Protein AF-A0A6P0U651-F1 (afdb_monomer)

Foldseek 3Di:
DLLCDLLRFVHRQKPKDAACDDLLGDHRDDPVGMDIDGDPQNCLQAPCVVLQLADWDADPVNPDIDGPGTLRNFLRCQQGPDWADDVPDTAFHAHFNRQLLVVLLVVCVVPVPDDLLNSCVSTVDHAGSQGFDWDDDSVQRSVCQQFQWHKTKGAFDWDWADPDPLFIKIWGFGFDRPDRPNVQQVQVVVCVVVCQQVQWDHWDFPDDVTGTIITGTPDSPDDPVVSRVSDCVRTRSIDMRIGFHFDQDVNDTDTHGSSRSSVSSVVSNVSSVLSSLVSLLVVLVLLLLLLVLVLLCLVVVVVLVCLVVPPPCSLVVCCVVSVHDSSNSVSSVPDDPVCSDPVNNVVSVVVSVVSVVSSVVSVVVSVDD

Nearest PDB structures (foldseek):
  2y3p-assembly1_B  TM=9.157E-01  e=1.143E-35  Escherichia coli
  8qqs-assembly1_A  TM=9.557E-01  e=1.741E-34  Escherichia coli
  4tma-assembly2_E  TM=9.225E-01  e=4.348E-35  Escherichia coli str. K-12 substr. MC4100
  4tma-assembly1_C  TM=9.177E-01  e=1.042E-34  Escherichia coli str. K-12 substr. MC4100
  8qdx-assembly1_C  TM=9.434E-01  e=5.392E-34  Escherichia coli

Structure (mmCIF, N/CA/C/O backbone):
data_AF-A0A6P0U651-F1
#
_entry.id   AF-A0A6P0U651-F1
#
loop_
_atom_site.group_PDB
_atom_site.id
_atom_site.type_symbol
_atom_site.label_atom_id
_atom_site.label_alt_id
_atom_site.label_comp_id
_atom_site.label_asym_id
_atom_site.label_entity_id
_atom_site.label_seq_id
_atom_site.pdbx_PDB_ins_code
_atom_site.Cartn_x
_atom_site.Cartn_y
_atom_site.Cartn_z
_atom_site.occupancy
_atom_site.B_iso_or_equiv
_atom_site.auth_seq_id
_atom_site.auth_comp_id
_atom_site.auth_asym_id
_atom_site.auth_atom_id
_atom_site.pdbx_PDB_model_num
ATOM 1 N N . VAL A 1 1 ? -4.395 11.724 -9.788 1.00 91.81 1 VAL A N 1
ATOM 2 C CA . VAL A 1 1 ? -3.648 11.414 -11.029 1.00 91.81 1 VAL A CA 1
ATOM 3 C C . VAL A 1 1 ? -2.660 10.276 -10.814 1.00 91.81 1 VAL A C 1
ATOM 5 O O . VAL A 1 1 ? -3.033 9.161 -11.115 1.00 91.81 1 VAL A O 1
ATOM 8 N N . ARG A 1 2 ? -1.473 10.470 -10.208 1.00 92.56 2 ARG A N 1
ATOM 9 C CA . ARG A 1 2 ? -0.490 9.365 -10.056 1.00 92.56 2 ARG A CA 1
ATOM 10 C C . ARG A 1 2 ? -0.997 8.120 -9.314 1.00 92.56 2 ARG A C 1
ATOM 12 O O . ARG A 1 2 ? -0.526 7.032 -9.591 1.00 92.56 2 ARG A O 1
ATOM 19 N N . LEU A 1 3 ? -1.922 8.292 -8.366 1.00 95.56 3 LEU A N 1
ATOM 20 C CA . LEU A 1 3 ? -2.525 7.188 -7.604 1.00 95.56 3 LEU A CA 1
ATOM 21 C C . LEU A 1 3 ? -3.538 6.348 -8.401 1.00 95.56 3 LEU A C 1
ATOM 23 O O . LEU A 1 3 ? -4.015 5.353 -7.870 1.00 95.56 3 LEU A O 1
ATOM 27 N N . ASP A 1 4 ? -3.885 6.778 -9.610 1.00 96.06 4 ASP A N 1
ATOM 28 C CA . ASP A 1 4 ? -4.808 6.099 -10.527 1.00 96.06 4 ASP A CA 1
ATO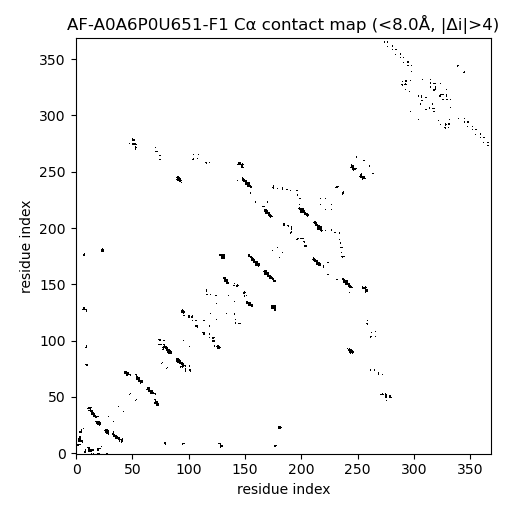M 29 C C . ASP A 1 4 ? -4.060 5.418 -11.684 1.00 96.06 4 ASP A C 1
ATOM 31 O O . ASP A 1 4 ? -4.397 4.311 -12.078 1.00 96.06 4 ASP A O 1
ATOM 35 N N . GLN A 1 5 ? -2.978 6.043 -12.155 1.00 94.56 5 GLN A N 1
ATOM 36 C CA . GLN A 1 5 ? -2.134 5.531 -13.234 1.00 94.56 5 GLN A CA 1
ATOM 37 C C . GLN A 1 5 ? -1.526 4.160 -12.890 1.00 94.56 5 GLN A C 1
ATOM 39 O O . GLN A 1 5 ? -0.610 4.067 -12.064 1.00 94.56 5 GLN A O 1
ATOM 44 N N . ASP A 1 6 ? -1.987 3.120 -13.580 1.00 92.50 6 ASP A N 1
ATOM 45 C CA . ASP A 1 6 ? -1.536 1.731 -13.444 1.00 92.50 6 ASP A CA 1
ATOM 46 C C . ASP A 1 6 ? -0.063 1.531 -13.816 1.00 92.50 6 ASP A C 1
ATOM 48 O O . ASP A 1 6 ? 0.604 0.716 -13.198 1.00 92.50 6 ASP A O 1
ATOM 52 N N . PHE A 1 7 ? 0.488 2.342 -14.719 1.00 93.00 7 PHE A N 1
ATOM 53 C CA . PHE A 1 7 ? 1.915 2.378 -15.056 1.00 93.00 7 PHE A CA 1
ATOM 54 C C . PHE A 1 7 ? 2.783 3.094 -14.001 1.00 93.00 7 PHE A C 1
ATOM 56 O O . PHE A 1 7 ? 4.014 3.019 -14.052 1.00 93.00 7 PHE A O 1
ATOM 63 N N . SER A 1 8 ? 2.168 3.808 -13.048 1.00 93.12 8 SER A N 1
ATOM 64 C CA . SER A 1 8 ? 2.862 4.505 -11.954 1.00 93.12 8 SER A CA 1
ATOM 65 C C . SER A 1 8 ? 2.762 3.765 -10.623 1.00 93.12 8 SER A C 1
ATOM 67 O O . SER A 1 8 ? 3.763 3.650 -9.922 1.00 93.12 8 SER A O 1
ATOM 69 N N . GLY A 1 9 ? 1.571 3.315 -10.231 1.00 93.31 9 GLY A N 1
ATOM 70 C CA . GLY A 1 9 ? 1.343 2.582 -8.986 1.00 93.31 9 GLY A CA 1
ATOM 71 C C . GLY A 1 9 ? 0.999 1.128 -9.272 1.00 93.31 9 GLY A C 1
ATOM 72 O O . GLY A 1 9 ? 0.085 0.858 -10.041 1.00 93.31 9 GLY A O 1
ATOM 73 N N . ARG A 1 10 ? 1.685 0.185 -8.617 1.00 96.50 10 ARG A N 1
ATOM 74 C CA . ARG A 1 10 ? 1.430 -1.256 -8.794 1.00 96.50 10 ARG A CA 1
ATOM 75 C C . ARG A 1 10 ? 0.017 -1.671 -8.375 1.00 96.50 10 ARG A C 1
ATOM 77 O O . ARG A 1 10 ? -0.558 -2.577 -8.977 1.00 96.50 10 ARG A O 1
ATOM 84 N N . TYR A 1 11 ? -0.512 -1.001 -7.354 1.00 97.56 11 TYR A N 1
ATOM 85 C CA . TYR A 1 11 ? -1.868 -1.126 -6.834 1.00 97.56 11 TYR A CA 1
ATOM 86 C C . TYR A 1 11 ? -2.492 0.274 -6.752 1.00 97.56 11 TYR A C 1
ATOM 88 O O . TYR A 1 11 ? -2.314 0.953 -5.730 1.00 97.56 11 TYR A O 1
ATOM 96 N N . PRO A 1 12 ? -3.197 0.731 -7.805 1.00 97.12 12 PRO A N 1
ATOM 97 C CA . PRO A 1 12 ? -3.862 2.029 -7.813 1.00 97.12 12 PRO A CA 1
ATOM 98 C C . PRO A 1 12 ? -4.758 2.223 -6.583 1.00 97.12 12 PRO A C 1
ATOM 100 O O . PRO A 1 12 ? -5.522 1.337 -6.190 1.00 97.12 12 PRO A O 1
ATOM 103 N N . LEU A 1 13 ? -4.646 3.390 -5.951 1.00 97.81 13 LEU A N 1
ATOM 104 C CA . LEU A 1 13 ? -5.431 3.787 -4.772 1.00 97.81 13 LEU A CA 1
ATOM 105 C C . LEU A 1 13 ? -6.641 4.650 -5.155 1.00 97.81 13 LEU A C 1
ATOM 107 O O . LEU A 1 13 ? -7.561 4.853 -4.362 1.00 97.81 13 LEU A O 1
ATOM 111 N N . VAL A 1 14 ? -6.640 5.175 -6.374 1.00 97.94 14 VAL A N 1
ATOM 112 C CA . VAL A 1 14 ? -7.707 6.002 -6.924 1.00 97.94 14 VAL A CA 1
ATOM 113 C C . VAL A 1 14 ? -8.210 5.342 -8.202 1.00 97.94 14 VAL A C 1
ATOM 115 O O . VAL A 1 14 ? -7.411 4.809 -8.956 1.00 97.94 14 VAL A O 1
ATOM 118 N N . ASP A 1 15 ? -9.524 5.350 -8.392 1.00 97.25 15 ASP A N 1
ATOM 119 C CA . ASP A 1 15 ? -10.216 4.952 -9.620 1.00 97.25 15 ASP A CA 1
ATOM 120 C C . ASP A 1 15 ? -10.762 6.227 -10.267 1.00 97.25 15 ASP A C 1
ATOM 122 O O . ASP A 1 15 ? -11.659 6.880 -9.715 1.00 97.25 15 ASP A O 1
ATOM 126 N N . GLY A 1 16 ? -10.128 6.641 -11.356 1.00 96.19 16 GLY A N 1
ATOM 127 C CA . GLY A 1 16 ? -10.362 7.874 -12.083 1.00 96.19 16 GLY A CA 1
ATOM 128 C C . GLY A 1 16 ? -11.239 7.675 -13.316 1.00 96.19 16 GLY A C 1
ATOM 129 O O . GLY A 1 16 ? -11.083 6.734 -14.085 1.00 96.19 16 GLY A O 1
ATOM 130 N N . GLN A 1 17 ? -12.141 8.625 -13.555 1.00 96.38 17 GLN A N 1
ATOM 131 C CA . GLN A 1 17 ? -12.918 8.710 -14.788 1.00 96.38 17 GLN A CA 1
ATOM 132 C C . GLN A 1 17 ? -12.541 9.986 -15.549 1.00 96.38 17 GLN A C 1
ATOM 134 O O . GLN A 1 17 ? -12.613 11.093 -15.012 1.00 96.38 17 GLN A O 1
ATOM 139 N N . GLY A 1 18 ? -12.146 9.831 -16.814 1.00 94.69 18 GLY A N 1
ATOM 140 C CA . GLY A 1 18 ? -11.638 10.906 -17.671 1.00 94.69 18 GLY A CA 1
ATOM 141 C C . GLY A 1 18 ? -10.202 10.636 -18.129 1.00 94.69 18 GLY A C 1
ATOM 142 O O . GLY A 1 18 ? -9.711 9.520 -18.016 1.00 94.69 18 GLY A O 1
ATOM 143 N N . ASN A 1 19 ? -9.516 11.652 -18.657 1.00 95.44 19 ASN A N 1
ATOM 144 C CA . ASN A 1 19 ? -8.112 11.514 -19.060 1.00 95.44 19 ASN A CA 1
ATOM 145 C C . ASN A 1 19 ? -7.177 11.742 -17.859 1.00 95.44 19 ASN A C 1
ATOM 147 O O . ASN A 1 19 ? -7.023 12.880 -17.406 1.00 95.44 19 ASN A O 1
ATOM 151 N N . PHE A 1 20 ? -6.525 10.678 -17.390 1.00 95.81 20 PHE A N 1
ATOM 152 C CA . PHE A 1 20 ? -5.550 10.695 -16.295 1.00 95.81 20 PHE A CA 1
ATOM 153 C C . PHE A 1 20 ? -4.087 10.634 -16.776 1.00 95.81 20 PHE A C 1
ATOM 155 O O . PHE A 1 20 ? -3.177 10.459 -15.967 1.00 95.81 20 PHE A O 1
ATOM 162 N N . GLY A 1 21 ? -3.840 10.880 -18.065 1.00 93.44 21 GLY A N 1
ATOM 163 C CA . GLY A 1 21 ? -2.528 10.768 -18.704 1.00 93.44 21 GLY A CA 1
ATOM 164 C C . GLY A 1 21 ? -2.233 9.344 -19.176 1.00 93.44 21 GLY A C 1
ATOM 165 O O . GLY A 1 21 ? -3.015 8.429 -18.932 1.00 93.44 21 GLY A O 1
ATOM 166 N N . ASN A 1 22 ? -1.105 9.157 -19.858 1.00 91.81 22 ASN A N 1
ATOM 167 C CA . ASN A 1 22 ? -0.698 7.867 -20.423 1.00 91.81 22 ASN A CA 1
ATOM 168 C C . ASN A 1 22 ? 0.812 7.613 -20.252 1.00 91.81 22 ASN A C 1
ATOM 170 O O . ASN A 1 22 ? 1.566 8.474 -19.786 1.00 91.81 22 ASN A O 1
ATOM 174 N N . ILE A 1 23 ? 1.251 6.421 -20.660 1.00 90.88 23 ILE A N 1
ATOM 175 C CA . ILE A 1 23 ? 2.652 5.982 -20.591 1.00 90.88 23 ILE A CA 1
ATOM 176 C C . ILE A 1 23 ? 3.584 6.743 -21.556 1.00 90.88 23 ILE A C 1
ATOM 178 O O . ILE A 1 23 ? 4.804 6.752 -21.375 1.00 90.88 23 ILE A O 1
ATOM 182 N N . ASP A 1 24 ? 3.026 7.426 -22.559 1.00 88.38 24 ASP A N 1
ATOM 183 C CA . ASP A 1 24 ? 3.778 8.283 -23.482 1.00 88.38 24 ASP A CA 1
ATOM 184 C C . ASP A 1 24 ? 4.256 9.584 -22.834 1.00 88.38 24 ASP A C 1
ATOM 186 O O . ASP A 1 24 ? 5.212 10.199 -23.308 1.00 88.38 24 ASP A O 1
ATOM 190 N N . GLY A 1 25 ? 3.661 9.949 -21.696 1.00 85.56 25 GLY A N 1
ATOM 191 C CA . GLY A 1 25 ? 3.986 11.158 -20.951 1.00 85.56 25 GLY A CA 1
ATOM 192 C C . GLY A 1 25 ? 2.965 12.278 -21.126 1.00 85.56 25 GLY A C 1
ATOM 193 O O . GLY A 1 25 ? 3.231 13.395 -20.672 1.00 85.56 25 GLY A O 1
ATOM 194 N N . ASP A 1 26 ? 1.802 12.001 -21.727 1.00 90.31 26 ASP A N 1
ATOM 195 C CA . ASP A 1 26 ? 0.727 12.984 -21.818 1.00 90.31 26 ASP A CA 1
ATOM 196 C C . ASP A 1 26 ? 0.176 13.319 -20.431 1.00 90.31 26 ASP A C 1
ATOM 198 O O . ASP A 1 26 ? -0.052 12.458 -19.574 1.00 90.31 26 ASP A O 1
ATOM 202 N N . ALA A 1 27 ? -0.057 14.611 -20.209 1.00 93.06 27 ALA A N 1
ATOM 203 C CA . ALA A 1 27 ? -0.614 15.097 -18.960 1.00 93.06 27 ALA A CA 1
ATOM 204 C C . ALA A 1 27 ? -2.100 14.730 -18.827 1.00 93.06 27 ALA A C 1
ATOM 206 O O . ALA A 1 27 ? -2.854 14.709 -19.802 1.00 93.06 27 ALA A O 1
ATOM 207 N N . ALA A 1 28 ? -2.536 14.526 -17.584 1.00 95.31 28 ALA A N 1
ATOM 208 C CA . ALA A 1 28 ? -3.952 14.409 -17.266 1.00 95.31 28 ALA A CA 1
ATOM 209 C C . ALA A 1 28 ? -4.725 15.677 -17.660 1.00 95.31 28 ALA A C 1
ATOM 211 O O . ALA A 1 28 ? -4.193 16.794 -17.652 1.00 95.31 28 ALA A O 1
ATOM 212 N N . ALA A 1 29 ? -6.015 15.509 -17.941 1.00 96.19 29 ALA A N 1
ATOM 213 C CA . ALA A 1 29 ? -6.914 16.636 -18.113 1.00 96.19 29 ALA A CA 1
ATOM 214 C C . ALA A 1 29 ? -7.002 17.474 -16.826 1.00 96.19 29 ALA A C 1
ATOM 216 O O . ALA A 1 29 ? -6.727 17.018 -15.715 1.00 96.19 29 ALA A O 1
ATOM 217 N N . ALA A 1 30 ? -7.410 18.736 -16.972 1.00 96.38 30 ALA A N 1
ATOM 218 C CA . ALA A 1 30 ? -7.632 19.603 -15.821 1.00 96.38 30 ALA A CA 1
ATOM 219 C C . ALA A 1 30 ? -8.703 19.011 -14.888 1.00 96.38 30 ALA A C 1
ATOM 221 O O . ALA A 1 30 ? -9.710 18.494 -15.366 1.00 96.38 30 ALA A O 1
ATOM 222 N N . MET A 1 31 ? -8.538 19.202 -13.574 1.00 96.44 31 MET A N 1
ATOM 223 C CA . MET A 1 31 ? -9.366 18.580 -12.522 1.00 96.44 31 MET A CA 1
ATOM 224 C C . MET A 1 31 ? -10.889 18.750 -12.677 1.00 96.44 31 MET A C 1
ATOM 226 O O . MET A 1 31 ? -11.656 17.955 -12.158 1.00 96.44 31 MET A O 1
ATOM 230 N N . ARG A 1 32 ? -11.341 19.779 -13.407 1.00 96.81 32 ARG A N 1
ATOM 231 C CA . ARG A 1 32 ? -12.763 20.026 -13.711 1.00 96.81 32 ARG A CA 1
ATOM 232 C C . ARG A 1 32 ? -13.372 19.062 -14.743 1.00 96.81 32 ARG A C 1
ATOM 234 O O . ARG A 1 32 ? -14.571 19.128 -14.974 1.00 96.81 32 ARG A O 1
ATOM 241 N N . TYR A 1 33 ? -12.548 18.25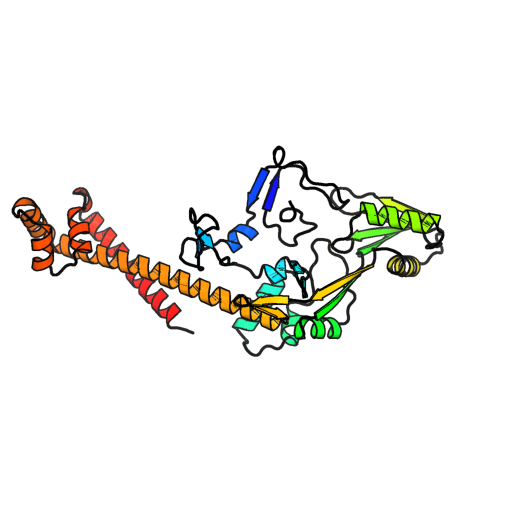8 -15.415 1.00 96.69 33 TYR A N 1
ATOM 242 C CA . TYR A 1 33 ? -12.948 17.279 -16.435 1.00 96.69 33 TYR A CA 1
ATOM 243 C C . TYR A 1 33 ? -12.737 15.831 -15.980 1.00 96.69 33 TYR A C 1
ATOM 245 O O . TYR A 1 33 ? -12.874 14.915 -16.786 1.00 96.69 33 TYR A O 1
ATOM 253 N N . THR A 1 34 ? -12.339 15.631 -14.726 1.00 97.38 34 THR A N 1
ATOM 254 C CA . THR A 1 34 ? -11.992 14.324 -14.173 1.00 97.38 34 THR A CA 1
ATOM 255 C C . THR A 1 34 ? -12.798 14.075 -12.915 1.00 97.38 34 THR A C 1
ATOM 257 O O . THR A 1 34 ? -12.919 14.969 -12.077 1.00 97.38 34 THR A O 1
ATOM 260 N N . GLU A 1 35 ? -13.273 12.853 -12.749 1.00 97.38 35 GLU A N 1
ATOM 261 C CA . GLU A 1 35 ? -13.901 12.377 -11.519 1.00 97.38 35 GLU A CA 1
ATOM 262 C C . GLU A 1 35 ? -13.024 11.286 -10.906 1.00 97.38 35 GLU A C 1
ATOM 264 O O . GLU A 1 35 ? -12.198 10.688 -11.596 1.00 97.38 35 GLU A O 1
ATOM 269 N N . SER A 1 36 ? -13.153 11.039 -9.602 1.00 97.75 36 SER A N 1
ATOM 270 C CA . SER A 1 36 ? -12.377 9.982 -8.958 1.00 97.75 36 SER A CA 1
ATOM 271 C C . SER A 1 36 ? -13.033 9.441 -7.698 1.00 97.75 36 SER A C 1
ATOM 273 O O . SER A 1 36 ? -13.662 10.197 -6.955 1.00 97.75 36 SER A O 1
ATOM 275 N N . ARG A 1 37 ? -12.795 8.164 -7.405 1.00 97.75 37 ARG A N 1
ATOM 276 C CA . ARG A 1 37 ? -13.199 7.494 -6.162 1.00 97.75 37 ARG A CA 1
ATOM 277 C C . ARG A 1 37 ? -12.089 6.581 -5.635 1.00 97.75 37 ARG A C 1
ATOM 279 O O . ARG A 1 37 ? -11.059 6.411 -6.276 1.00 97.75 37 ARG A O 1
ATOM 286 N N . MET A 1 38 ? -12.287 6.005 -4.451 1.00 97.94 38 MET A N 1
ATOM 287 C CA . MET A 1 38 ? -11.344 5.039 -3.873 1.00 97.94 38 MET A CA 1
ATOM 288 C C . MET A 1 38 ? -11.451 3.677 -4.559 1.00 97.94 38 MET A C 1
ATOM 290 O O . MET A 1 38 ? -12.561 3.194 -4.797 1.00 97.94 38 MET A O 1
ATOM 294 N N . THR A 1 39 ? -10.309 3.032 -4.789 1.00 97.81 39 THR A N 1
ATOM 295 C CA . THR A 1 39 ? -10.248 1.609 -5.150 1.00 97.81 39 THR A CA 1
ATOM 296 C C . THR A 1 39 ? -10.470 0.720 -3.924 1.00 97.81 39 THR A C 1
ATOM 298 O O . THR A 1 39 ? -10.421 1.182 -2.781 1.00 97.81 39 THR A O 1
ATOM 301 N N . GLU A 1 40 ? -10.666 -0.583 -4.135 1.00 96.06 40 GLU A N 1
ATOM 302 C CA . GLU A 1 40 ? -10.693 -1.555 -3.031 1.00 96.06 40 GLU A CA 1
ATOM 303 C C . GLU A 1 40 ? -9.371 -1.581 -2.249 1.00 96.06 40 GLU A C 1
ATOM 305 O O . GLU A 1 40 ? -9.386 -1.667 -1.022 1.00 96.06 40 GLU A O 1
ATOM 310 N N . ALA A 1 41 ? -8.230 -1.404 -2.927 1.00 96.00 41 ALA A N 1
ATOM 311 C CA . ALA A 1 41 ? -6.933 -1.286 -2.262 1.00 96.00 41 ALA A CA 1
ATOM 312 C C . ALA A 1 41 ? -6.916 -0.092 -1.293 1.00 96.00 41 ALA A C 1
ATOM 314 O O . ALA A 1 41 ? -6.571 -0.244 -0.124 1.00 96.00 41 ALA A O 1
ATOM 315 N N . ALA A 1 42 ? -7.380 1.086 -1.716 1.00 97.56 42 ALA A N 1
ATOM 316 C CA . ALA A 1 42 ? -7.455 2.240 -0.821 1.00 97.56 42 ALA A CA 1
ATOM 317 C C . ALA A 1 42 ? -8.408 2.032 0.364 1.00 97.56 42 ALA A C 1
ATOM 319 O O . ALA A 1 42 ? -8.084 2.446 1.478 1.00 97.56 42 ALA A O 1
ATOM 320 N N . LYS A 1 43 ? -9.544 1.352 0.165 1.00 97.69 43 LYS A N 1
ATOM 321 C CA . LYS A 1 43 ? -10.468 1.028 1.265 1.00 97.69 43 LYS A CA 1
ATOM 322 C C . LYS A 1 43 ? -9.798 0.172 2.339 1.00 97.69 43 LYS A C 1
ATOM 324 O O . LYS A 1 43 ? -9.951 0.474 3.518 1.00 97.69 43 LYS A O 1
ATOM 329 N N . LEU A 1 44 ? -8.991 -0.819 1.949 1.00 97.06 44 LEU A N 1
ATOM 330 C CA . LEU A 1 44 ? -8.226 -1.641 2.897 1.00 97.06 44 LEU A CA 1
ATOM 331 C C . LEU A 1 44 ? -7.233 -0.814 3.727 1.00 97.06 44 LEU A C 1
ATOM 333 O O . LEU A 1 44 ? -6.943 -1.163 4.869 1.00 97.06 44 LEU A O 1
ATOM 337 N N . LEU A 1 45 ? -6.709 0.297 3.198 1.00 97.81 45 LEU A N 1
ATOM 338 C CA . LEU A 1 45 ? -5.841 1.184 3.979 1.00 97.81 45 LEU A CA 1
ATOM 339 C C . LEU A 1 45 ? -6.590 1.934 5.079 1.00 97.81 45 LEU A C 1
ATOM 341 O O . LEU A 1 45 ? -5.986 2.232 6.107 1.00 97.81 45 LEU A O 1
ATOM 345 N N . LEU A 1 46 ? -7.874 2.217 4.867 1.00 97.31 46 LEU A N 1
ATOM 346 C CA . LEU A 1 46 ? -8.728 3.012 5.752 1.00 97.31 46 LEU A CA 1
ATOM 347 C C . LEU A 1 46 ? -9.584 2.157 6.695 1.00 97.31 46 LEU A C 1
ATOM 349 O O . LEU A 1 46 ? -10.238 2.689 7.587 1.00 97.31 46 LEU A O 1
ATOM 353 N N . GLU A 1 47 ? -9.614 0.841 6.508 1.00 95.81 47 GLU A N 1
ATOM 354 C CA . GLU A 1 47 ? -10.487 -0.040 7.275 1.00 95.81 47 GLU A CA 1
ATOM 355 C C . GLU A 1 47 ? -10.196 0.025 8.786 1.00 95.81 47 GLU A C 1
ATOM 357 O O . GLU A 1 47 ? -9.075 -0.219 9.240 1.00 95.81 47 GLU A O 1
ATOM 362 N N . GLY A 1 48 ? -11.234 0.323 9.574 1.00 92.06 48 GLY A N 1
ATOM 363 C CA . GLY A 1 48 ? -11.153 0.460 11.030 1.00 92.06 48 GLY A CA 1
ATOM 364 C C . GLY A 1 48 ? -10.830 1.872 11.522 1.00 92.06 48 GLY A C 1
ATOM 365 O O . GLY A 1 48 ? -10.668 2.061 12.723 1.00 92.06 48 GLY A O 1
ATOM 366 N N . LEU A 1 49 ? -10.753 2.872 10.638 1.00 94.38 49 LEU A N 1
ATOM 367 C CA . LEU A 1 49 ? -10.445 4.250 11.031 1.00 94.38 49 LEU A CA 1
ATOM 368 C C . LEU A 1 49 ? -11.449 4.824 12.058 1.00 94.38 49 LEU A C 1
ATOM 370 O O . LEU A 1 49 ? -11.035 5.484 13.006 1.00 94.38 49 LEU A O 1
ATOM 374 N N . ASP A 1 50 ? -12.735 4.473 11.941 1.00 93.62 50 ASP A N 1
ATOM 375 C CA . ASP A 1 50 ? -13.810 4.872 12.873 1.00 93.62 50 ASP A CA 1
ATOM 376 C C . ASP A 1 50 ? -13.853 4.035 14.177 1.00 93.62 50 ASP A C 1
ATOM 378 O O . ASP A 1 50 ? -14.761 4.164 15.005 1.00 93.62 50 ASP A O 1
ATOM 382 N N . GLU A 1 51 ? -12.887 3.135 14.365 1.00 95.56 51 GLU A N 1
ATOM 383 C CA . GLU A 1 51 ? -12.806 2.190 15.485 1.00 95.56 51 GLU A CA 1
ATOM 384 C C . GLU A 1 51 ? -11.586 2.460 16.379 1.00 95.56 51 GLU A C 1
ATOM 386 O O . GLU A 1 51 ? -11.058 1.537 16.997 1.00 95.56 51 GLU A O 1
ATOM 391 N N . ASP A 1 52 ? -11.133 3.719 16.442 1.00 95.44 52 ASP A N 1
ATOM 392 C CA . ASP A 1 52 ? -9.948 4.139 17.211 1.00 95.44 52 ASP A CA 1
ATOM 393 C C . ASP A 1 52 ? -8.689 3.334 16.827 1.00 95.44 52 ASP A C 1
ATOM 395 O O . ASP A 1 52 ? -7.855 2.988 17.656 1.00 95.44 52 ASP A O 1
ATOM 399 N N . ALA A 1 53 ? -8.552 2.986 15.544 1.00 96.50 53 ALA A N 1
ATOM 400 C CA . ALA A 1 53 ? -7.441 2.167 15.060 1.00 96.50 53 ALA A CA 1
ATOM 401 C C . ALA A 1 53 ? -6.077 2.872 15.115 1.00 96.50 53 ALA A C 1
ATOM 403 O O . ALA A 1 53 ? -5.052 2.195 15.122 1.00 96.50 53 ALA A O 1
ATOM 404 N N . VAL A 1 54 ? -6.054 4.205 15.088 1.00 97.31 54 VAL A N 1
ATOM 405 C CA . VAL A 1 54 ? -4.848 5.032 14.943 1.00 97.31 54 VAL A CA 1
ATOM 406 C C . VAL A 1 54 ? -5.039 6.372 15.640 1.00 97.31 54 VAL A C 1
ATOM 408 O O . VAL A 1 54 ? -6.167 6.807 15.866 1.00 97.31 54 VAL A O 1
ATOM 411 N N . ASP A 1 55 ? -3.932 7.044 15.947 1.00 96.50 55 ASP A N 1
ATOM 412 C CA . ASP A 1 55 ? -3.976 8.384 16.522 1.00 96.50 55 ASP A CA 1
ATOM 413 C C . ASP A 1 55 ? -4.396 9.427 15.491 1.00 96.50 55 ASP A C 1
ATOM 415 O O . ASP A 1 55 ? -4.021 9.380 14.314 1.00 96.50 55 ASP A O 1
ATOM 419 N N . PHE A 1 56 ? -5.129 10.412 15.989 1.00 97.00 56 PHE A N 1
ATOM 420 C CA . PHE A 1 56 ? -5.546 11.592 15.258 1.00 97.00 56 PHE A CA 1
ATOM 421 C C . PHE A 1 56 ? -4.854 12.829 15.828 1.00 97.00 56 PHE A C 1
ATOM 423 O O . PHE A 1 56 ? -4.510 12.886 17.009 1.00 97.00 56 PHE A O 1
ATOM 430 N N . ARG A 1 57 ? -4.656 13.827 14.974 1.00 96.00 57 ARG A N 1
ATOM 431 C CA . ARG A 1 57 ? -4.173 15.158 15.342 1.00 96.00 57 ARG A CA 1
ATOM 432 C C . ARG A 1 57 ? -5.071 16.216 14.724 1.00 96.00 57 ARG A C 1
ATOM 434 O O . ARG A 1 57 ? -5.754 15.942 13.740 1.00 96.00 57 ARG A O 1
ATOM 441 N N . ASP A 1 58 ? -5.039 17.422 15.263 1.00 97.88 58 ASP A N 1
ATOM 442 C CA . ASP A 1 58 ? -5.779 18.534 14.675 1.00 97.88 58 ASP A CA 1
ATOM 443 C C . ASP A 1 58 ? -5.174 18.944 13.325 1.00 97.88 58 ASP A C 1
ATOM 445 O O . ASP A 1 58 ? -3.962 18.834 13.096 1.00 97.88 58 ASP A O 1
ATOM 449 N N . THR A 1 59 ? -6.029 19.410 12.417 1.00 97.25 59 THR A N 1
ATOM 450 C CA . THR A 1 59 ? -5.593 20.035 11.167 1.00 97.25 59 THR A CA 1
ATOM 451 C C . THR A 1 59 ? -4.878 21.355 11.451 1.00 97.25 59 THR A C 1
ATOM 453 O O . THR A 1 59 ? -4.968 21.918 12.539 1.00 97.25 59 THR A O 1
ATOM 456 N N . TYR A 1 60 ? -4.154 21.883 10.461 1.00 95.56 60 TYR A N 1
ATOM 457 C CA . TYR A 1 60 ? -3.342 23.099 10.628 1.00 95.56 60 TYR A CA 1
ATOM 458 C C . TYR A 1 60 ? -4.135 24.344 11.078 1.00 95.56 60 TYR A C 1
ATOM 460 O O . TYR A 1 60 ? -3.539 25.298 11.572 1.00 95.56 60 TYR A O 1
ATOM 468 N N . ASP A 1 61 ? -5.446 24.359 10.838 1.00 96.62 61 ASP A N 1
ATOM 469 C CA . ASP A 1 61 ? -6.389 25.413 11.213 1.00 96.62 61 ASP A CA 1
ATOM 470 C C . ASP A 1 61 ? -7.195 25.084 12.481 1.00 96.62 61 ASP A C 1
ATOM 472 O O . ASP A 1 61 ? -8.051 25.876 12.866 1.00 96.62 61 ASP A O 1
ATOM 476 N N . GLU A 1 62 ? -6.935 23.932 13.110 1.00 96.19 62 GLU A N 1
ATOM 477 C CA . GLU A 1 62 ? -7.606 23.429 14.319 1.00 96.19 62 GLU A CA 1
ATOM 478 C C . GLU A 1 62 ? -9.133 23.265 14.168 1.00 96.19 62 GLU A C 1
ATOM 480 O O . GLU A 1 62 ? -9.860 23.141 15.154 1.00 96.19 62 GLU A O 1
ATOM 485 N N . LEU A 1 63 ? -9.649 23.256 12.931 1.00 96.94 63 LEU A N 1
ATOM 486 C CA . LEU A 1 63 ? -11.085 23.121 12.661 1.00 96.94 63 LEU A CA 1
ATOM 487 C C . LEU A 1 63 ? -11.532 21.668 12.502 1.00 96.94 63 LEU A C 1
ATOM 489 O O . LEU A 1 63 ? -12.716 21.371 12.664 1.00 96.94 63 LEU A O 1
ATOM 493 N N . ASN A 1 64 ? -10.612 20.774 12.147 1.00 96.50 64 ASN A N 1
ATOM 494 C CA . ASN A 1 64 ? -10.878 19.362 11.912 1.00 96.50 64 ASN A CA 1
ATOM 495 C C . ASN A 1 64 ? -9.775 18.502 12.535 1.00 96.50 64 ASN A C 1
ATOM 497 O O . ASN A 1 64 ? -8.789 19.001 13.071 1.00 96.50 64 ASN A O 1
ATOM 501 N N . SER A 1 65 ? -9.941 17.187 12.424 1.00 96.25 65 SER A N 1
ATOM 502 C CA . SER A 1 65 ? -8.959 16.204 12.860 1.00 96.25 65 SER A CA 1
ATOM 503 C C . SER A 1 65 ? -8.564 15.294 11.698 1.00 96.25 65 SER A C 1
ATOM 505 O O . SER A 1 65 ? -9.403 14.950 10.862 1.00 96.25 65 SER A O 1
ATOM 507 N N . GLU A 1 66 ? -7.292 14.912 11.631 1.00 96.75 66 GLU A N 1
ATOM 508 C CA . GLU A 1 66 ? -6.721 14.039 10.607 1.00 96.75 66 GLU A CA 1
ATOM 509 C C . GLU A 1 66 ? -5.890 12.904 11.234 1.00 96.75 66 GLU A C 1
ATOM 511 O O . GLU A 1 66 ? -5.251 13.100 12.273 1.00 96.75 66 GLU A O 1
ATOM 516 N N . PRO A 1 67 ? -5.865 11.707 10.622 1.00 97.00 67 PRO A N 1
ATOM 517 C CA . PRO A 1 67 ? -5.074 10.599 11.137 1.00 97.00 67 PRO A CA 1
ATOM 518 C C . PRO A 1 67 ? -3.573 10.843 10.941 1.00 97.00 67 PRO A C 1
ATOM 520 O O . PRO A 1 67 ? -3.128 11.271 9.875 1.00 97.00 67 PRO A O 1
ATOM 523 N N . VAL A 1 68 ? -2.768 10.506 11.951 1.00 95.75 68 VAL A N 1
ATOM 524 C CA . VAL A 1 68 ? -1.295 10.598 11.882 1.00 95.75 68 VAL A CA 1
ATOM 525 C C . VAL A 1 68 ? -0.708 9.506 10.977 1.00 95.75 68 VAL A C 1
ATOM 527 O O . VAL A 1 68 ? 0.311 9.707 10.316 1.00 95.75 68 VAL A O 1
ATOM 530 N N . VAL A 1 69 ? -1.360 8.345 10.941 1.00 96.75 69 VAL A N 1
ATOM 531 C CA . VAL A 1 69 ? -1.036 7.181 10.107 1.00 96.75 69 VAL A CA 1
ATOM 532 C C . VAL A 1 69 ? -2.334 6.452 9.762 1.00 96.75 69 VAL A C 1
ATOM 534 O O . VAL A 1 69 ? -3.319 6.585 10.478 1.00 96.75 69 VAL A O 1
ATOM 537 N N . LEU A 1 70 ? -2.363 5.679 8.677 1.00 97.81 70 LEU A N 1
ATOM 538 C CA . LEU A 1 70 ? -3.536 4.876 8.322 1.00 97.81 70 LEU A CA 1
ATOM 539 C C . LEU A 1 70 ? -3.485 3.473 8.959 1.00 97.81 70 LEU A C 1
ATOM 541 O O . LEU A 1 70 ? -2.389 2.942 9.163 1.00 97.81 70 LEU A O 1
ATOM 545 N N . PRO A 1 71 ? -4.640 2.819 9.201 1.00 97.75 71 PRO A N 1
ATOM 546 C CA . PRO A 1 71 ? -4.695 1.423 9.646 1.00 97.75 71 PRO A CA 1
ATOM 547 C C . PRO A 1 71 ? -3.890 0.461 8.762 1.00 97.75 71 PRO A C 1
ATOM 549 O O . PRO A 1 71 ? -3.298 -0.490 9.270 1.00 97.75 71 PRO A O 1
ATOM 552 N N . ALA A 1 72 ? -3.835 0.729 7.452 1.00 97.31 72 ALA A N 1
ATOM 553 C CA . ALA A 1 72 ? -3.004 0.031 6.473 1.00 97.31 72 ALA A CA 1
ATOM 554 C C . ALA A 1 72 ? -3.248 -1.490 6.438 1.00 97.31 72 ALA A C 1
ATOM 556 O O . ALA A 1 72 ? -2.387 -2.261 6.836 1.00 97.31 72 ALA A O 1
ATOM 557 N N . GLY A 1 73 ? -4.410 -1.944 5.954 1.00 96.38 73 GLY A N 1
ATOM 558 C CA . GLY A 1 73 ? -4.785 -3.368 5.890 1.00 96.38 73 GLY A CA 1
ATOM 559 C C . GLY A 1 73 ? -3.853 -4.291 5.090 1.00 96.38 73 GLY A C 1
ATOM 560 O O . GLY A 1 73 ? -3.970 -5.508 5.202 1.00 96.38 73 GLY A O 1
ATOM 561 N N . TYR A 1 74 ? -2.918 -3.738 4.315 1.00 97.69 74 TYR A N 1
ATOM 562 C CA . TYR A 1 74 ? -1.873 -4.467 3.593 1.00 97.69 74 TYR A CA 1
ATOM 563 C C . TYR A 1 74 ? -0.562 -3.643 3.574 1.00 97.69 74 TYR A C 1
ATOM 565 O O . TYR A 1 74 ? -0.601 -2.427 3.811 1.00 97.69 74 TYR A O 1
ATOM 573 N N . PRO A 1 75 ? 0.609 -4.255 3.287 1.00 97.81 75 PRO A N 1
ATOM 574 C CA . PRO A 1 75 ? 1.923 -3.601 3.368 1.00 97.81 75 PRO A CA 1
ATOM 575 C C . PRO A 1 75 ? 2.196 -2.640 2.191 1.00 97.81 75 PRO A C 1
ATOM 577 O O . PRO A 1 75 ? 3.087 -2.853 1.368 1.00 97.81 75 PRO A O 1
ATOM 580 N N . ASN A 1 76 ? 1.438 -1.540 2.122 1.00 98.38 76 ASN A N 1
ATOM 581 C CA . ASN A 1 76 ? 1.421 -0.602 0.993 1.00 98.38 76 ASN A CA 1
ATOM 582 C C . ASN A 1 76 ? 2.780 0.016 0.645 1.00 98.38 76 ASN A C 1
ATOM 584 O O . ASN A 1 76 ? 3.053 0.237 -0.530 1.00 98.38 76 ASN A O 1
ATOM 588 N N . LEU A 1 77 ? 3.632 0.277 1.641 1.00 98.19 77 LEU A N 1
ATOM 589 C CA . LEU A 1 77 ? 4.964 0.844 1.415 1.00 98.19 77 LEU A CA 1
ATOM 590 C C . LEU A 1 77 ? 5.801 -0.014 0.455 1.00 98.19 77 LEU A C 1
ATOM 592 O O . LEU A 1 77 ? 6.451 0.528 -0.431 1.00 98.19 77 LEU A O 1
ATOM 596 N N . LEU A 1 78 ? 5.785 -1.337 0.639 1.00 98.31 78 LEU A N 1
ATOM 597 C CA . LEU A 1 78 ? 6.502 -2.268 -0.234 1.00 98.31 78 LEU A CA 1
ATOM 598 C C . LEU A 1 78 ? 5.695 -2.568 -1.496 1.00 98.31 78 LEU A C 1
ATOM 600 O O . LEU A 1 78 ? 6.273 -2.612 -2.574 1.00 98.31 78 LEU A O 1
ATOM 604 N N . ALA A 1 79 ? 4.372 -2.712 -1.372 1.00 98.12 79 ALA A N 1
ATOM 605 C CA . ALA A 1 79 ? 3.499 -3.040 -2.496 1.00 98.12 79 ALA A CA 1
ATOM 606 C C . ALA A 1 79 ? 3.529 -1.967 -3.601 1.00 98.12 79 ALA A C 1
ATOM 608 O O . ALA A 1 79 ? 3.705 -2.280 -4.772 1.00 98.12 79 ALA A O 1
ATOM 609 N N . ASN A 1 80 ? 3.400 -0.689 -3.236 1.00 98.06 80 ASN A N 1
ATOM 610 C CA . ASN A 1 80 ? 3.400 0.429 -4.185 1.00 98.06 80 ASN A CA 1
ATOM 611 C C . ASN A 1 80 ? 4.754 1.141 -4.306 1.00 98.06 80 ASN A C 1
ATOM 613 O O . ASN A 1 80 ? 4.954 1.920 -5.239 1.00 98.06 80 ASN A O 1
ATOM 617 N N . GLY A 1 81 ? 5.685 0.884 -3.388 1.00 97.12 81 GLY A N 1
ATOM 618 C CA . GLY A 1 81 ? 6.952 1.597 -3.340 1.00 97.12 81 GLY A CA 1
ATOM 619 C C . GLY A 1 81 ? 6.799 3.060 -2.912 1.00 97.12 81 GLY A C 1
ATOM 620 O O . GLY A 1 81 ? 5.731 3.541 -2.528 1.00 97.12 81 GLY A O 1
ATOM 621 N N . SER A 1 82 ? 7.910 3.788 -2.958 1.00 96.31 82 SER A N 1
ATOM 622 C CA . SER A 1 82 ? 7.959 5.219 -2.659 1.00 96.31 82 SER A CA 1
ATOM 623 C C . SER A 1 82 ? 9.230 5.838 -3.221 1.00 96.31 82 SER A C 1
ATOM 625 O O . SER A 1 82 ? 10.306 5.256 -3.141 1.00 96.31 82 SER A O 1
ATOM 627 N N . THR A 1 83 ? 9.129 7.043 -3.766 1.00 95.06 83 THR A N 1
ATOM 628 C CA . THR A 1 83 ? 10.282 7.809 -4.248 1.00 95.06 83 THR A CA 1
ATOM 629 C C . THR A 1 83 ? 10.157 9.240 -3.763 1.00 95.06 83 THR A C 1
ATOM 631 O O . THR A 1 83 ? 9.110 9.859 -3.960 1.00 95.06 83 THR A O 1
ATOM 634 N N . GLY A 1 84 ? 11.213 9.789 -3.173 1.00 94.06 84 GLY A N 1
ATOM 635 C CA . GLY A 1 84 ? 11.182 11.151 -2.653 1.00 94.06 84 GLY A CA 1
ATOM 636 C C . GLY A 1 84 ? 12.565 11.707 -2.354 1.00 94.06 84 GLY A C 1
ATOM 637 O O . GLY A 1 84 ? 13.470 10.981 -1.946 1.00 94.06 84 GLY A O 1
ATOM 638 N N . ILE A 1 85 ? 12.718 13.015 -2.547 1.00 93.88 85 ILE A N 1
ATOM 639 C CA . ILE A 1 85 ? 13.932 13.764 -2.219 1.00 93.88 85 ILE A CA 1
ATOM 640 C C . ILE A 1 85 ? 13.583 14.706 -1.070 1.00 93.88 85 ILE A C 1
ATOM 642 O O . ILE A 1 85 ? 12.672 15.523 -1.191 1.00 93.88 85 ILE A O 1
ATOM 646 N N . ALA A 1 86 ? 14.301 14.576 0.039 1.00 92.94 86 ALA A N 1
ATOM 647 C CA . ALA A 1 86 ? 14.191 15.448 1.200 1.00 92.94 86 ALA A CA 1
ATOM 648 C C . ALA A 1 86 ? 15.490 16.257 1.368 1.00 92.94 86 ALA A C 1
ATOM 650 O O . ALA A 1 86 ? 16.367 16.264 0.502 1.00 92.94 86 ALA A O 1
ATOM 651 N N . VAL A 1 87 ? 15.637 16.964 2.489 1.00 92.25 87 VAL A N 1
ATOM 652 C CA . VAL A 1 87 ? 16.856 17.730 2.780 1.00 92.25 87 VAL A CA 1
ATOM 653 C C . VAL A 1 87 ? 17.926 16.793 3.341 1.00 92.25 87 VAL A C 1
ATOM 655 O O . VAL A 1 87 ? 17.766 16.234 4.422 1.00 92.25 87 VAL A O 1
ATOM 658 N N . GLY A 1 88 ? 19.020 16.607 2.599 1.00 91.50 88 GLY A N 1
ATOM 659 C CA . GLY A 1 88 ? 20.155 15.769 3.015 1.00 91.50 88 GLY A CA 1
ATOM 660 C C . GLY A 1 88 ? 19.916 14.257 2.927 1.00 91.50 88 GLY A C 1
ATOM 661 O O . GLY A 1 88 ? 20.787 13.482 3.314 1.00 91.50 88 GLY A O 1
ATOM 662 N N . MET A 1 89 ? 18.763 13.822 2.412 1.00 94.81 89 MET A N 1
ATOM 663 C CA . MET A 1 89 ? 18.420 12.411 2.249 1.00 94.81 89 MET A CA 1
ATOM 664 C C . MET A 1 89 ? 17.420 12.207 1.106 1.00 94.81 89 MET A C 1
ATOM 666 O O . MET A 1 89 ? 16.726 13.132 0.694 1.00 94.81 89 MET A O 1
ATOM 670 N N . ALA A 1 90 ? 17.324 10.976 0.618 1.00 95.38 90 ALA A N 1
ATOM 671 C CA . ALA A 1 90 ? 16.329 10.560 -0.363 1.00 95.38 90 ALA A CA 1
ATOM 672 C C . ALA A 1 90 ? 15.767 9.189 0.026 1.00 95.38 90 ALA A C 1
ATOM 674 O O . ALA A 1 90 ? 16.344 8.505 0.873 1.00 95.38 90 ALA A O 1
ATOM 675 N N . THR A 1 91 ? 14.662 8.795 -0.595 1.00 97.56 91 THR A N 1
ATOM 676 C CA . THR A 1 91 ? 14.092 7.449 -0.525 1.00 97.56 91 THR A CA 1
ATOM 677 C C . THR A 1 91 ? 13.760 6.972 -1.932 1.00 97.56 91 THR A C 1
ATOM 679 O O . THR A 1 91 ? 13.334 7.764 -2.777 1.00 97.56 91 THR A O 1
ATOM 682 N N . SER A 1 92 ? 14.013 5.696 -2.194 1.00 97.75 92 SER A N 1
ATOM 683 C CA . SER A 1 92 ? 13.708 5.037 -3.461 1.00 97.75 92 SER A CA 1
ATOM 684 C C . SER A 1 92 ? 13.427 3.569 -3.175 1.00 97.75 92 SER A C 1
ATOM 686 O O . SER A 1 92 ? 14.335 2.779 -2.937 1.00 97.75 92 SER A O 1
ATOM 688 N N . ILE A 1 93 ? 12.151 3.222 -3.125 1.00 98.25 93 ILE A N 1
ATOM 689 C CA . ILE A 1 93 ? 11.638 1.900 -2.788 1.00 98.25 93 ILE A CA 1
ATOM 690 C C . ILE A 1 93 ? 10.848 1.440 -4.008 1.00 98.25 93 ILE A C 1
ATOM 692 O O . ILE A 1 93 ? 9.862 2.098 -4.353 1.00 98.25 93 ILE A O 1
ATOM 696 N N . PRO A 1 94 ? 11.280 0.374 -4.697 1.00 97.81 94 PRO A N 1
ATOM 697 C CA . PRO A 1 94 ? 10.532 -0.143 -5.822 1.00 97.81 94 PRO A CA 1
ATOM 698 C C . PRO A 1 94 ? 9.260 -0.853 -5.324 1.00 97.81 94 PRO A C 1
ATOM 700 O O . PRO A 1 94 ? 9.223 -1.319 -4.180 1.00 97.81 94 PRO A O 1
ATOM 703 N N . PRO A 1 95 ? 8.213 -0.922 -6.156 1.00 98.25 95 PRO A N 1
ATOM 704 C CA . PRO A 1 95 ? 7.024 -1.717 -5.871 1.00 98.25 95 PRO A CA 1
ATOM 705 C C . PRO A 1 95 ? 7.339 -3.220 -5.846 1.00 98.25 95 PRO A C 1
ATOM 707 O O . PRO A 1 95 ? 8.312 -3.679 -6.446 1.00 98.25 95 PRO A O 1
ATOM 710 N N . HIS A 1 96 ? 6.507 -3.975 -5.140 1.00 98.56 96 HIS A N 1
ATOM 711 C CA . HIS A 1 96 ? 6.594 -5.426 -4.979 1.00 98.56 96 HIS A CA 1
ATOM 712 C C . HIS A 1 96 ? 5.205 -6.031 -5.107 1.00 98.56 96 HIS A C 1
ATOM 714 O O . HIS A 1 96 ? 4.192 -5.351 -4.926 1.00 98.56 96 HIS A O 1
ATOM 720 N N . ASN A 1 97 ? 5.150 -7.335 -5.341 1.00 98.38 97 ASN A N 1
ATOM 721 C CA . ASN A 1 97 ? 3.890 -8.040 -5.363 1.00 98.38 97 ASN A CA 1
ATOM 722 C C . ASN A 1 97 ? 3.315 -8.125 -3.937 1.00 98.38 97 ASN A C 1
ATOM 724 O O . ASN A 1 97 ? 3.935 -8.660 -3.021 1.00 98.38 97 ASN A O 1
ATOM 728 N N . ALA A 1 98 ? 2.119 -7.585 -3.718 1.00 97.75 98 ALA A N 1
ATOM 729 C CA . ALA A 1 98 ? 1.481 -7.555 -2.409 1.00 97.75 98 ALA A CA 1
ATOM 730 C C . ALA A 1 98 ? 1.234 -8.957 -1.839 1.00 97.75 98 ALA A C 1
ATOM 732 O O . ALA A 1 98 ? 1.354 -9.114 -0.627 1.00 97.75 98 ALA A O 1
ATOM 733 N N . ALA A 1 99 ? 0.918 -9.961 -2.668 1.00 98.06 99 ALA A N 1
ATOM 734 C CA . ALA A 1 99 ? 0.737 -11.331 -2.188 1.00 98.06 99 ALA A CA 1
ATOM 735 C C . ALA A 1 99 ? 2.059 -11.906 -1.663 1.00 98.06 99 ALA A C 1
ATOM 737 O O . ALA A 1 99 ? 2.097 -12.368 -0.529 1.00 98.06 99 ALA A O 1
ATOM 738 N N . GLU A 1 100 ? 3.154 -11.753 -2.408 1.00 98.56 100 GLU A N 1
ATOM 739 C CA . GLU A 1 100 ? 4.499 -12.167 -1.975 1.00 98.56 100 GLU A CA 1
ATOM 740 C C . GLU A 1 100 ? 4.923 -11.494 -0.660 1.00 98.56 100 GLU A C 1
ATOM 742 O O . GLU A 1 100 ? 5.407 -12.140 0.273 1.00 98.56 100 GLU A O 1
ATOM 747 N N . VAL A 1 101 ? 4.691 -10.182 -0.544 1.00 98.44 101 VAL A N 1
ATOM 748 C CA . VAL A 1 101 ? 5.015 -9.418 0.669 1.00 98.44 101 VAL A CA 1
ATOM 749 C C . VAL A 1 101 ? 4.139 -9.855 1.852 1.00 98.44 101 VAL A C 1
ATOM 751 O O . VAL A 1 101 ? 4.628 -9.933 2.983 1.00 98.44 101 VAL A O 1
ATOM 754 N N . ILE A 1 102 ? 2.856 -10.154 1.622 1.00 98.50 102 ILE A N 1
ATOM 755 C CA . ILE A 1 102 ? 1.950 -10.690 2.648 1.00 98.50 102 ILE A CA 1
ATOM 756 C C . ILE A 1 102 ? 2.397 -12.089 3.079 1.00 98.50 102 ILE A C 1
ATOM 758 O O . ILE A 1 102 ? 2.450 -12.349 4.280 1.00 98.50 102 ILE A O 1
ATOM 762 N N . ASP A 1 103 ? 2.777 -12.961 2.149 1.00 98.56 103 ASP A N 1
ATOM 763 C CA . ASP A 1 103 ? 3.259 -14.309 2.456 1.00 98.56 103 ASP A CA 1
ATOM 764 C C . ASP A 1 103 ? 4.548 -14.265 3.287 1.00 98.56 103 ASP A C 1
ATOM 766 O O . ASP A 1 103 ? 4.655 -14.961 4.302 1.00 98.56 103 ASP A O 1
ATOM 770 N N . ALA A 1 104 ? 5.478 -13.365 2.957 1.00 98.38 104 ALA A N 1
ATOM 771 C CA . ALA A 1 104 ? 6.664 -13.108 3.773 1.00 98.38 104 ALA A CA 1
ATOM 772 C C . ALA A 1 104 ? 6.312 -12.585 5.178 1.00 98.38 104 ALA A C 1
ATOM 774 O O . ALA A 1 104 ? 6.910 -13.002 6.175 1.00 98.38 104 ALA A O 1
ATOM 775 N N . ALA A 1 105 ? 5.320 -11.696 5.293 1.00 98.00 105 ALA A N 1
ATOM 776 C CA . ALA A 1 105 ? 4.845 -11.198 6.582 1.00 98.00 105 ALA A CA 1
ATOM 777 C C . ALA A 1 105 ? 4.210 -12.322 7.426 1.00 98.00 105 ALA A C 1
ATOM 779 O O . ALA A 1 105 ? 4.525 -12.464 8.608 1.00 98.00 105 ALA A O 1
ATOM 780 N N . LEU A 1 106 ? 3.370 -13.167 6.821 1.00 97.94 106 LEU A N 1
ATOM 781 C CA . LEU A 1 106 ? 2.769 -14.337 7.469 1.00 97.94 106 LEU A CA 1
ATOM 782 C C . LEU A 1 106 ? 3.832 -15.349 7.912 1.00 97.94 106 LEU A C 1
ATOM 784 O O . LEU A 1 106 ? 3.718 -15.934 8.995 1.00 97.94 106 LEU A O 1
ATOM 788 N N . HIS A 1 107 ? 4.879 -15.536 7.107 1.00 97.88 107 HIS A N 1
ATOM 789 C CA . HIS A 1 107 ? 6.024 -16.357 7.474 1.00 97.88 107 HIS A CA 1
ATOM 790 C C . HIS A 1 107 ? 6.737 -15.798 8.713 1.00 97.88 107 HIS A C 1
ATOM 792 O O . HIS A 1 107 ? 6.973 -16.541 9.664 1.00 97.88 107 HIS A O 1
ATOM 798 N N . LEU A 1 108 ? 6.991 -14.484 8.769 1.00 96.94 108 LEU A N 1
ATOM 799 C CA . LEU A 1 108 ? 7.603 -13.828 9.933 1.00 96.94 108 LEU A CA 1
ATOM 800 C C . LEU A 1 108 ? 6.765 -13.935 11.211 1.00 96.94 108 LEU A C 1
ATOM 802 O O . LEU A 1 108 ? 7.337 -14.084 12.293 1.00 96.94 108 LEU A O 1
ATOM 806 N N . ILE A 1 109 ? 5.432 -13.897 11.106 1.00 96.31 109 ILE A N 1
ATOM 807 C CA . ILE A 1 109 ? 4.540 -14.124 12.256 1.00 96.31 109 ILE A CA 1
ATOM 808 C C . ILE A 1 109 ? 4.780 -15.521 12.839 1.00 96.31 109 ILE A C 1
ATOM 810 O O . ILE A 1 109 ? 4.934 -15.673 14.052 1.00 96.31 109 ILE A O 1
ATOM 814 N N . LYS A 1 110 ? 4.840 -16.546 11.980 1.00 96.31 110 LYS A N 1
ATOM 815 C CA . LYS A 1 110 ? 5.041 -17.940 12.403 1.00 96.31 110 LYS A CA 1
ATOM 816 C C . LYS A 1 110 ? 6.479 -18.208 12.849 1.00 96.31 110 LYS A C 1
ATOM 818 O O . LYS A 1 110 ? 6.698 -19.047 13.724 1.00 96.31 110 LYS A O 1
ATOM 823 N N . HIS A 1 111 ? 7.463 -17.555 12.236 1.00 96.50 111 HIS A N 1
ATOM 824 C CA . HIS A 1 111 ? 8.891 -17.830 12.400 1.00 96.50 111 HIS A CA 1
ATOM 825 C C . HIS A 1 111 ? 9.653 -16.527 12.671 1.00 96.50 111 HIS A C 1
ATOM 827 O O . HIS A 1 111 ? 10.357 -15.994 11.817 1.00 96.50 111 HIS A O 1
ATOM 833 N N . LYS A 1 112 ? 9.553 -16.024 13.908 1.00 92.50 112 LYS A N 1
ATOM 834 C CA . LYS A 1 112 ? 10.145 -14.736 14.332 1.00 92.50 112 LYS A CA 1
ATOM 835 C C . LYS A 1 112 ? 11.664 -14.628 14.081 1.00 92.50 112 LYS A C 1
ATOM 837 O O . LYS A 1 112 ? 12.199 -13.522 13.985 1.00 92.50 112 LYS A O 1
ATOM 842 N N . SER A 1 113 ? 12.371 -15.758 13.992 1.00 94.12 113 SER A N 1
ATOM 843 C CA . SER A 1 113 ? 13.814 -15.827 13.731 1.00 94.12 113 SER A CA 1
ATOM 844 C C . SER A 1 113 ? 14.195 -15.915 12.250 1.00 94.12 113 SER A C 1
ATOM 846 O O . SER A 1 113 ? 15.392 -15.879 11.978 1.00 94.12 113 SER A O 1
ATOM 848 N N . ALA A 1 114 ? 13.233 -16.002 11.319 1.00 97.06 114 ALA A N 1
ATOM 849 C CA . ALA A 1 114 ? 13.500 -16.119 9.882 1.00 97.06 114 ALA A CA 1
ATOM 850 C C . ALA A 1 114 ? 14.475 -15.033 9.410 1.00 97.06 114 ALA A C 1
ATOM 852 O O . ALA A 1 114 ? 14.362 -13.861 9.788 1.00 97.06 114 ALA A O 1
ATOM 853 N N . THR A 1 115 ? 15.484 -15.432 8.653 1.00 97.19 115 THR A N 1
ATOM 854 C CA . THR A 1 115 ? 16.525 -14.558 8.108 1.00 97.19 115 THR A CA 1
ATOM 855 C C . THR A 1 115 ? 16.008 -13.798 6.891 1.00 97.19 115 THR A C 1
ATOM 857 O O . THR A 1 115 ? 14.945 -14.113 6.370 1.00 97.19 115 THR A O 1
ATOM 860 N N . THR A 1 116 ? 16.734 -12.777 6.426 1.00 96.94 116 THR A N 1
ATOM 861 C CA . THR A 1 116 ? 16.372 -12.108 5.165 1.00 96.94 116 THR A CA 1
ATOM 862 C C . THR A 1 116 ? 16.408 -13.098 4.002 1.00 96.94 116 THR A C 1
ATOM 864 O O . THR A 1 116 ? 15.510 -13.065 3.173 1.00 96.94 116 THR A O 1
ATOM 867 N N . GLU A 1 117 ? 17.377 -14.019 3.986 1.00 96.75 117 GLU A N 1
ATOM 868 C CA . GLU A 1 117 ? 17.490 -15.077 2.977 1.00 96.75 117 GLU A CA 1
ATOM 869 C C . GLU A 1 117 ? 16.250 -15.981 2.929 1.00 96.75 117 GLU A C 1
ATOM 871 O O . GLU A 1 117 ? 15.745 -16.242 1.841 1.00 96.75 117 GLU A O 1
ATOM 876 N N . ASP A 1 118 ? 15.689 -16.360 4.083 1.00 97.19 118 ASP A N 1
ATOM 877 C CA . ASP A 1 118 ? 14.430 -17.122 4.136 1.00 97.19 118 ASP A CA 1
ATOM 878 C C . ASP A 1 118 ? 13.257 -16.340 3.513 1.00 97.19 118 ASP A C 1
ATOM 880 O O . ASP A 1 118 ? 12.367 -16.922 2.896 1.00 97.19 118 ASP A O 1
ATOM 884 N N . LEU A 1 119 ? 13.249 -15.007 3.651 1.00 97.00 119 LEU A N 1
ATOM 885 C CA . LEU A 1 119 ? 12.204 -14.148 3.079 1.00 97.00 119 LEU A CA 1
ATOM 886 C C . LEU A 1 119 ? 12.334 -13.979 1.564 1.00 97.00 119 LEU A C 1
ATOM 888 O O . LEU A 1 119 ? 11.324 -13.717 0.914 1.00 97.00 119 LEU A O 1
ATOM 892 N N . LEU A 1 120 ? 13.532 -14.148 0.994 1.00 96.19 120 LEU A N 1
ATOM 893 C CA . LEU A 1 120 ? 13.734 -14.086 -0.459 1.00 96.19 120 LEU A CA 1
ATOM 894 C C . LEU A 1 120 ? 13.038 -15.232 -1.202 1.00 96.19 120 LEU A C 1
ATOM 896 O O . LEU A 1 120 ? 12.785 -15.103 -2.396 1.00 96.19 120 LEU A O 1
ATOM 900 N N . GLU A 1 121 ? 12.720 -16.338 -0.526 1.00 96.12 121 GLU A N 1
ATOM 901 C CA . GLU A 1 121 ? 11.915 -17.416 -1.117 1.00 96.12 121 GLU A CA 1
ATOM 902 C C . GLU A 1 121 ? 10.458 -16.984 -1.357 1.00 96.12 121 GLU A C 1
ATOM 904 O O . GLU A 1 121 ? 9.781 -17.554 -2.209 1.00 96.12 121 GLU A O 1
ATOM 909 N N . PHE A 1 122 ? 9.986 -15.965 -0.630 1.00 97.50 122 PHE A N 1
ATOM 910 C CA . PHE A 1 122 ? 8.652 -15.383 -0.793 1.00 97.50 122 PHE A CA 1
ATOM 911 C C . PHE A 1 122 ? 8.680 -14.109 -1.633 1.00 97.50 122 PHE A C 1
ATOM 913 O O . PHE A 1 122 ? 7.814 -13.932 -2.477 1.00 97.50 122 PHE A O 1
ATOM 920 N N . VAL A 1 123 ? 9.671 -13.237 -1.412 1.00 97.38 123 VAL A N 1
ATOM 921 C CA . VAL A 1 123 ? 9.856 -11.968 -2.133 1.00 97.38 123 VAL A CA 1
ATOM 922 C C . VAL A 1 123 ? 11.152 -12.056 -2.948 1.00 97.38 123 VAL A C 1
ATOM 924 O O . VAL A 1 123 ? 12.208 -11.618 -2.476 1.00 97.38 123 VAL A O 1
ATOM 927 N N . PRO A 1 124 ? 11.112 -12.638 -4.160 1.00 96.00 124 PRO A N 1
ATOM 928 C CA . PRO A 1 124 ? 12.304 -12.845 -4.980 1.00 96.00 124 PRO A CA 1
ATOM 929 C C . PRO A 1 124 ? 12.908 -11.533 -5.495 1.00 96.00 124 PRO A C 1
ATOM 931 O O . PRO A 1 124 ? 14.098 -11.483 -5.808 1.00 96.00 124 PRO A O 1
ATOM 934 N N . GLY A 1 125 ? 12.104 -10.474 -5.592 1.00 96.38 125 GLY A N 1
ATOM 935 C CA . GLY A 1 125 ? 12.533 -9.165 -6.055 1.00 96.38 125 GLY A CA 1
ATOM 936 C C . GLY A 1 125 ? 11.366 -8.182 -6.194 1.00 96.38 125 GLY A C 1
ATOM 937 O O . GLY A 1 125 ? 10.228 -8.507 -5.859 1.00 96.38 125 GLY A O 1
ATOM 938 N N . PRO A 1 126 ? 11.642 -6.968 -6.688 1.00 97.88 126 PRO A N 1
ATOM 939 C CA . PRO A 1 126 ? 10.605 -6.012 -7.062 1.00 97.88 126 PRO A CA 1
ATOM 940 C C . PRO A 1 126 ? 9.656 -6.513 -8.163 1.00 97.88 126 PRO A C 1
ATOM 942 O O . PRO A 1 126 ? 10.069 -7.246 -9.058 1.00 97.88 126 PRO A O 1
ATOM 945 N N . ASP A 1 127 ? 8.414 -6.024 -8.141 1.00 98.06 127 ASP A N 1
ATOM 946 C CA . ASP A 1 127 ? 7.375 -6.272 -9.153 1.00 98.06 127 ASP A CA 1
ATOM 947 C C . ASP A 1 127 ? 6.854 -4.921 -9.657 1.00 98.06 127 ASP A C 1
ATOM 949 O O . ASP A 1 127 ? 6.065 -4.238 -8.992 1.00 98.06 127 ASP A O 1
ATOM 953 N N . PHE A 1 128 ? 7.368 -4.486 -10.806 1.00 98.12 128 PHE A N 1
ATOM 954 C CA . PHE A 1 128 ? 7.053 -3.177 -11.362 1.00 98.12 128 PHE A CA 1
ATOM 955 C C . PHE A 1 128 ? 5.718 -3.191 -12.118 1.00 98.12 128 PHE A C 1
ATOM 957 O O . PHE A 1 128 ? 5.449 -4.130 -12.860 1.00 98.12 128 PHE A O 1
ATOM 964 N N . PRO A 1 129 ? 4.901 -2.122 -12.023 1.00 96.56 129 PRO A N 1
ATOM 965 C CA . PRO A 1 129 ? 3.629 -2.029 -12.748 1.00 96.56 129 PRO A CA 1
ATOM 966 C C . PRO A 1 129 ? 3.757 -2.139 -14.273 1.00 96.56 129 PRO A C 1
ATOM 968 O O . PRO A 1 129 ? 2.813 -2.512 -14.953 1.00 96.56 129 PRO A O 1
ATOM 971 N N . THR A 1 130 ? 4.927 -1.785 -14.803 1.00 96.00 130 THR A N 1
ATOM 972 C CA . THR A 1 130 ? 5.254 -1.808 -16.238 1.00 96.00 130 THR A CA 1
ATOM 973 C C . THR A 1 130 ? 5.896 -3.125 -16.675 1.00 96.00 130 THR A C 1
ATOM 975 O O . THR A 1 130 ? 6.258 -3.264 -17.839 1.00 96.00 130 THR A O 1
ATOM 978 N N . GLY A 1 131 ? 6.049 -4.085 -15.755 1.00 95.31 131 GLY A N 1
ATOM 979 C CA . GLY A 1 131 ? 6.759 -5.335 -15.987 1.00 95.31 131 GLY A CA 1
ATOM 980 C C . GLY A 1 131 ? 8.271 -5.131 -16.106 1.00 95.31 131 GLY A C 1
ATOM 981 O O . GLY A 1 131 ? 8.907 -4.470 -15.282 1.00 95.31 131 GLY A O 1
ATOM 982 N N . GLY A 1 132 ? 8.852 -5.734 -17.135 1.00 95.38 132 GLY A N 1
ATOM 983 C CA . GLY A 1 132 ? 10.279 -5.811 -17.387 1.00 95.38 132 GLY A CA 1
ATOM 984 C C . GLY A 1 132 ? 10.932 -7.041 -16.755 1.00 95.38 132 GLY A C 1
ATOM 985 O O . GLY A 1 132 ? 10.295 -7.920 -16.171 1.00 95.38 132 GLY A O 1
ATOM 986 N N . VAL A 1 133 ? 12.251 -7.119 -16.913 1.00 97.06 133 VAL A N 1
ATOM 987 C CA . VAL A 1 133 ? 13.077 -8.230 -16.438 1.00 97.06 133 VAL A CA 1
ATOM 988 C C . VAL A 1 133 ? 14.186 -7.692 -15.548 1.00 97.06 133 VAL A C 1
ATOM 990 O O . VAL A 1 133 ? 15.032 -6.912 -15.990 1.00 97.06 133 VAL A O 1
ATOM 993 N N . ILE A 1 134 ? 14.199 -8.128 -14.290 1.00 97.06 134 ILE A N 1
ATOM 994 C CA . ILE A 1 134 ? 15.270 -7.797 -13.350 1.00 97.06 134 ILE A CA 1
ATOM 995 C C . ILE A 1 134 ? 16.469 -8.700 -13.623 1.00 97.06 134 ILE A C 1
ATOM 997 O O . ILE A 1 134 ? 16.354 -9.924 -13.621 1.00 97.06 134 ILE A O 1
ATOM 1001 N N . VAL A 1 135 ? 17.634 -8.091 -13.841 1.00 95.06 135 VAL A N 1
ATOM 1002 C CA . VAL A 1 135 ? 18.880 -8.802 -14.163 1.00 95.06 135 VAL A CA 1
ATOM 1003 C C . VAL A 1 135 ? 19.905 -8.579 -13.058 1.00 95.06 135 VAL A C 1
ATOM 1005 O O . VAL A 1 135 ? 20.966 -7.983 -13.258 1.00 95.06 135 VAL A O 1
ATOM 1008 N N . GLU A 1 136 ? 19.577 -9.063 -11.863 1.00 96.19 136 GLU A N 1
ATOM 1009 C CA . GLU A 1 136 ? 20.476 -9.050 -10.710 1.00 96.19 136 GLU A CA 1
ATOM 1010 C C . GLU A 1 136 ? 20.717 -10.467 -10.174 1.00 96.19 136 GLU A C 1
ATOM 1012 O O . GLU A 1 136 ? 19.787 -11.274 -10.116 1.00 96.19 136 GLU A O 1
ATOM 1017 N N . PRO A 1 137 ? 21.953 -10.805 -9.762 1.00 96.44 137 PRO A N 1
ATOM 1018 C CA . PRO A 1 137 ? 22.212 -12.044 -9.041 1.00 96.44 137 PRO A CA 1
ATOM 1019 C C . PRO A 1 137 ? 21.446 -12.083 -7.713 1.00 96.44 137 PRO A C 1
ATOM 1021 O O . PRO A 1 137 ? 21.382 -11.073 -7.010 1.00 96.44 137 PRO A O 1
ATOM 1024 N N . LYS A 1 138 ? 20.971 -13.267 -7.296 1.00 94.75 138 LYS A N 1
ATOM 1025 C CA . LYS A 1 138 ? 20.270 -13.457 -6.006 1.00 94.75 138 LYS A CA 1
ATOM 1026 C C . LYS A 1 138 ? 21.046 -12.867 -4.818 1.00 94.75 138 LYS A C 1
ATOM 1028 O O . LYS A 1 138 ? 20.452 -12.229 -3.959 1.00 94.75 138 LYS A O 1
ATOM 1033 N N . ALA A 1 139 ? 22.374 -13.008 -4.805 1.00 96.81 139 ALA A N 1
ATOM 1034 C CA . ALA A 1 139 ? 23.234 -12.449 -3.758 1.00 96.81 139 ALA A CA 1
ATOM 1035 C C . ALA A 1 139 ? 23.180 -10.909 -3.676 1.00 96.81 139 ALA A C 1
ATOM 1037 O O . ALA A 1 139 ? 23.234 -10.353 -2.585 1.00 96.81 139 ALA A O 1
ATOM 1038 N N . SER A 1 140 ? 23.044 -10.216 -4.812 1.00 97.12 140 SER A N 1
ATOM 1039 C CA . SER A 1 140 ? 22.922 -8.753 -4.856 1.00 97.12 140 SER A CA 1
ATOM 1040 C C . SER A 1 140 ? 21.550 -8.283 -4.377 1.00 97.12 140 SER A C 1
ATOM 1042 O O . SER A 1 140 ? 21.457 -7.268 -3.694 1.00 97.12 140 SER A O 1
ATOM 1044 N N . ILE A 1 141 ? 20.493 -9.039 -4.692 1.00 97.50 141 ILE A N 1
ATOM 1045 C CA . ILE A 1 141 ? 19.142 -8.784 -4.173 1.00 97.50 141 ILE A CA 1
ATOM 1046 C C . ILE A 1 141 ? 19.123 -8.968 -2.649 1.00 97.50 141 ILE A C 1
ATOM 1048 O O . ILE A 1 141 ? 18.597 -8.116 -1.935 1.00 97.50 141 ILE A O 1
ATOM 1052 N N . LEU A 1 142 ? 19.754 -10.038 -2.152 1.00 97.88 142 LEU A N 1
ATOM 1053 C CA . LEU A 1 142 ? 19.878 -10.311 -0.721 1.00 97.88 142 LEU A CA 1
ATOM 1054 C C . LEU A 1 142 ? 20.578 -9.163 0.015 1.00 97.88 142 LEU A C 1
ATOM 1056 O O . LEU A 1 142 ? 20.001 -8.617 0.950 1.00 97.88 142 LEU A O 1
ATOM 1060 N N . ASP A 1 143 ? 21.763 -8.746 -0.440 1.00 98.12 143 ASP A N 1
ATOM 1061 C CA . ASP A 1 143 ? 22.510 -7.626 0.158 1.00 98.12 143 ASP A CA 1
ATOM 1062 C C . ASP A 1 143 ? 21.687 -6.324 0.167 1.00 98.12 143 ASP A C 1
ATOM 1064 O O . ASP A 1 143 ? 21.627 -5.605 1.171 1.00 98.12 143 ASP A O 1
ATOM 1068 N N . ALA A 1 144 ? 20.960 -6.057 -0.922 1.00 98.00 144 ALA A N 1
ATOM 1069 C CA . ALA A 1 144 ? 20.095 -4.890 -1.026 1.00 98.00 144 ALA A CA 1
ATOM 1070 C C . ALA A 1 144 ? 18.947 -4.917 -0.001 1.00 98.00 144 ALA A C 1
ATOM 1072 O O . ALA A 1 144 ? 18.630 -3.897 0.620 1.00 98.00 144 ALA A O 1
ATOM 1073 N N . TYR A 1 145 ? 18.342 -6.085 0.219 1.00 98.31 145 TYR A N 1
ATOM 1074 C CA . TYR A 1 145 ? 17.290 -6.278 1.213 1.00 98.31 145 TYR A CA 1
ATOM 1075 C C . TYR A 1 145 ? 17.802 -6.375 2.650 1.00 98.31 145 TYR A C 1
ATOM 1077 O O . TYR A 1 145 ? 17.070 -5.992 3.561 1.00 98.31 145 TYR A O 1
ATOM 1085 N N . GLU A 1 146 ? 19.034 -6.818 2.888 1.00 98.06 146 GLU A N 1
ATOM 1086 C CA . GLU A 1 146 ? 19.642 -6.805 4.221 1.00 98.06 146 GLU A CA 1
ATOM 1087 C C . GLU A 1 146 ? 19.999 -5.386 4.665 1.00 98.06 146 GLU A C 1
ATOM 1089 O O . GLU A 1 146 ? 19.689 -4.982 5.788 1.00 98.06 146 GLU A O 1
ATOM 1094 N N . THR A 1 147 ? 20.614 -4.610 3.774 1.00 97.75 147 THR A N 1
ATOM 1095 C CA . THR A 1 147 ? 21.129 -3.271 4.090 1.00 97.75 147 THR A CA 1
ATOM 1096 C C . THR A 1 147 ? 20.101 -2.158 3.884 1.00 97.75 147 THR A C 1
ATOM 1098 O O . THR A 1 147 ? 20.257 -1.059 4.421 1.00 97.75 147 THR A O 1
ATOM 1101 N N . GLY A 1 148 ? 19.064 -2.414 3.082 1.00 97.44 148 GLY A N 1
ATOM 1102 C CA . GLY A 1 148 ? 18.116 -1.400 2.628 1.00 97.44 148 GLY A CA 1
ATOM 1103 C C . GLY A 1 148 ? 18.660 -0.487 1.528 1.00 97.44 148 GLY A C 1
ATOM 1104 O O . GLY A 1 148 ? 18.007 0.502 1.189 1.00 97.44 148 GLY A O 1
ATOM 1105 N N . LYS A 1 149 ? 19.845 -0.780 0.974 1.00 97.88 149 LYS A N 1
ATOM 1106 C CA . LYS A 1 149 ? 20.489 0.001 -0.087 1.00 97.88 149 LYS A CA 1
ATOM 1107 C C . LYS A 1 149 ? 20.991 -0.906 -1.195 1.00 97.88 149 LYS A C 1
ATOM 1109 O O . LYS A 1 149 ? 21.642 -1.902 -0.939 1.00 97.88 149 LYS A O 1
ATOM 1114 N N . GLY A 1 150 ? 20.769 -0.513 -2.438 1.00 96.94 150 GLY A N 1
ATOM 1115 C CA . GLY A 1 150 ? 21.239 -1.281 -3.581 1.00 96.94 150 GLY A CA 1
ATOM 1116 C C . GLY A 1 150 ? 20.765 -0.686 -4.891 1.00 96.94 150 GLY A C 1
ATOM 1117 O O . GLY A 1 150 ? 20.398 0.488 -4.976 1.00 96.94 150 GLY A O 1
ATOM 1118 N N . SER A 1 151 ? 20.760 -1.502 -5.933 1.00 96.50 151 SER A N 1
ATOM 1119 C CA . SER A 1 151 ? 20.181 -1.124 -7.214 1.00 96.50 151 SER A CA 1
ATOM 1120 C C . SER A 1 151 ? 19.783 -2.354 -8.005 1.00 96.50 151 SER A C 1
ATOM 1122 O O . SER A 1 151 ? 20.464 -3.371 -7.916 1.00 96.50 151 SER A O 1
ATOM 1124 N N . PHE A 1 152 ? 18.756 -2.217 -8.833 1.00 97.12 152 PHE A N 1
ATOM 1125 C CA . PHE A 1 152 ? 18.277 -3.264 -9.721 1.00 97.12 152 PHE A CA 1
ATOM 1126 C C . PHE A 1 152 ? 18.389 -2.803 -11.168 1.00 97.12 152 PHE A C 1
ATOM 1128 O O . PHE A 1 152 ? 17.872 -1.739 -11.517 1.00 97.12 152 PHE A O 1
ATOM 1135 N N . ARG A 1 153 ? 19.063 -3.580 -12.019 1.00 97.38 153 ARG A N 1
ATOM 1136 C CA . ARG A 1 153 ? 18.950 -3.416 -13.470 1.00 97.38 153 ARG A CA 1
ATOM 1137 C C . ARG A 1 153 ? 17.626 -3.990 -13.946 1.00 97.38 153 ARG A C 1
ATOM 1139 O O . ARG A 1 153 ? 17.342 -5.161 -13.701 1.00 97.38 153 ARG A O 1
ATOM 1146 N N . LEU A 1 154 ? 16.852 -3.159 -14.630 1.00 97.81 154 LEU A N 1
ATOM 1147 C CA . LEU A 1 154 ? 15.555 -3.486 -15.196 1.00 97.81 154 LEU A CA 1
ATOM 1148 C C . LEU A 1 154 ? 15.641 -3.359 -16.716 1.00 97.81 154 LEU A C 1
ATOM 1150 O O . LEU A 1 154 ? 15.877 -2.270 -17.238 1.00 97.81 154 LEU A O 1
ATOM 1154 N N . ARG A 1 155 ? 15.470 -4.478 -17.416 1.00 98.00 155 ARG A N 1
ATOM 1155 C CA . ARG A 1 155 ? 15.437 -4.541 -18.879 1.00 98.00 155 ARG A CA 1
ATOM 1156 C C . ARG A 1 155 ? 14.005 -4.602 -19.384 1.00 98.00 155 ARG A C 1
ATOM 1158 O O . ARG A 1 155 ? 13.135 -5.162 -18.722 1.00 98.00 155 ARG A O 1
ATOM 1165 N N . ALA A 1 156 ? 13.791 -4.079 -20.581 1.00 98.06 156 ALA A N 1
ATOM 1166 C CA . ALA A 1 156 ? 12.573 -4.285 -21.345 1.00 98.06 156 ALA A CA 1
ATOM 1167 C C . ALA A 1 156 ? 12.340 -5.784 -21.624 1.00 98.06 156 ALA A C 1
ATOM 1169 O O . ALA A 1 156 ? 13.302 -6.529 -21.849 1.00 98.06 156 ALA A O 1
ATOM 1170 N N . ARG A 1 157 ? 11.076 -6.225 -21.644 1.00 98.19 157 ARG A N 1
ATOM 1171 C CA . ARG A 1 157 ? 10.712 -7.560 -22.146 1.00 98.19 157 ARG A CA 1
ATOM 1172 C C . ARG A 1 157 ? 10.547 -7.485 -23.650 1.00 98.19 157 ARG A C 1
ATOM 1174 O O . ARG A 1 157 ? 9.889 -6.581 -24.161 1.00 98.19 157 ARG A O 1
ATOM 1181 N N . TRP A 1 158 ? 11.142 -8.442 -24.344 1.00 98.12 158 TRP A N 1
ATOM 1182 C CA . TRP A 1 158 ? 11.126 -8.475 -25.792 1.00 98.12 158 TRP A CA 1
ATOM 1183 C C . TRP A 1 158 ? 11.126 -9.907 -26.317 1.00 98.12 158 TRP A C 1
ATOM 1185 O O . TRP A 1 158 ? 11.552 -10.835 -25.627 1.00 98.12 158 TRP A O 1
ATOM 1195 N N . GLU A 1 159 ? 10.661 -10.064 -27.549 1.00 98.06 159 GLU A N 1
ATOM 1196 C CA . GLU A 1 159 ? 10.686 -11.316 -28.296 1.00 98.06 159 GLU A CA 1
ATOM 1197 C C . GLU A 1 159 ? 11.029 -11.071 -29.770 1.00 98.06 159 GLU A C 1
ATOM 1199 O O . GLU A 1 159 ? 10.984 -9.939 -30.259 1.00 98.06 159 GLU A O 1
ATOM 1204 N N . VAL A 1 160 ? 11.404 -12.138 -30.476 1.00 98.00 160 VAL A N 1
ATOM 1205 C CA . VAL A 1 160 ? 11.685 -12.098 -31.916 1.00 98.00 160 VAL A CA 1
ATOM 1206 C C . VAL A 1 160 ? 10.465 -12.604 -32.671 1.00 98.00 160 VAL A C 1
ATOM 1208 O O . VAL A 1 160 ? 10.042 -13.742 -32.480 1.00 98.00 160 VAL A O 1
ATOM 1211 N N . GLU A 1 161 ? 9.944 -11.780 -33.571 1.00 97.56 161 GLU A N 1
ATOM 1212 C CA . GLU A 1 161 ? 8.845 -12.127 -34.465 1.00 97.56 161 GLU A CA 1
ATOM 1213 C C . GLU A 1 161 ? 9.387 -12.418 -35.875 1.00 97.56 161 GLU A C 1
ATOM 1215 O O . GLU A 1 161 ? 10.064 -11.583 -36.482 1.00 97.56 161 GLU A O 1
ATOM 1220 N N . ASP A 1 162 ? 9.104 -13.614 -36.403 1.00 95.69 162 ASP A N 1
ATOM 1221 C CA . ASP A 1 162 ? 9.468 -14.015 -37.770 1.00 95.69 162 ASP A CA 1
ATOM 1222 C C . ASP A 1 162 ? 8.427 -13.495 -38.774 1.00 95.69 162 ASP A C 1
ATOM 1224 O O . ASP A 1 162 ? 7.250 -13.852 -38.719 1.00 95.69 162 ASP A O 1
ATOM 1228 N N . LEU A 1 163 ? 8.873 -12.675 -39.728 1.00 93.50 163 LEU A N 1
ATOM 1229 C CA . LEU A 1 163 ? 8.044 -12.092 -40.791 1.00 93.50 163 LEU A CA 1
ATOM 1230 C C . LEU A 1 163 ? 8.072 -12.927 -42.084 1.00 93.50 163 LEU A C 1
ATOM 1232 O O . LEU A 1 163 ? 7.491 -12.555 -43.109 1.00 93.50 163 LEU A O 1
ATOM 1236 N N . GLY A 1 164 ? 8.759 -14.067 -42.057 1.00 91.69 164 GLY A N 1
ATOM 1237 C CA . GLY A 1 164 ? 8.950 -14.963 -43.180 1.00 91.69 164 GLY A CA 1
ATOM 1238 C C . GLY A 1 164 ? 10.103 -14.545 -44.092 1.00 91.69 164 GLY A C 1
ATOM 1239 O O . GLY A 1 164 ? 10.633 -13.435 -44.060 1.00 91.69 164 GLY A O 1
ATOM 1240 N N . ARG A 1 165 ? 10.525 -15.481 -44.956 1.00 89.06 165 ARG A N 1
ATOM 1241 C CA . ARG A 1 165 ? 11.656 -15.306 -45.900 1.00 89.06 165 ARG A CA 1
ATOM 1242 C C . ARG A 1 165 ? 12.984 -14.931 -45.214 1.00 89.06 165 ARG A C 1
ATOM 1244 O O . ARG A 1 165 ? 13.885 -14.391 -45.863 1.00 89.06 165 ARG A O 1
ATOM 1251 N N . GLY A 1 166 ? 13.118 -15.275 -43.932 1.00 85.38 166 GLY A N 1
ATOM 1252 C CA . GLY A 1 166 ? 14.283 -14.979 -43.102 1.00 85.38 166 GLY A CA 1
ATOM 1253 C C . GLY A 1 166 ? 14.354 -13.529 -42.624 1.00 85.38 166 GLY A C 1
ATOM 1254 O O . GLY A 1 166 ? 15.413 -13.122 -42.161 1.00 85.38 166 GLY A O 1
ATOM 1255 N N . THR A 1 167 ? 13.284 -12.747 -42.775 1.00 93.25 167 THR A N 1
ATOM 1256 C CA . THR A 1 167 ? 13.153 -11.422 -42.162 1.00 93.25 167 THR A CA 1
ATOM 1257 C C . THR A 1 167 ? 12.528 -11.581 -40.784 1.00 93.25 167 THR A C 1
ATOM 1259 O O . THR A 1 167 ? 11.603 -12.366 -40.614 1.00 93.25 167 THR A O 1
ATOM 1262 N N . TRP A 1 168 ? 13.011 -10.820 -39.813 1.00 96.69 168 TRP A N 1
ATOM 1263 C CA . TRP A 1 168 ? 12.502 -10.821 -38.450 1.00 96.69 168 TRP A CA 1
ATOM 1264 C C . TRP A 1 168 ? 12.477 -9.390 -37.914 1.00 96.69 168 TRP A C 1
ATOM 1266 O O . TRP A 1 168 ? 13.168 -8.517 -38.446 1.00 96.69 168 TRP A O 1
ATOM 1276 N N . GLN A 1 169 ? 11.701 -9.168 -36.861 1.00 97.50 169 GLN A N 1
ATOM 1277 C CA . GLN A 1 169 ? 11.690 -7.929 -36.086 1.00 97.50 169 GLN A CA 1
ATOM 1278 C C . GLN A 1 169 ? 11.703 -8.249 -34.590 1.00 97.50 169 GLN A C 1
ATOM 1280 O O . GLN A 1 169 ? 11.308 -9.344 -34.188 1.00 97.50 169 GLN A O 1
ATOM 1285 N N . ILE A 1 170 ? 12.178 -7.320 -33.764 1.00 98.25 170 ILE A N 1
ATOM 1286 C CA . ILE A 1 170 ? 12.014 -7.426 -32.312 1.00 98.25 170 ILE A CA 1
ATOM 1287 C C . ILE A 1 170 ? 10.736 -6.704 -31.913 1.00 98.25 170 ILE A C 1
ATOM 1289 O O . ILE A 1 170 ? 10.497 -5.573 -32.336 1.00 98.25 170 ILE A O 1
ATOM 1293 N N . VAL A 1 171 ? 9.958 -7.354 -31.058 1.00 98.38 171 VAL A N 1
ATOM 1294 C CA . VAL A 1 171 ? 8.779 -6.787 -30.414 1.00 98.38 171 VAL A CA 1
ATOM 1295 C C . VAL A 1 171 ? 9.109 -6.573 -28.947 1.00 98.38 171 VAL A C 1
ATOM 1297 O O . VAL A 1 171 ? 9.364 -7.531 -28.223 1.00 98.38 171 VAL A O 1
ATOM 1300 N N . VAL A 1 172 ? 9.113 -5.321 -28.500 1.00 98.31 172 VAL A N 1
ATOM 1301 C CA . VAL A 1 172 ? 9.209 -4.961 -27.084 1.00 98.31 172 VAL A CA 1
ATOM 1302 C C . VAL A 1 172 ? 7.794 -4.815 -26.529 1.00 98.31 172 VAL A C 1
ATOM 1304 O O . VAL A 1 172 ? 7.035 -3.959 -26.988 1.00 98.31 172 VAL A O 1
ATOM 1307 N N . SER A 1 173 ? 7.459 -5.652 -25.547 1.00 97.50 173 SER A N 1
ATOM 1308 C CA . SER A 1 173 ? 6.123 -5.737 -24.941 1.00 97.50 173 SER A CA 1
ATOM 1309 C C . SER A 1 173 ? 6.029 -5.063 -23.569 1.00 97.50 173 SER A C 1
ATOM 1311 O O . SER A 1 173 ? 4.942 -4.744 -23.108 1.00 97.50 173 SER A O 1
ATOM 1313 N N . GLU A 1 174 ? 7.161 -4.850 -22.893 1.00 97.62 174 GLU A N 1
ATOM 1314 C CA . GLU A 1 174 ? 7.234 -4.189 -21.584 1.00 97.62 174 GLU A CA 1
ATOM 1315 C C . GLU A 1 174 ? 8.459 -3.276 -21.561 1.00 97.62 174 GLU A C 1
ATOM 1317 O O . GLU A 1 174 ? 9.545 -3.690 -21.977 1.00 97.62 174 GLU A O 1
ATOM 1322 N N . ILE A 1 175 ? 8.311 -2.054 -21.050 1.00 96.69 175 ILE A N 1
ATOM 1323 C CA . ILE A 1 175 ? 9.408 -1.084 -20.919 1.00 96.69 175 ILE A CA 1
ATOM 1324 C C . ILE A 1 175 ? 9.785 -0.880 -19.447 1.00 96.69 175 ILE A C 1
ATOM 1326 O O . ILE A 1 175 ? 8.941 -1.081 -18.574 1.00 96.69 175 ILE A O 1
ATOM 1330 N N . PRO A 1 176 ? 11.027 -0.464 -19.137 1.00 97.06 176 PRO A N 1
ATOM 1331 C CA . PRO A 1 176 ? 11.424 -0.254 -17.752 1.00 97.06 176 PRO A CA 1
ATOM 1332 C C . PRO A 1 176 ? 10.581 0.812 -17.032 1.00 97.06 176 PRO A C 1
ATOM 1334 O O . PRO A 1 176 ? 10.150 1.811 -17.608 1.00 97.06 176 PRO A O 1
ATOM 1337 N N . TYR A 1 177 ? 10.399 0.624 -15.728 1.00 96.56 177 TYR A N 1
ATOM 1338 C CA . TYR A 1 177 ? 9.617 1.511 -14.875 1.00 96.56 177 TYR A CA 1
ATOM 1339 C C . TYR A 1 177 ? 10.130 2.959 -14.885 1.00 96.56 177 TYR A C 1
ATOM 1341 O O . TYR A 1 177 ? 11.334 3.210 -14.831 1.00 96.56 177 TYR A O 1
ATOM 1349 N N . GLN A 1 178 ? 9.190 3.912 -14.907 1.00 92.94 178 GLN A N 1
ATOM 1350 C CA . GLN A 1 178 ? 9.416 5.365 -15.014 1.00 92.94 178 GLN A CA 1
ATOM 1351 C C . GLN A 1 178 ? 10.038 5.849 -16.336 1.00 92.94 178 GLN A C 1
ATOM 1353 O O . GLN A 1 178 ? 10.351 7.036 -16.455 1.00 92.94 178 GLN A O 1
ATOM 1358 N N . VAL A 1 179 ? 10.164 4.984 -17.345 1.00 95.50 179 VAL A N 1
ATOM 1359 C CA . VAL A 1 179 ? 10.524 5.393 -18.708 1.00 95.50 179 VAL A CA 1
ATOM 1360 C C . VAL A 1 179 ? 9.266 5.835 -19.453 1.00 95.50 179 VAL A C 1
ATOM 1362 O O . VAL A 1 179 ? 8.267 5.124 -19.483 1.00 95.50 179 VAL A O 1
ATOM 1365 N N . GLN A 1 180 ? 9.308 7.025 -20.055 1.00 94.69 180 GLN A N 1
ATOM 1366 C CA . GLN A 1 180 ? 8.234 7.509 -20.928 1.00 94.69 180 GLN A CA 1
ATOM 1367 C C . GLN A 1 180 ? 8.418 6.919 -22.325 1.00 94.69 180 GLN A C 1
ATOM 1369 O O . GLN A 1 180 ? 9.479 7.112 -22.927 1.00 94.69 180 GLN A O 1
ATOM 1374 N N . LYS A 1 181 ? 7.393 6.239 -22.852 1.00 94.75 181 LYS A N 1
ATOM 1375 C CA . LYS A 1 181 ? 7.473 5.542 -24.147 1.00 94.75 181 LYS A CA 1
ATOM 1376 C C . LYS A 1 181 ? 7.813 6.501 -25.295 1.00 94.75 181 LYS A C 1
ATOM 1378 O O . LYS A 1 181 ? 8.770 6.244 -26.023 1.00 94.75 181 LYS A O 1
ATOM 1383 N N . GLY A 1 182 ? 7.134 7.647 -25.385 1.00 94.00 182 GLY A N 1
ATOM 1384 C CA . GLY A 1 182 ? 7.422 8.676 -26.393 1.00 94.00 182 GLY A CA 1
ATOM 1385 C C . GLY A 1 182 ? 8.885 9.138 -26.385 1.00 94.00 182 GLY A C 1
ATOM 1386 O O . GLY A 1 182 ? 9.550 9.120 -27.420 1.00 94.00 182 GLY A O 1
ATOM 1387 N N . ARG A 1 183 ? 9.441 9.442 -25.203 1.00 94.88 183 ARG A N 1
ATOM 1388 C CA . ARG A 1 183 ? 10.857 9.839 -25.072 1.00 94.88 183 ARG A CA 1
ATOM 1389 C C . ARG A 1 183 ? 11.829 8.722 -25.429 1.00 94.88 183 ARG A C 1
ATOM 1391 O O . ARG A 1 183 ? 12.898 8.998 -25.967 1.00 94.88 183 ARG A O 1
ATOM 1398 N N . LEU A 1 184 ? 11.488 7.473 -25.116 1.00 96.44 184 LEU A N 1
ATOM 1399 C CA . LEU A 1 184 ? 12.306 6.323 -25.491 1.00 96.44 184 LEU A CA 1
ATOM 1400 C C . LEU A 1 184 ? 12.388 6.187 -27.018 1.00 96.44 184 LEU A C 1
ATOM 1402 O O . LEU A 1 184 ? 13.482 6.013 -27.553 1.00 96.44 184 LEU A O 1
ATOM 1406 N N . ILE A 1 185 ? 11.257 6.323 -27.715 1.00 96.25 185 ILE A N 1
ATOM 1407 C CA . ILE A 1 185 ? 11.189 6.271 -29.183 1.00 96.25 185 ILE A CA 1
ATOM 1408 C C . ILE A 1 185 ? 12.010 7.404 -29.801 1.00 96.25 185 ILE A C 1
ATOM 1410 O O . ILE A 1 185 ? 12.869 7.145 -30.646 1.00 96.25 185 ILE A O 1
ATOM 1414 N N . GLU A 1 186 ? 11.806 8.641 -29.335 1.00 95.75 186 GLU A N 1
ATOM 1415 C CA . GLU A 1 186 ? 12.599 9.803 -29.757 1.00 95.75 186 GLU A CA 1
ATOM 1416 C C . GLU A 1 186 ? 14.095 9.539 -29.565 1.00 95.75 186 GLU A C 1
ATOM 1418 O O . GLU A 1 186 ? 14.902 9.775 -30.468 1.00 95.75 186 GLU A O 1
ATOM 1423 N N . LYS A 1 187 ? 14.475 8.965 -28.416 1.00 96.50 187 LYS A N 1
ATOM 1424 C CA . LYS A 1 187 ? 15.872 8.662 -28.124 1.00 96.50 187 LYS A CA 1
ATOM 1425 C C . LYS A 1 187 ? 16.460 7.626 -29.074 1.00 96.50 187 LYS A C 1
ATOM 1427 O O . LYS A 1 187 ? 17.607 7.763 -29.496 1.00 96.50 187 LYS A O 1
ATOM 1432 N N . ILE A 1 188 ? 15.705 6.582 -29.399 1.00 97.31 188 ILE A N 1
ATOM 1433 C CA . ILE A 1 188 ? 16.144 5.549 -30.338 1.00 97.31 188 ILE A CA 1
ATOM 1434 C C . ILE A 1 188 ? 16.319 6.153 -31.739 1.00 97.31 188 ILE A C 1
ATOM 1436 O O . ILE A 1 188 ? 17.358 5.922 -32.360 1.00 97.31 188 ILE A O 1
ATOM 1440 N N . ALA A 1 189 ? 15.385 6.991 -32.196 1.00 96.81 189 ALA A N 1
ATOM 1441 C CA . ALA A 1 189 ? 15.489 7.690 -33.477 1.00 96.81 189 ALA A CA 1
ATOM 1442 C C . ALA A 1 189 ? 16.750 8.574 -33.556 1.00 96.81 189 ALA A C 1
ATOM 1444 O O . ALA A 1 189 ? 17.524 8.464 -34.510 1.00 96.81 189 ALA A O 1
ATOM 1445 N N . GLU A 1 190 ? 17.044 9.358 -32.510 1.00 96.88 190 GLU A N 1
ATOM 1446 C CA . GLU A 1 190 ? 18.290 10.138 -32.419 1.00 96.88 190 GLU A CA 1
ATOM 1447 C C . GLU A 1 190 ? 19.545 9.256 -32.551 1.00 96.88 190 GLU A C 1
ATOM 1449 O O . GLU A 1 190 ? 20.538 9.643 -33.175 1.00 96.88 190 GLU A O 1
ATOM 1454 N N . LEU A 1 191 ? 19.541 8.067 -31.938 1.00 96.81 191 LEU A N 1
ATOM 1455 C CA . LEU A 1 191 ? 20.673 7.139 -31.988 1.00 96.81 191 LEU A CA 1
ATOM 1456 C C . LEU A 1 191 ? 20.861 6.532 -33.385 1.00 96.81 191 LEU A C 1
ATOM 1458 O O . LEU A 1 191 ? 22.012 6.303 -33.784 1.00 96.81 191 LEU A O 1
ATOM 1462 N N . ILE A 1 192 ? 19.767 6.281 -34.112 1.00 96.50 192 ILE A N 1
ATOM 1463 C CA . ILE A 1 192 ? 19.786 5.823 -35.508 1.00 96.50 192 ILE A CA 1
ATOM 1464 C C . ILE A 1 192 ? 20.399 6.914 -36.395 1.00 96.50 192 ILE A C 1
ATOM 1466 O O . ILE A 1 192 ? 21.374 6.648 -37.104 1.00 96.50 192 ILE A O 1
ATOM 1470 N N . GLU A 1 193 ? 19.910 8.154 -36.299 1.00 96.38 193 GLU A N 1
ATOM 1471 C CA . GLU A 1 193 ? 20.424 9.296 -37.072 1.00 96.38 193 GLU A CA 1
ATOM 1472 C C . GLU A 1 193 ? 21.908 9.567 -36.787 1.00 96.38 193 GLU A C 1
ATOM 1474 O O . GLU A 1 193 ? 22.712 9.767 -37.704 1.00 96.38 193 GLU A O 1
ATOM 1479 N N . ALA A 1 194 ? 22.304 9.490 -35.513 1.00 96.31 194 ALA A N 1
ATOM 1480 C CA . ALA A 1 194 ? 23.690 9.637 -35.079 1.00 96.31 194 ALA A CA 1
ATOM 1481 C C . ALA A 1 194 ? 24.579 8.423 -35.417 1.00 96.31 194 ALA A C 1
ATOM 1483 O O . ALA A 1 194 ? 25.770 8.432 -35.089 1.00 96.31 194 ALA A O 1
ATOM 1484 N N . LYS A 1 195 ? 24.026 7.373 -36.043 1.00 94.56 195 LYS A N 1
ATOM 1485 C CA . LYS A 1 195 ? 24.702 6.107 -36.382 1.00 94.56 195 LYS A CA 1
ATOM 1486 C C . LYS A 1 195 ? 25.365 5.421 -35.180 1.00 94.56 195 LYS A C 1
ATOM 1488 O O . LYS A 1 195 ? 26.361 4.716 -35.338 1.00 94.56 195 LYS A O 1
ATOM 1493 N N . LYS A 1 196 ? 24.821 5.617 -33.974 1.00 94.38 196 LYS A N 1
ATOM 1494 C CA . LYS A 1 196 ? 25.312 4.984 -32.737 1.00 94.38 196 LYS A CA 1
ATOM 1495 C C . LYS A 1 196 ? 24.810 3.552 -32.566 1.00 94.38 196 LYS A C 1
ATOM 1497 O O . LYS A 1 196 ? 25.467 2.762 -31.898 1.00 94.38 196 LYS A O 1
ATOM 1502 N N . VAL A 1 197 ? 23.691 3.212 -33.204 1.00 94.62 197 VAL A N 1
ATOM 1503 C CA . VAL A 1 197 ? 23.097 1.865 -33.219 1.00 94.62 197 VAL A CA 1
ATOM 1504 C C . VAL A 1 197 ? 23.039 1.334 -34.659 1.00 94.62 197 VAL A C 1
ATOM 1506 O O . VAL A 1 197 ? 21.967 1.182 -35.230 1.00 94.62 197 VAL A O 1
ATOM 1509 N N . PRO A 1 198 ? 24.191 1.054 -35.303 1.00 93.75 198 PRO A N 1
ATOM 1510 C CA . PRO A 1 198 ? 24.240 0.739 -36.735 1.00 93.75 198 PRO A CA 1
ATOM 1511 C C . PRO A 1 198 ? 23.510 -0.559 -37.112 1.00 93.75 198 PRO A C 1
ATOM 1513 O O . PRO A 1 198 ? 23.244 -0.775 -38.290 1.00 93.75 198 PRO A O 1
ATOM 1516 N N . LEU A 1 199 ? 23.204 -1.419 -36.139 1.00 95.56 199 LEU A N 1
ATOM 1517 C CA . LEU A 1 199 ? 22.475 -2.672 -36.337 1.00 95.56 199 LEU A CA 1
ATOM 1518 C C . LEU A 1 199 ? 20.952 -2.477 -36.434 1.00 95.56 199 LEU A C 1
ATOM 1520 O O . LEU A 1 199 ? 20.275 -3.367 -36.945 1.00 95.56 199 LEU A O 1
ATOM 1524 N N . LEU A 1 200 ? 20.432 -1.336 -35.974 1.00 96.75 200 LEU A N 1
ATOM 1525 C CA . LEU A 1 200 ? 19.016 -0.977 -36.035 1.00 96.75 200 LEU A CA 1
ATOM 1526 C C . LEU A 1 200 ? 18.751 -0.146 -37.298 1.00 96.75 200 LEU A C 1
ATOM 1528 O O . LEU A 1 200 ? 19.541 0.749 -37.627 1.00 96.75 200 LEU A O 1
ATOM 1532 N N . ASP A 1 201 ? 17.678 -0.464 -38.018 1.00 96.88 201 ASP A N 1
ATOM 1533 C CA . ASP A 1 201 ? 17.212 0.327 -39.159 1.00 96.88 201 ASP A CA 1
ATOM 1534 C C . ASP A 1 201 ? 16.195 1.376 -38.733 1.00 96.88 201 ASP A C 1
ATOM 1536 O O . ASP A 1 201 ? 16.414 2.557 -38.994 1.00 96.88 201 ASP A O 1
ATOM 1540 N N . ASP A 1 202 ? 15.136 0.935 -38.051 1.00 96.31 202 ASP A N 1
ATOM 1541 C CA . ASP A 1 202 ? 13.979 1.757 -37.709 1.00 96.31 202 ASP A CA 1
ATOM 1542 C C . ASP A 1 202 ? 13.334 1.322 -36.381 1.00 96.31 202 ASP A C 1
ATOM 1544 O O . ASP A 1 202 ? 13.554 0.209 -35.887 1.00 96.31 202 ASP A O 1
ATOM 1548 N N . VAL A 1 203 ? 12.532 2.221 -35.810 1.00 97.19 203 VAL A N 1
ATOM 1549 C CA . VAL A 1 203 ? 11.706 1.997 -34.621 1.00 97.19 203 VAL A CA 1
ATOM 1550 C C . VAL A 1 203 ? 10.273 2.446 -34.902 1.00 97.19 203 VAL A C 1
ATOM 1552 O O . VAL A 1 203 ? 10.042 3.575 -35.329 1.00 97.19 203 VAL A O 1
ATOM 1555 N N . ARG A 1 204 ? 9.290 1.579 -34.639 1.00 96.88 204 ARG A N 1
ATOM 1556 C CA . ARG A 1 204 ? 7.865 1.894 -34.826 1.00 96.88 204 ARG A CA 1
ATOM 1557 C C . ARG A 1 204 ? 7.062 1.611 -33.575 1.00 96.88 204 ARG A C 1
ATOM 1559 O O . ARG A 1 204 ? 7.240 0.578 -32.939 1.00 96.88 204 ARG A O 1
ATOM 1566 N N . ASP A 1 205 ? 6.138 2.506 -33.270 1.00 96.81 205 ASP A N 1
ATOM 1567 C CA . ASP A 1 205 ? 5.181 2.318 -32.190 1.00 96.81 205 ASP A CA 1
ATOM 1568 C C . ASP A 1 205 ? 3.863 1.769 -32.742 1.00 96.81 205 ASP A C 1
ATOM 1570 O O . ASP A 1 205 ? 3.146 2.458 -33.467 1.00 96.81 205 ASP A O 1
ATOM 1574 N N . GLU A 1 206 ? 3.571 0.514 -32.411 1.00 96.31 206 GLU A N 1
ATOM 1575 C CA . GLU A 1 206 ? 2.315 -0.172 -32.727 1.00 96.31 206 GLU A CA 1
ATOM 1576 C C . GLU A 1 206 ? 1.461 -0.374 -31.463 1.00 96.31 206 GLU A C 1
ATOM 1578 O O . GLU A 1 206 ? 0.582 -1.238 -31.437 1.00 96.31 206 GLU A O 1
ATOM 1583 N N . SER A 1 207 ? 1.729 0.391 -30.398 1.00 93.06 207 SER A N 1
ATOM 1584 C CA . SER A 1 207 ? 1.016 0.259 -29.127 1.00 93.06 207 SER A CA 1
ATOM 1585 C C . SER A 1 207 ? -0.458 0.652 -29.264 1.00 93.06 207 SER A C 1
ATOM 1587 O O . SER A 1 207 ? -0.805 1.629 -29.933 1.00 93.06 207 SER A O 1
ATOM 1589 N N . ALA A 1 208 ? -1.318 -0.097 -28.578 1.00 89.25 208 ALA A N 1
ATOM 1590 C CA . ALA A 1 208 ? -2.738 0.205 -28.420 1.00 89.25 208 ALA A CA 1
ATOM 1591 C C . ALA A 1 208 ? -3.058 0.308 -26.921 1.00 89.25 208 ALA A C 1
ATOM 1593 O O . ALA A 1 208 ? -2.598 1.244 -26.272 1.00 89.25 208 ALA A O 1
ATOM 1594 N N . GLU A 1 209 ? -3.815 -0.645 -26.372 1.00 83.25 209 GLU A N 1
ATOM 1595 C CA . GLU A 1 209 ? -3.945 -0.815 -24.917 1.00 83.25 209 GLU A CA 1
ATOM 1596 C C . GLU A 1 209 ? -2.634 -1.349 -24.322 1.00 83.25 209 GLU A C 1
ATOM 1598 O O . GLU A 1 209 ? -2.149 -0.827 -23.321 1.00 83.25 209 GLU A O 1
ATOM 1603 N N . ASP A 1 210 ? -2.017 -2.319 -25.002 1.00 90.50 210 ASP A N 1
ATOM 1604 C CA . ASP A 1 210 ? -0.725 -2.887 -24.631 1.00 90.50 210 ASP A CA 1
ATOM 1605 C C . ASP A 1 210 ? 0.435 -2.205 -25.368 1.00 90.50 210 ASP A C 1
ATOM 1607 O O . ASP A 1 210 ? 0.302 -1.728 -26.504 1.00 90.50 210 ASP A O 1
ATOM 1611 N N . VAL A 1 211 ? 1.607 -2.200 -24.728 1.00 94.25 211 VAL A N 1
ATOM 1612 C CA . VAL A 1 211 ? 2.850 -1.716 -25.337 1.00 94.25 211 VAL A CA 1
ATOM 1613 C C . VAL A 1 211 ? 3.299 -2.689 -26.425 1.00 94.25 211 VAL A C 1
ATOM 1615 O O . VAL A 1 211 ? 3.480 -3.880 -26.180 1.00 94.25 211 VAL A O 1
ATOM 1618 N N . ARG A 1 212 ? 3.530 -2.163 -27.631 1.00 97.00 212 ARG A N 1
ATOM 1619 C CA . ARG A 1 212 ? 4.098 -2.913 -28.754 1.00 97.00 212 ARG A CA 1
ATOM 1620 C C . ARG A 1 212 ? 5.043 -2.019 -29.543 1.00 97.00 212 ARG A C 1
ATOM 1622 O O . ARG A 1 212 ? 4.656 -1.359 -30.505 1.00 97.00 212 ARG A O 1
ATOM 1629 N N . LEU A 1 213 ? 6.302 -2.000 -29.126 1.00 97.50 213 LEU A N 1
ATOM 1630 C CA . LEU A 1 213 ? 7.350 -1.249 -29.807 1.00 97.50 213 LEU A CA 1
ATOM 1631 C C . LEU A 1 213 ? 8.147 -2.184 -30.722 1.00 97.50 213 LEU A C 1
ATOM 1633 O O . LEU A 1 213 ? 8.746 -3.156 -30.265 1.00 97.50 213 LEU A O 1
ATOM 1637 N N . ILE A 1 214 ? 8.157 -1.882 -32.015 1.00 98.12 214 ILE A N 1
ATOM 1638 C CA . ILE A 1 214 ? 8.838 -2.662 -33.045 1.00 98.12 214 ILE A CA 1
ATOM 1639 C C . ILE A 1 214 ? 10.224 -2.086 -33.305 1.00 98.12 214 ILE A C 1
ATOM 1641 O O . ILE A 1 214 ? 10.376 -0.889 -33.548 1.00 98.12 214 ILE A O 1
ATOM 1645 N N . LEU A 1 215 ? 11.228 -2.958 -33.296 1.00 98.06 215 LEU A N 1
ATOM 1646 C CA . LEU A 1 215 ? 12.614 -2.637 -33.613 1.00 98.06 215 LEU A CA 1
ATOM 1647 C C . LEU A 1 215 ? 13.046 -3.453 -34.834 1.00 98.06 215 LEU A C 1
ATOM 1649 O O . LEU A 1 215 ? 13.143 -4.683 -34.774 1.00 98.06 215 LEU A O 1
ATOM 1653 N N . GLU A 1 216 ? 13.309 -2.769 -35.947 1.00 97.25 216 GLU A N 1
ATOM 1654 C CA . GLU A 1 216 ? 13.650 -3.417 -37.213 1.00 97.25 216 GLU A CA 1
ATOM 1655 C C . GLU A 1 216 ? 15.167 -3.513 -37.406 1.00 97.25 216 GLU A C 1
ATOM 1657 O O . GLU A 1 216 ? 15.868 -2.496 -37.347 1.00 97.25 216 GLU A O 1
ATOM 1662 N N . PRO A 1 217 ? 15.724 -4.708 -37.665 1.00 97.19 217 PRO A N 1
ATOM 1663 C CA . PRO A 1 217 ? 17.151 -4.847 -37.907 1.00 97.19 217 PRO A CA 1
ATOM 1664 C C . PRO A 1 217 ? 17.546 -4.277 -39.274 1.00 97.19 217 PRO A C 1
ATOM 1666 O O . PRO A 1 217 ? 16.876 -4.496 -40.281 1.00 97.19 217 PRO A O 1
ATOM 1669 N N . ARG A 1 218 ? 18.732 -3.662 -39.353 1.00 95.62 218 ARG A N 1
ATOM 1670 C CA . ARG A 1 218 ? 19.308 -3.154 -40.616 1.00 95.62 218 ARG A CA 1
ATOM 1671 C C . ARG A 1 218 ? 19.545 -4.240 -41.663 1.00 95.62 218 ARG A C 1
ATOM 1673 O O . ARG A 1 218 ? 19.570 -3.964 -42.861 1.00 95.62 218 ARG A O 1
ATOM 1680 N N . ALA A 1 219 ? 19.776 -5.474 -41.226 1.00 94.19 219 ALA A N 1
ATOM 1681 C CA . ALA A 1 219 ? 19.929 -6.614 -42.114 1.00 94.19 219 ALA A CA 1
ATOM 1682 C C . ALA A 1 219 ? 19.435 -7.892 -41.438 1.00 94.19 219 ALA A C 1
ATOM 1684 O O . ALA A 1 219 ? 19.677 -8.111 -40.256 1.00 94.19 219 ALA A O 1
ATOM 1685 N N . LYS A 1 220 ? 18.863 -8.806 -42.225 1.00 92.81 220 LYS A N 1
ATOM 1686 C CA . LYS A 1 220 ? 18.427 -10.132 -41.753 1.00 92.81 220 LYS A CA 1
ATOM 1687 C C . LYS A 1 220 ? 19.527 -11.007 -41.133 1.00 92.81 220 LYS A C 1
ATOM 1689 O O . LYS A 1 220 ? 19.232 -12.009 -40.501 1.00 92.81 220 LYS A O 1
ATOM 1694 N N . THR A 1 221 ? 20.796 -10.667 -41.366 1.00 93.50 221 THR A N 1
ATOM 1695 C CA . THR A 1 221 ? 21.967 -11.365 -40.811 1.00 93.50 221 THR A CA 1
ATOM 1696 C C . THR A 1 221 ? 22.367 -10.864 -39.427 1.00 93.50 221 THR A C 1
ATOM 1698 O O . THR A 1 221 ? 23.308 -11.401 -38.851 1.00 93.50 221 THR A O 1
ATOM 1701 N N . VAL A 1 222 ? 21.741 -9.792 -38.937 1.00 95.94 222 VAL A N 1
ATOM 1702 C CA . VAL A 1 222 ? 21.957 -9.305 -37.574 1.00 95.94 222 VAL A CA 1
ATOM 1703 C C . VAL A 1 222 ? 21.448 -10.366 -36.599 1.00 95.94 222 VAL A C 1
ATOM 1705 O O . VAL A 1 222 ? 20.422 -10.994 -36.843 1.00 95.94 222 VAL A O 1
ATOM 1708 N N . ASP A 1 223 ? 22.191 -10.574 -35.518 1.00 96.19 223 ASP A N 1
ATOM 1709 C CA . ASP A 1 223 ? 21.765 -11.423 -34.412 1.00 96.19 223 ASP A CA 1
ATOM 1710 C C . ASP A 1 223 ? 20.877 -10.601 -33.449 1.00 96.19 223 ASP A C 1
ATOM 1712 O O . ASP A 1 223 ? 21.303 -9.509 -33.044 1.00 96.19 223 ASP A O 1
ATOM 1716 N N . PRO A 1 224 ? 19.651 -11.057 -33.115 1.00 96.88 224 PRO A N 1
ATOM 1717 C CA . PRO A 1 224 ? 18.730 -10.304 -32.261 1.00 96.88 224 PRO A CA 1
ATOM 1718 C C . PRO A 1 224 ? 19.286 -9.988 -30.869 1.00 96.88 224 PRO A C 1
ATOM 1720 O O . PRO A 1 224 ? 19.135 -8.859 -30.398 1.00 96.88 224 PRO A O 1
ATOM 1723 N N . ASP A 1 225 ? 19.981 -10.936 -30.235 1.00 97.00 225 ASP A N 1
ATOM 1724 C CA . ASP A 1 225 ? 20.559 -10.740 -28.903 1.00 97.00 225 ASP A CA 1
ATOM 1725 C C . ASP A 1 225 ? 21.670 -9.685 -28.949 1.00 97.00 225 ASP A C 1
ATOM 1727 O O . ASP A 1 225 ? 21.737 -8.798 -28.096 1.00 97.00 225 ASP A O 1
ATOM 1731 N N . VAL A 1 226 ? 22.512 -9.713 -29.988 1.00 96.62 226 VAL A N 1
ATOM 1732 C CA . VAL A 1 226 ? 23.551 -8.690 -30.198 1.00 96.62 226 VAL A CA 1
ATOM 1733 C C . VAL A 1 226 ? 22.943 -7.305 -30.434 1.00 96.62 226 VAL A C 1
ATOM 1735 O O . VAL A 1 226 ? 23.476 -6.310 -29.929 1.00 96.62 226 VAL A O 1
ATOM 1738 N N . LEU A 1 227 ? 21.836 -7.216 -31.181 1.00 96.62 227 LEU A N 1
ATOM 1739 C CA . LEU A 1 227 ? 21.112 -5.958 -31.373 1.00 96.62 227 LEU A CA 1
ATOM 1740 C C . LEU A 1 227 ? 20.589 -5.423 -30.032 1.00 96.62 227 LEU A C 1
ATOM 1742 O O . LEU A 1 227 ? 20.856 -4.266 -29.699 1.00 96.62 227 LEU A O 1
ATOM 1746 N N . MET A 1 228 ? 19.926 -6.259 -29.232 1.00 97.56 228 MET A N 1
ATOM 1747 C CA . MET A 1 228 ? 19.376 -5.843 -27.939 1.00 97.56 228 MET A CA 1
ATOM 1748 C C . MET A 1 228 ? 20.455 -5.473 -26.920 1.00 97.56 228 MET A C 1
ATOM 1750 O O . MET A 1 228 ? 20.357 -4.422 -26.290 1.00 97.56 228 MET A O 1
ATOM 1754 N N . GLU A 1 229 ? 21.543 -6.238 -26.817 1.00 96.38 229 GLU A N 1
ATOM 1755 C CA . GLU A 1 229 ? 22.684 -5.900 -25.951 1.00 96.38 229 GLU A CA 1
ATOM 1756 C C . GLU A 1 229 ? 23.382 -4.595 -26.364 1.00 96.38 229 GLU A C 1
ATOM 1758 O O . GLU A 1 229 ? 23.995 -3.917 -25.533 1.00 96.38 229 GLU A O 1
ATOM 1763 N N . SER A 1 230 ? 23.305 -4.213 -27.642 1.00 94.88 230 SER A N 1
ATOM 1764 C CA . SER A 1 230 ? 23.717 -2.880 -28.078 1.00 94.88 230 SER A CA 1
ATOM 1765 C C . SER A 1 230 ? 22.728 -1.821 -27.590 1.00 94.88 230 SER A C 1
ATOM 1767 O O . SER A 1 230 ? 23.150 -0.809 -27.034 1.00 94.88 230 SER A O 1
ATOM 1769 N N . LEU A 1 231 ? 21.424 -2.030 -27.778 1.00 96.94 231 LEU A N 1
ATOM 1770 C CA . LEU A 1 231 ? 20.398 -1.053 -27.410 1.00 96.94 231 LEU A CA 1
ATOM 1771 C C . LEU A 1 231 ? 20.345 -0.785 -25.901 1.00 96.94 231 LEU A C 1
ATOM 1773 O O . LEU A 1 231 ? 20.312 0.381 -25.507 1.00 96.94 231 LEU A O 1
ATOM 1777 N N . PHE A 1 232 ? 20.470 -1.819 -25.065 1.00 96.75 232 PHE A N 1
ATOM 1778 C CA . PHE A 1 232 ? 20.549 -1.688 -23.604 1.00 96.75 232 PHE A CA 1
ATOM 1779 C C . PHE A 1 232 ? 21.689 -0.774 -23.127 1.00 96.75 232 PHE A C 1
ATOM 1781 O O . PHE A 1 232 ? 21.606 -0.186 -22.055 1.00 96.75 232 PHE A O 1
ATOM 1788 N N . LYS A 1 233 ? 22.759 -0.610 -23.914 1.00 94.69 233 LYS A N 1
ATOM 1789 C CA . LYS A 1 233 ? 23.888 0.267 -23.556 1.00 94.69 233 LYS A CA 1
ATOM 1790 C C . LYS A 1 233 ? 23.669 1.732 -23.919 1.00 94.69 233 LYS A C 1
ATOM 1792 O O . LYS A 1 233 ? 24.384 2.587 -23.398 1.00 94.69 233 LYS A O 1
ATOM 1797 N N . PHE A 1 234 ? 22.764 2.022 -24.853 1.00 94.38 234 PHE A N 1
ATOM 1798 C CA . PHE A 1 234 ? 22.646 3.351 -25.462 1.00 94.38 234 PHE A CA 1
ATOM 1799 C C . PHE A 1 234 ? 21.309 4.049 -25.205 1.00 94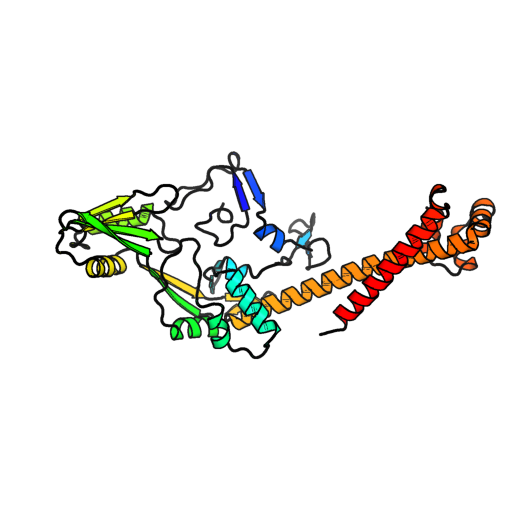.38 234 PHE A C 1
ATOM 1801 O O . PHE A 1 234 ? 21.249 5.267 -25.375 1.00 94.38 234 PHE A O 1
ATOM 1808 N N . CYS A 1 235 ? 20.267 3.321 -24.802 1.00 94.56 235 CYS A N 1
ATOM 1809 C CA . CYS A 1 235 ? 18.941 3.873 -24.530 1.00 94.56 235 CYS A CA 1
ATOM 1810 C C . CYS A 1 235 ? 18.292 3.224 -23.303 1.00 94.56 235 CYS A C 1
ATOM 1812 O O . CYS A 1 235 ? 18.771 2.212 -22.795 1.00 94.56 235 CYS A O 1
ATOM 1814 N N . ASP A 1 236 ? 17.159 3.780 -22.882 1.00 96.50 236 ASP A N 1
ATOM 1815 C CA . ASP A 1 236 ? 16.448 3.387 -21.662 1.00 96.50 236 ASP A CA 1
ATOM 1816 C C . ASP A 1 236 ? 15.618 2.093 -21.818 1.00 96.50 236 ASP A C 1
ATOM 1818 O O . ASP A 1 236 ? 14.665 1.866 -21.078 1.00 96.50 236 ASP A O 1
ATOM 1822 N N . LEU A 1 237 ? 15.983 1.215 -22.764 1.00 97.50 237 LEU A N 1
ATOM 1823 C CA . LEU A 1 237 ? 15.512 -0.178 -22.794 1.00 97.50 237 LEU A CA 1
ATOM 1824 C C . LEU A 1 237 ? 16.139 -1.014 -21.664 1.00 97.50 237 LEU A C 1
ATOM 1826 O O . LEU A 1 237 ? 15.611 -2.068 -21.317 1.00 97.50 237 LEU A O 1
ATOM 1830 N N . GLU A 1 238 ? 17.245 -0.554 -21.076 1.00 97.75 238 GLU A N 1
ATOM 1831 C CA . GLU A 1 238 ? 17.748 -1.008 -19.778 1.00 97.75 238 GLU A CA 1
ATOM 1832 C C . GLU A 1 238 ? 17.935 0.217 -18.884 1.00 97.75 238 GLU A C 1
ATOM 1834 O O . GLU A 1 238 ? 18.600 1.181 -19.261 1.00 97.75 238 GLU A O 1
ATOM 1839 N N . THR A 1 239 ? 17.377 0.178 -17.678 1.00 96.94 239 THR A N 1
ATOM 1840 C CA . THR A 1 239 ? 17.597 1.216 -16.670 1.00 96.94 239 THR A CA 1
ATOM 1841 C C . THR A 1 239 ? 18.076 0.604 -15.365 1.00 96.94 239 THR A C 1
ATOM 1843 O O . THR A 1 239 ? 17.981 -0.601 -15.125 1.00 96.94 239 THR A O 1
ATOM 1846 N N . ARG A 1 240 ? 18.629 1.448 -14.492 1.00 96.44 240 ARG A N 1
ATOM 1847 C CA . ARG A 1 240 ? 18.994 1.058 -13.132 1.00 96.44 240 ARG A CA 1
ATOM 1848 C C . ARG A 1 240 ? 18.084 1.768 -12.141 1.00 96.44 240 ARG A C 1
ATOM 1850 O O . ARG A 1 240 ? 18.209 2.975 -11.943 1.00 96.44 240 ARG A O 1
ATOM 1857 N N . PHE A 1 241 ? 17.227 1.009 -11.468 1.00 96.75 241 PHE A N 1
ATOM 1858 C CA . PHE A 1 241 ? 16.424 1.513 -10.364 1.00 96.75 241 PHE A CA 1
ATOM 1859 C C . PHE A 1 241 ? 17.240 1.472 -9.070 1.00 96.75 241 PHE A C 1
ATOM 1861 O O . PHE A 1 241 ? 17.737 0.420 -8.668 1.00 96.75 241 PHE A O 1
ATOM 1868 N N . SER A 1 242 ? 17.408 2.616 -8.408 1.00 95.94 242 SER A N 1
ATOM 1869 C CA . SER A 1 242 ? 18.104 2.666 -7.117 1.00 95.94 242 SER A CA 1
ATOM 1870 C C . SER A 1 242 ? 17.198 2.191 -5.981 1.00 95.94 242 SER A C 1
ATOM 1872 O O . SER A 1 242 ? 16.032 2.574 -5.919 1.00 95.94 242 SER A O 1
ATOM 1874 N N . LEU A 1 243 ? 17.739 1.39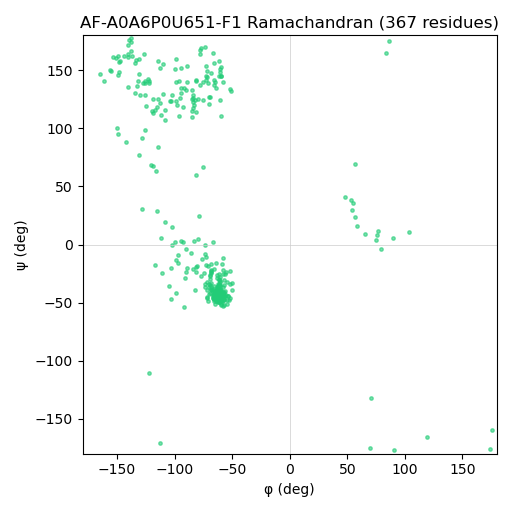2 -5.065 1.00 97.94 243 LEU A N 1
ATOM 1875 C CA . LEU A 1 243 ? 17.093 1.036 -3.808 1.00 97.94 243 LEU A CA 1
ATOM 1876 C C . LEU A 1 243 ? 17.742 1.832 -2.678 1.00 97.94 243 LEU A C 1
ATOM 1878 O O . LEU A 1 243 ? 18.947 1.753 -2.449 1.00 97.94 243 LEU A O 1
ATOM 1882 N N . ASN A 1 244 ? 16.928 2.583 -1.954 1.00 98.12 244 ASN A N 1
ATOM 1883 C CA . ASN A 1 244 ? 17.281 3.218 -0.699 1.00 98.12 244 ASN A CA 1
ATOM 1884 C C . ASN A 1 244 ? 16.020 3.299 0.160 1.00 98.12 244 ASN A C 1
ATOM 1886 O O . ASN A 1 244 ? 15.223 4.231 0.027 1.00 98.12 244 ASN A O 1
ATOM 1890 N N . MET A 1 245 ? 15.842 2.310 1.031 1.00 97.81 245 MET A N 1
ATOM 1891 C CA . MET A 1 245 ? 14.679 2.158 1.900 1.00 97.81 245 MET A CA 1
ATOM 1892 C C . MET A 1 245 ? 14.794 3.035 3.148 1.00 97.81 245 MET A C 1
ATOM 1894 O O . MET A 1 245 ? 14.818 2.562 4.284 1.00 97.81 245 MET A O 1
ATOM 1898 N N . ASN A 1 246 ? 14.899 4.341 2.914 1.00 97.69 246 ASN A N 1
ATOM 1899 C CA . ASN A 1 246 ? 14.867 5.354 3.954 1.00 97.69 246 ASN A CA 1
ATOM 1900 C C . ASN A 1 246 ? 13.411 5.712 4.268 1.00 97.69 246 ASN A C 1
ATOM 1902 O O . ASN A 1 246 ? 12.694 6.227 3.405 1.00 97.69 246 ASN A O 1
ATOM 1906 N N . VAL A 1 247 ? 12.969 5.413 5.483 1.00 97.19 247 VAL A N 1
ATOM 1907 C CA . VAL A 1 247 ? 11.567 5.506 5.906 1.00 97.19 247 VAL A CA 1
ATOM 1908 C C . VAL A 1 247 ? 11.470 6.208 7.253 1.00 97.19 247 VAL A C 1
ATOM 1910 O O . VAL A 1 247 ? 12.439 6.257 8.009 1.00 97.19 247 VAL A O 1
ATOM 1913 N N . LEU A 1 248 ? 10.293 6.747 7.569 1.00 96.44 248 LEU A N 1
ATOM 1914 C CA . LEU A 1 248 ? 10.010 7.248 8.910 1.00 96.44 248 LEU A CA 1
ATOM 1915 C C . LEU A 1 248 ? 9.560 6.082 9.788 1.00 96.44 248 LEU A C 1
ATOM 1917 O O . LEU A 1 248 ? 8.519 5.485 9.531 1.00 96.44 248 LEU A O 1
ATOM 1921 N N . ASN A 1 249 ? 10.321 5.788 10.837 1.00 94.44 249 ASN A N 1
ATOM 1922 C CA . ASN A 1 249 ? 9.913 4.859 11.882 1.00 94.44 249 ASN A CA 1
ATOM 1923 C C . ASN A 1 249 ? 9.767 5.628 13.192 1.00 94.44 249 ASN A C 1
ATOM 1925 O O . ASN A 1 249 ? 10.727 6.244 13.653 1.00 94.44 249 ASN A O 1
ATOM 1929 N N . HIS A 1 250 ? 8.559 5.644 13.756 1.00 90.56 250 HIS A N 1
ATOM 1930 C CA . HIS A 1 250 ? 8.215 6.480 14.914 1.00 90.56 250 HIS A CA 1
ATOM 1931 C C . HIS A 1 250 ? 8.660 7.951 14.753 1.00 90.56 250 HIS A C 1
ATOM 1933 O O . HIS A 1 250 ? 9.194 8.566 15.671 1.00 90.56 250 HIS A O 1
ATOM 1939 N N . GLY A 1 251 ? 8.482 8.503 13.547 1.00 91.69 251 GLY A N 1
ATOM 1940 C CA . GLY A 1 251 ? 8.833 9.889 13.217 1.00 91.69 251 GLY A CA 1
ATOM 1941 C C . GLY A 1 251 ? 10.319 10.146 12.939 1.00 91.69 251 GLY A C 1
ATOM 1942 O O . GLY A 1 251 ? 10.670 11.259 12.552 1.00 91.69 251 GLY A O 1
ATOM 1943 N N . VAL A 1 252 ? 11.192 9.143 13.078 1.00 94.50 252 VAL A N 1
ATOM 1944 C CA . VAL A 1 252 ? 12.634 9.280 12.830 1.00 94.50 252 VAL A CA 1
ATOM 1945 C C . VAL A 1 252 ? 13.000 8.669 11.472 1.00 94.50 252 VAL A C 1
ATOM 1947 O O . VAL A 1 252 ? 12.645 7.516 11.216 1.00 94.50 252 VAL A O 1
ATOM 1950 N N . PRO A 1 253 ? 13.709 9.401 10.589 1.00 95.81 253 PRO A N 1
ATOM 1951 C CA . PRO A 1 253 ? 14.186 8.847 9.329 1.00 95.81 253 PRO A CA 1
ATOM 1952 C C . PRO A 1 253 ? 15.295 7.823 9.576 1.00 95.81 253 PRO A C 1
ATOM 1954 O O . PRO A 1 253 ? 16.296 8.121 10.231 1.00 95.81 253 PRO A O 1
ATOM 1957 N N . GLN A 1 254 ? 15.134 6.624 9.026 1.00 96.44 254 GLN A N 1
ATOM 1958 C CA . GLN A 1 254 ? 16.137 5.569 9.092 1.00 96.44 254 GLN A CA 1
ATOM 1959 C C . GLN A 1 254 ? 16.118 4.682 7.848 1.00 96.44 254 GLN A C 1
ATOM 1961 O O . GLN A 1 254 ? 15.072 4.436 7.248 1.00 96.44 254 GLN A O 1
ATOM 1966 N N . VAL A 1 255 ? 17.291 4.159 7.489 1.00 97.62 255 VAL A N 1
ATOM 1967 C CA . VAL A 1 255 ? 17.425 3.150 6.434 1.00 97.62 255 VAL A CA 1
ATOM 1968 C C . VAL A 1 255 ? 17.166 1.778 7.041 1.00 97.62 255 VAL A C 1
ATOM 1970 O O . VAL A 1 255 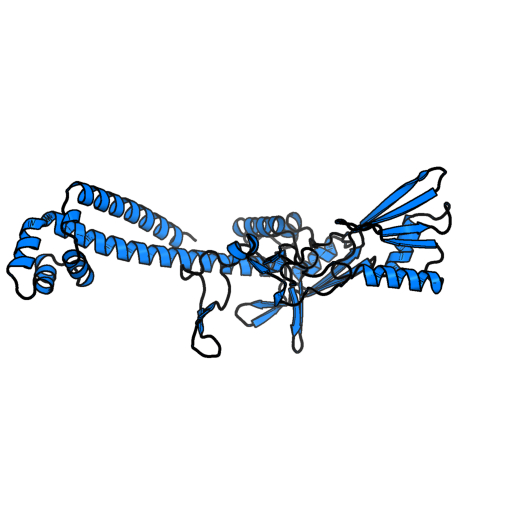? 17.815 1.404 8.017 1.00 97.62 255 VAL A O 1
ATOM 1973 N N . MET A 1 256 ? 16.220 1.040 6.470 1.00 97.94 256 MET A N 1
ATOM 1974 C CA . MET A 1 256 ? 15.793 -0.265 6.969 1.00 97.94 256 MET A CA 1
ATOM 1975 C C . MET A 1 256 ? 15.883 -1.321 5.871 1.00 97.94 256 MET A C 1
ATOM 1977 O O . MET A 1 256 ? 15.515 -1.055 4.735 1.00 97.94 256 MET A O 1
ATOM 1981 N N . GLY A 1 257 ? 16.322 -2.531 6.218 1.00 98.00 257 GLY A N 1
ATOM 1982 C CA . GLY A 1 257 ? 16.203 -3.698 5.343 1.00 98.00 257 GLY A CA 1
ATOM 1983 C C . GLY A 1 257 ? 14.764 -4.231 5.254 1.00 98.00 257 GLY A C 1
ATOM 1984 O O . GLY A 1 257 ? 13.898 -3.864 6.053 1.00 98.00 257 GLY A O 1
ATOM 1985 N N . LEU A 1 258 ? 14.520 -5.160 4.326 1.00 98.00 258 LEU A N 1
ATOM 1986 C CA . LEU A 1 258 ? 13.210 -5.765 4.049 1.00 98.00 258 LEU A CA 1
ATOM 1987 C C . LEU A 1 258 ? 12.579 -6.363 5.312 1.00 98.00 258 LEU A C 1
ATOM 1989 O O . LEU A 1 258 ? 11.452 -6.023 5.673 1.00 98.00 258 LEU A O 1
ATOM 1993 N N . LYS A 1 259 ? 13.334 -7.202 6.033 1.00 97.69 259 LYS A N 1
ATOM 1994 C CA . LYS A 1 259 ? 12.875 -7.836 7.278 1.00 97.69 259 LYS A CA 1
ATOM 1995 C C . LYS A 1 259 ? 12.449 -6.805 8.325 1.00 97.69 259 LYS A C 1
ATOM 1997 O O . LYS A 1 259 ? 11.448 -6.996 9.011 1.00 97.69 259 LYS A O 1
ATOM 2002 N N . ALA A 1 260 ? 13.210 -5.720 8.463 1.00 97.62 260 ALA A N 1
ATOM 2003 C CA . ALA A 1 260 ? 12.920 -4.679 9.441 1.00 97.62 260 ALA A CA 1
ATOM 2004 C C . ALA A 1 260 ? 11.641 -3.906 9.077 1.00 97.62 260 ALA A C 1
ATOM 2006 O O . ALA A 1 260 ? 10.847 -3.608 9.966 1.00 97.62 260 ALA A O 1
ATOM 2007 N N . ILE A 1 261 ? 11.416 -3.627 7.789 1.00 98.12 261 ILE A N 1
ATOM 2008 C CA . ILE A 1 261 ? 10.187 -2.978 7.303 1.00 98.12 261 ILE A CA 1
ATOM 2009 C C . ILE A 1 261 ? 8.971 -3.874 7.522 1.00 98.12 261 ILE A C 1
ATOM 2011 O O . ILE A 1 261 ? 7.964 -3.412 8.053 1.00 98.12 261 ILE A O 1
ATOM 2015 N N . LEU A 1 262 ? 9.069 -5.158 7.168 1.00 98.12 262 LEU A N 1
ATOM 2016 C CA . LEU A 1 262 ? 7.997 -6.126 7.407 1.00 98.12 262 LEU A CA 1
ATOM 2017 C C . LEU A 1 262 ? 7.660 -6.230 8.893 1.00 98.12 262 LEU A C 1
ATOM 2019 O O . LEU A 1 262 ? 6.489 -6.234 9.258 1.00 98.12 262 LEU A O 1
ATOM 2023 N N . LYS A 1 263 ? 8.677 -6.248 9.760 1.00 97.38 263 LYS A N 1
ATOM 2024 C CA . LYS A 1 263 ? 8.467 -6.238 11.206 1.00 97.38 263 LYS A CA 1
ATOM 2025 C C . LYS A 1 263 ? 7.751 -4.967 11.671 1.00 97.38 263 LYS A C 1
ATOM 2027 O O . LYS A 1 263 ? 6.773 -5.081 12.394 1.00 97.38 263 LYS A O 1
ATOM 2032 N N . ALA A 1 264 ? 8.177 -3.787 11.218 1.00 97.69 264 ALA A N 1
ATOM 2033 C CA . ALA A 1 264 ? 7.514 -2.529 11.569 1.00 97.69 264 ALA A CA 1
ATOM 2034 C C . ALA A 1 264 ? 6.047 -2.496 11.104 1.00 97.69 264 ALA A C 1
ATOM 2036 O O . ALA A 1 264 ? 5.173 -2.040 11.837 1.00 97.69 264 ALA A O 1
ATOM 2037 N N . TYR A 1 265 ? 5.759 -3.037 9.917 1.00 98.06 265 TYR A N 1
ATOM 2038 C CA . TYR A 1 265 ? 4.390 -3.205 9.436 1.00 98.06 265 TYR A CA 1
ATOM 2039 C C . TYR A 1 265 ? 3.575 -4.160 10.325 1.00 98.06 265 TYR A C 1
ATOM 2041 O O . TYR A 1 265 ? 2.450 -3.836 10.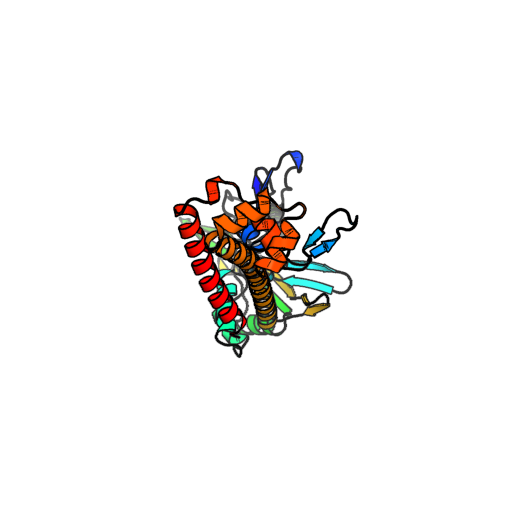697 1.00 98.06 265 TYR A O 1
ATOM 2049 N N . LEU A 1 266 ? 4.131 -5.315 10.700 1.00 97.94 266 LEU A N 1
ATOM 2050 C CA . LEU A 1 266 ? 3.467 -6.276 11.587 1.00 97.94 266 LEU A CA 1
ATOM 2051 C C . LEU A 1 266 ? 3.212 -5.701 12.985 1.00 97.94 266 LEU A C 1
ATOM 2053 O O . LEU A 1 266 ? 2.126 -5.893 13.530 1.00 97.94 266 LEU A O 1
ATOM 2057 N N . ASP A 1 267 ? 4.181 -4.973 13.538 1.00 97.12 267 ASP A N 1
ATOM 2058 C CA . ASP A 1 267 ? 4.057 -4.301 14.832 1.00 97.12 267 ASP A CA 1
ATOM 2059 C C . ASP A 1 267 ? 2.932 -3.246 14.783 1.00 97.12 267 ASP A C 1
ATOM 2061 O O . ASP A 1 267 ? 2.077 -3.221 15.668 1.00 97.12 267 ASP A O 1
ATOM 2065 N N . HIS A 1 268 ? 2.849 -2.460 13.700 1.00 97.56 268 HIS A N 1
ATOM 2066 C CA . HIS A 1 268 ? 1.738 -1.529 13.451 1.00 97.56 268 HIS A CA 1
ATOM 2067 C C . HIS A 1 268 ? 0.386 -2.246 13.353 1.00 97.56 268 HIS A C 1
ATOM 2069 O O . HIS A 1 268 ? -0.578 -1.863 14.012 1.00 97.56 268 HIS A O 1
ATOM 2075 N N . ARG A 1 269 ? 0.299 -3.336 12.579 1.00 97.31 269 ARG A N 1
ATOM 2076 C CA . ARG A 1 269 ? -0.942 -4.122 12.452 1.00 97.31 269 ARG A CA 1
ATOM 2077 C C . ARG A 1 269 ? -1.394 -4.721 13.775 1.00 97.31 269 ARG A C 1
ATOM 2079 O O . ARG A 1 269 ? -2.599 -4.809 14.013 1.00 97.31 269 ARG A O 1
ATOM 2086 N N . ARG A 1 270 ? -0.450 -5.125 14.627 1.00 96.06 270 ARG A N 1
ATOM 2087 C CA . ARG A 1 270 ? -0.746 -5.618 15.972 1.00 96.06 270 ARG A CA 1
ATOM 2088 C C . ARG A 1 270 ? -1.346 -4.516 16.839 1.00 96.06 270 ARG A C 1
ATOM 2090 O O . ARG A 1 270 ? -2.358 -4.772 17.485 1.00 96.06 270 ARG A O 1
ATOM 2097 N N . ASP A 1 271 ? -0.771 -3.314 16.825 1.00 96.44 271 ASP A N 1
ATOM 2098 C CA . ASP A 1 271 ? -1.316 -2.172 17.569 1.00 96.44 271 ASP A CA 1
ATOM 2099 C C . ASP A 1 271 ? -2.728 -1.811 17.088 1.00 96.44 271 ASP A C 1
ATOM 2101 O O . ASP A 1 271 ? -3.666 -1.792 17.886 1.00 96.44 271 ASP A O 1
ATOM 2105 N N . VAL A 1 272 ? -2.917 -1.671 15.772 1.00 97.75 272 VAL A N 1
ATOM 2106 C CA . VAL A 1 272 ? -4.230 -1.425 15.151 1.00 97.75 272 VAL A CA 1
ATOM 2107 C C . VAL A 1 272 ? -5.259 -2.467 15.595 1.00 97.75 272 VAL A C 1
ATOM 2109 O O . VAL A 1 272 ? -6.365 -2.114 16.007 1.00 97.75 272 VAL A O 1
ATOM 2112 N N . LEU A 1 273 ? -4.911 -3.758 15.546 1.00 96.44 273 LEU A N 1
ATOM 2113 C CA . LEU A 1 273 ? -5.809 -4.835 15.967 1.00 96.44 273 LEU A CA 1
ATOM 2114 C C . LEU A 1 273 ? -6.162 -4.728 17.455 1.00 96.44 273 LEU A C 1
ATOM 2116 O O . LEU A 1 273 ? -7.332 -4.859 17.819 1.00 96.44 273 LEU A O 1
ATOM 2120 N N . GLN A 1 274 ? -5.176 -4.471 18.316 1.00 96.56 274 GLN A N 1
ATOM 2121 C CA . GLN A 1 274 ? -5.404 -4.320 19.751 1.00 96.56 274 GLN A CA 1
ATOM 2122 C C . GLN A 1 274 ? -6.291 -3.115 20.065 1.00 96.56 274 GLN A C 1
ATOM 2124 O O . GLN A 1 274 ? -7.203 -3.234 20.882 1.00 96.56 274 GLN A O 1
ATOM 2129 N N . ARG A 1 275 ? -6.066 -1.970 19.414 1.00 97.31 275 ARG A N 1
ATOM 2130 C CA . ARG A 1 275 ? -6.878 -0.763 19.604 1.00 97.31 275 ARG A CA 1
ATOM 2131 C C . ARG A 1 275 ? -8.320 -0.969 19.157 1.00 97.31 275 ARG A C 1
ATOM 2133 O O . ARG A 1 275 ? -9.227 -0.748 19.955 1.00 97.31 275 ARG A O 1
ATOM 2140 N N . ARG A 1 276 ? -8.534 -1.514 17.954 1.00 97.00 276 ARG A N 1
ATOM 2141 C CA . ARG A 1 276 ? -9.877 -1.861 17.451 1.00 97.00 276 ARG A CA 1
ATOM 2142 C C . ARG A 1 276 ? -10.597 -2.837 18.381 1.00 97.00 276 ARG A C 1
ATOM 2144 O O . ARG A 1 276 ? -11.773 -2.656 18.691 1.00 97.00 276 ARG A O 1
ATOM 2151 N N . THR A 1 277 ? -9.878 -3.840 18.885 1.00 96.94 277 THR A N 1
ATOM 2152 C CA . THR A 1 277 ? -10.424 -4.820 19.835 1.00 96.94 277 THR A CA 1
ATOM 2153 C C . THR A 1 277 ? -10.827 -4.161 21.156 1.00 96.94 277 THR A C 1
ATOM 2155 O O . THR A 1 277 ? -11.929 -4.399 21.645 1.00 96.94 277 THR A O 1
ATOM 2158 N N . ARG A 1 278 ? -9.989 -3.276 21.714 1.00 96.69 278 ARG A N 1
ATOM 2159 C CA . ARG A 1 278 ? -10.317 -2.504 22.927 1.00 96.69 278 ARG A CA 1
ATOM 2160 C C . ARG A 1 278 ? -11.493 -1.549 22.701 1.00 96.69 278 ARG A C 1
ATOM 2162 O O . ARG A 1 278 ? -12.354 -1.448 23.568 1.00 96.69 278 ARG A O 1
ATOM 2169 N N . ASN A 1 279 ? -11.576 -0.903 21.537 1.00 97.06 279 ASN A N 1
ATOM 2170 C CA . ASN A 1 279 ? -12.708 -0.050 21.163 1.00 97.06 279 ASN A CA 1
ATOM 2171 C C . ASN A 1 279 ? -14.019 -0.847 21.103 1.00 97.06 279 ASN A C 1
ATOM 2173 O O . ASN A 1 279 ? -15.059 -0.395 21.588 1.00 97.06 279 ASN A O 1
ATOM 2177 N N . ARG A 1 280 ? -13.970 -2.058 20.533 1.00 97.06 280 ARG A N 1
ATOM 2178 C CA . ARG A 1 280 ? -15.114 -2.970 20.493 1.00 97.06 280 ARG A CA 1
ATOM 2179 C C . ARG A 1 280 ? -15.513 -3.431 21.894 1.00 97.06 280 ARG A C 1
ATOM 2181 O O . ARG A 1 280 ? -16.700 -3.379 22.202 1.00 97.06 280 ARG A O 1
ATOM 2188 N N . LEU A 1 281 ? -14.551 -3.805 22.737 1.00 97.38 281 LEU A N 1
ATOM 2189 C CA . LEU A 1 281 ? -14.794 -4.169 24.135 1.00 97.38 281 LEU A CA 1
ATOM 2190 C C . LEU A 1 281 ? -15.462 -3.036 24.917 1.00 97.38 281 LEU A C 1
ATOM 2192 O O . LEU A 1 281 ? -16.498 -3.269 25.522 1.00 97.38 281 LEU A O 1
ATOM 2196 N N . ASP A 1 282 ? -14.966 -1.801 24.822 1.00 97.00 282 ASP A N 1
ATOM 2197 C CA . ASP A 1 282 ? -15.578 -0.645 25.493 1.00 97.00 282 ASP A CA 1
ATOM 2198 C C . ASP A 1 282 ? -17.037 -0.418 25.045 1.00 97.00 282 ASP A C 1
ATOM 2200 O O . ASP A 1 282 ? -17.924 -0.171 25.866 1.00 97.00 282 ASP A O 1
ATOM 2204 N N . LYS A 1 283 ? -17.327 -0.574 23.745 1.00 97.06 283 LYS A N 1
ATOM 2205 C CA . LYS A 1 283 ? -18.704 -0.520 23.220 1.00 97.06 283 LYS A CA 1
ATOM 2206 C C . LYS A 1 283 ? -19.576 -1.650 23.776 1.00 97.06 283 LYS A C 1
ATOM 2208 O O . LYS A 1 283 ? -20.737 -1.405 24.110 1.00 97.06 283 LYS A O 1
ATOM 2213 N N . ILE A 1 284 ? -19.036 -2.866 23.863 1.00 98.00 284 ILE A N 1
ATOM 2214 C CA . ILE A 1 284 ? -19.737 -4.029 24.416 1.00 98.00 284 ILE A CA 1
ATOM 2215 C C . ILE A 1 284 ? -20.013 -3.826 25.906 1.00 98.00 284 ILE A C 1
ATOM 2217 O O . ILE A 1 284 ? -21.159 -3.972 26.318 1.00 98.00 284 ILE A O 1
ATOM 2221 N N . ASP A 1 285 ? -19.020 -3.420 26.692 1.00 97.44 285 ASP A N 1
ATOM 2222 C CA . ASP A 1 285 ? -19.149 -3.208 28.134 1.00 97.44 285 ASP A CA 1
ATOM 2223 C C . ASP A 1 285 ? -20.176 -2.114 28.443 1.00 97.44 285 ASP A C 1
ATOM 2225 O O . ASP A 1 285 ? -21.067 -2.312 29.270 1.00 97.44 285 ASP A O 1
ATOM 2229 N N . LYS A 1 286 ? -20.148 -0.993 27.706 1.00 97.00 286 LYS A N 1
ATOM 2230 C CA . LYS A 1 286 ? -21.180 0.055 27.806 1.00 97.00 286 LYS A CA 1
ATOM 2231 C C . LYS A 1 286 ? -22.574 -0.475 27.479 1.00 97.00 286 LYS A C 1
ATOM 2233 O O . LYS A 1 286 ? -23.549 -0.082 28.123 1.00 97.00 286 LYS A O 1
ATOM 2238 N N . ARG A 1 287 ? -22.695 -1.352 26.477 1.00 97.31 287 ARG A N 1
ATOM 2239 C CA . ARG A 1 287 ? -23.983 -1.935 26.085 1.00 97.31 287 ARG A CA 1
ATOM 2240 C C . ARG A 1 287 ? -24.485 -2.944 27.115 1.00 97.31 287 ARG A C 1
ATOM 2242 O O . ARG A 1 287 ? -25.649 -2.848 27.496 1.00 97.31 287 ARG A O 1
ATOM 2249 N N . LEU A 1 288 ? -23.632 -3.852 27.583 1.00 97.75 288 LEU A N 1
ATOM 2250 C CA . LEU A 1 288 ? -23.937 -4.813 28.646 1.00 97.75 288 LEU A CA 1
ATOM 2251 C C . LEU A 1 288 ? -24.388 -4.093 29.915 1.00 97.75 288 LEU A C 1
ATOM 2253 O O . LEU A 1 288 ? -25.443 -4.416 30.447 1.00 97.75 288 LEU A O 1
ATOM 2257 N N . HIS A 1 289 ? -23.685 -3.027 30.302 1.00 97.12 289 HIS A N 1
ATOM 2258 C CA . HIS A 1 289 ? -24.048 -2.202 31.451 1.00 97.12 289 HIS A CA 1
ATOM 2259 C C . HIS A 1 289 ? -25.483 -1.663 31.365 1.00 97.12 289 HIS A C 1
ATOM 2261 O O . HIS A 1 289 ? -26.238 -1.707 32.335 1.00 97.12 289 HIS A O 1
ATOM 2267 N N . VAL A 1 290 ? -25.907 -1.190 30.190 1.00 96.75 290 VAL A N 1
ATOM 2268 C CA . VAL A 1 290 ? -27.293 -0.744 29.969 1.00 96.75 290 VAL A CA 1
ATOM 2269 C C . VAL A 1 290 ? -28.276 -1.920 29.987 1.00 96.75 290 VAL A C 1
ATOM 2271 O O . VAL A 1 290 ? -29.352 -1.806 30.580 1.00 96.75 290 VAL A O 1
ATOM 2274 N N . LEU A 1 291 ? -27.919 -3.048 29.366 1.00 96.06 291 LEU A N 1
ATOM 2275 C CA . LEU A 1 291 ? -28.745 -4.258 29.352 1.00 96.06 291 LEU A CA 1
ATOM 2276 C C . LEU A 1 291 ? -28.981 -4.801 30.767 1.00 96.06 291 LEU A C 1
ATOM 2278 O O . LEU A 1 291 ? -30.113 -5.161 31.076 1.00 96.06 291 LEU A O 1
ATOM 2282 N N . ASP A 1 292 ? -27.977 -4.776 31.642 1.00 96.19 292 ASP A N 1
ATOM 2283 C CA . ASP A 1 292 ? -28.109 -5.152 33.054 1.00 96.19 292 ASP A CA 1
ATOM 2284 C C . ASP A 1 292 ? -29.173 -4.309 33.764 1.00 96.19 292 ASP A C 1
ATOM 2286 O O . ASP A 1 292 ? -30.050 -4.842 34.449 1.00 96.19 292 ASP A O 1
ATOM 2290 N N . GLY A 1 293 ? -29.164 -2.991 33.530 1.00 95.31 293 GLY A N 1
ATOM 2291 C CA . GLY A 1 293 ? -30.188 -2.084 34.048 1.00 95.31 293 GLY A CA 1
ATOM 2292 C C . GLY A 1 293 ? -31.587 -2.441 33.544 1.00 95.31 293 GLY A C 1
ATOM 2293 O O . GLY A 1 293 ? -32.539 -2.500 34.325 1.00 95.31 293 GLY A O 1
ATOM 2294 N N . TYR A 1 294 ? -31.720 -2.747 32.251 1.00 94.81 294 TYR A N 1
ATOM 2295 C CA . TYR A 1 294 ? -32.991 -3.198 31.687 1.00 94.81 294 TYR A CA 1
ATOM 2296 C C . TYR A 1 294 ? -33.462 -4.507 32.305 1.00 94.81 294 TYR A C 1
ATOM 2298 O O . TYR A 1 294 ? -34.622 -4.597 32.693 1.00 94.81 294 TYR A O 1
ATOM 2306 N N . LEU A 1 295 ? -32.591 -5.506 32.448 1.00 93.62 295 LEU A N 1
ATOM 2307 C CA . LEU A 1 295 ? -32.949 -6.793 33.043 1.00 93.62 295 LEU A CA 1
ATOM 2308 C C . LEU A 1 295 ? -33.416 -6.636 34.497 1.00 93.62 295 LEU A C 1
ATOM 2310 O O . LEU A 1 295 ? -34.403 -7.264 34.883 1.00 93.62 295 LEU A O 1
ATOM 2314 N N . ILE A 1 296 ? -32.783 -5.753 35.278 1.00 94.12 296 ILE A N 1
ATOM 2315 C CA . ILE A 1 296 ? -33.243 -5.395 36.629 1.00 94.12 296 ILE A CA 1
ATOM 2316 C C . ILE A 1 296 ? -34.629 -4.739 36.579 1.00 94.12 296 ILE A C 1
ATOM 2318 O O . ILE A 1 296 ? -35.503 -5.099 37.372 1.00 94.12 296 ILE A O 1
ATOM 2322 N N . ALA A 1 297 ? -34.860 -3.824 35.632 1.00 92.25 297 ALA A N 1
ATOM 2323 C CA . ALA A 1 297 ? -36.159 -3.185 35.454 1.00 92.25 297 ALA A CA 1
ATOM 2324 C C . ALA A 1 297 ? -37.257 -4.187 35.060 1.00 92.25 297 ALA A C 1
ATOM 2326 O O . ALA A 1 297 ? -38.343 -4.128 35.627 1.00 92.25 297 ALA A O 1
ATOM 2327 N N . TYR A 1 298 ? -36.980 -5.148 34.166 1.00 90.88 298 TYR A N 1
ATOM 2328 C CA . TYR A 1 298 ? -37.938 -6.199 33.784 1.00 90.88 298 TYR A CA 1
ATOM 2329 C C . TYR A 1 298 ? -38.316 -7.108 34.957 1.00 90.88 298 TYR A C 1
ATOM 2331 O O . TYR A 1 298 ? -39.470 -7.518 35.076 1.00 90.88 298 TYR A O 1
ATOM 2339 N N . LEU A 1 299 ? -37.369 -7.403 35.850 1.00 92.19 299 LEU A N 1
ATOM 2340 C CA . LEU A 1 299 ? -37.642 -8.187 37.057 1.00 92.19 299 LEU A CA 1
ATOM 2341 C C . LEU A 1 299 ? -38.521 -7.431 38.069 1.00 92.19 299 LEU A C 1
ATOM 2343 O O . LEU A 1 299 ? -39.162 -8.069 38.900 1.00 92.19 299 LEU A O 1
ATOM 2347 N N . ASN A 1 300 ? -38.568 -6.095 37.993 1.00 93.75 300 ASN A N 1
ATOM 2348 C CA . ASN A 1 300 ? -39.231 -5.220 38.963 1.00 93.75 300 ASN A CA 1
ATOM 2349 C C . ASN A 1 300 ? -40.205 -4.216 38.307 1.00 93.75 300 ASN A C 1
ATOM 2351 O O . ASN A 1 300 ? -40.383 -3.116 38.829 1.00 93.75 300 ASN A O 1
ATOM 2355 N N . ILE A 1 301 ? -40.831 -4.565 37.173 1.00 91.75 301 ILE A N 1
ATOM 2356 C CA . ILE A 1 301 ? -41.611 -3.623 36.336 1.00 91.75 301 ILE A CA 1
ATOM 2357 C C . ILE A 1 301 ? -42.652 -2.842 37.136 1.00 91.75 301 ILE A C 1
ATOM 2359 O O . ILE A 1 301 ? -42.743 -1.627 36.984 1.00 91.75 301 ILE A O 1
ATOM 2363 N N . ASP A 1 302 ? -43.421 -3.517 37.989 1.00 93.75 302 ASP A N 1
ATOM 2364 C CA . ASP A 1 302 ? -44.488 -2.866 38.753 1.00 93.75 302 ASP A CA 1
ATOM 2365 C C . ASP A 1 302 ? -43.932 -1.804 39.715 1.00 93.75 302 ASP A C 1
ATOM 2367 O O . ASP A 1 302 ? -44.488 -0.711 39.819 1.00 93.75 302 ASP A O 1
ATOM 2371 N N . GLU A 1 303 ? -42.796 -2.087 40.362 1.00 95.56 303 GLU A N 1
ATOM 2372 C CA . GLU A 1 303 ? -42.128 -1.145 41.267 1.00 95.56 303 GLU A CA 1
ATOM 2373 C C . GLU A 1 303 ? -41.475 0.005 40.492 1.00 95.56 303 GLU A C 1
ATOM 2375 O O . GLU A 1 303 ? -41.567 1.155 40.911 1.00 95.56 303 GLU A O 1
ATOM 2380 N N . VAL A 1 304 ? -40.875 -0.275 39.331 1.00 94.75 304 VAL A N 1
ATOM 2381 C CA . VAL A 1 304 ? -40.348 0.766 38.434 1.00 94.75 304 VAL A CA 1
ATOM 2382 C C . VAL A 1 304 ? -41.470 1.712 37.994 1.00 94.75 304 VAL A C 1
ATOM 2384 O O . VAL A 1 304 ? -41.314 2.928 38.074 1.00 94.75 304 VAL A O 1
ATOM 2387 N N . ILE A 1 305 ? -42.627 1.179 37.583 1.00 93.69 305 ILE A N 1
ATOM 2388 C CA . ILE A 1 305 ? -43.794 1.984 37.194 1.00 93.69 305 ILE A CA 1
ATOM 2389 C C . ILE A 1 305 ? -44.320 2.790 38.383 1.00 93.69 305 ILE A C 1
ATOM 2391 O O . ILE A 1 305 ? -44.675 3.955 38.206 1.00 93.69 305 ILE A O 1
ATOM 2395 N N . ARG A 1 306 ? -44.379 2.194 39.580 1.00 96.62 306 ARG A N 1
ATOM 2396 C CA . ARG A 1 306 ? -44.797 2.895 40.798 1.00 96.62 306 ARG A CA 1
ATOM 2397 C C . ARG A 1 306 ? -43.879 4.083 41.081 1.00 96.62 306 ARG A C 1
ATOM 2399 O O . ARG A 1 306 ? -44.378 5.196 41.195 1.00 96.62 306 ARG A O 1
ATOM 2406 N N . ILE A 1 307 ? -42.562 3.864 41.107 1.00 95.50 307 ILE A N 1
ATOM 2407 C CA . ILE A 1 307 ? -41.566 4.916 41.357 1.00 95.50 307 ILE A CA 1
ATOM 2408 C C . ILE A 1 307 ? -41.709 6.054 40.340 1.00 95.50 307 ILE A C 1
ATOM 2410 O O . ILE A 1 307 ? -41.803 7.210 40.731 1.00 95.50 307 ILE A O 1
ATOM 2414 N N . ILE A 1 308 ? -41.817 5.736 39.045 1.00 94.12 308 ILE A N 1
ATOM 2415 C CA . ILE A 1 308 ? -41.980 6.742 37.979 1.00 94.12 308 ILE A CA 1
ATOM 2416 C C . ILE A 1 308 ? -43.270 7.564 38.139 1.00 94.12 308 ILE A C 1
ATOM 2418 O O . ILE A 1 308 ? -43.325 8.713 37.708 1.00 94.12 308 ILE A O 1
ATOM 2422 N N . ARG A 1 309 ? -44.330 6.979 38.707 1.00 95.25 309 ARG A N 1
ATOM 2423 C CA . ARG A 1 309 ? -45.640 7.631 38.843 1.00 95.25 309 ARG A CA 1
ATOM 2424 C C . ARG A 1 309 ? -45.825 8.406 40.143 1.00 95.25 309 ARG A C 1
ATOM 2426 O O . ARG A 1 309 ? -46.655 9.312 40.154 1.00 95.25 309 ARG A O 1
ATOM 2433 N N . GLU A 1 310 ? -45.163 7.992 41.218 1.00 96.06 310 GLU A N 1
ATOM 2434 C CA . GLU A 1 310 ? -45.445 8.464 42.580 1.00 96.06 310 GLU A CA 1
ATOM 2435 C C . GLU A 1 310 ? -44.334 9.329 43.179 1.00 96.06 310 GLU A C 1
ATOM 2437 O O . GLU A 1 310 ? -44.628 10.129 44.062 1.00 96.06 310 GLU A O 1
ATOM 2442 N N . GLU A 1 311 ? -43.090 9.188 42.721 1.00 96.00 311 GLU A N 1
ATOM 2443 C CA . GLU A 1 311 ? -41.946 9.920 43.271 1.00 96.00 311 GLU A CA 1
ATOM 2444 C C . GLU A 1 311 ? -41.639 11.174 42.437 1.00 96.00 311 GLU A C 1
ATOM 2446 O O . GLU A 1 311 ? -41.669 11.131 41.206 1.00 96.00 311 GLU A O 1
ATOM 2451 N N . ASP A 1 312 ? -41.282 12.280 43.100 1.00 92.31 312 ASP A N 1
ATOM 2452 C CA . ASP A 1 312 ? -40.913 13.538 42.429 1.00 92.31 312 ASP A CA 1
ATOM 2453 C C . ASP A 1 312 ? -39.557 13.434 41.701 1.00 92.31 312 ASP A C 1
ATOM 2455 O O . ASP A 1 312 ? -39.367 14.008 40.627 1.00 92.31 312 ASP A O 1
ATOM 2459 N N . GLU A 1 313 ? -38.616 12.663 42.261 1.00 95.00 313 GLU A N 1
ATOM 2460 C CA . GLU A 1 313 ? -37.278 12.422 41.701 1.00 95.00 313 GLU A CA 1
ATOM 2461 C C . GLU A 1 313 ? -37.039 10.919 41.447 1.00 95.00 313 GLU A C 1
ATOM 2463 O O . GLU A 1 313 ? -36.201 10.287 42.101 1.00 95.00 313 GLU A O 1
ATOM 2468 N N . PRO A 1 314 ? -37.743 10.307 40.474 1.00 94.38 314 PRO A N 1
ATOM 2469 C CA . PRO A 1 314 ? -37.758 8.855 40.294 1.00 94.38 314 PRO A CA 1
ATOM 2470 C C . PRO A 1 314 ? -36.368 8.276 40.017 1.00 94.38 314 PRO A C 1
ATOM 2472 O O . PRO A 1 314 ? -36.058 7.173 40.458 1.00 94.38 314 PRO A O 1
ATOM 2475 N N . LYS A 1 315 ? -35.490 9.031 39.346 1.00 95.56 315 LYS A N 1
ATOM 2476 C CA . LYS A 1 315 ? -34.119 8.602 39.050 1.00 95.56 315 LYS A CA 1
ATOM 2477 C C . LYS A 1 315 ? -33.317 8.287 40.317 1.00 95.56 315 LYS A C 1
ATOM 2479 O O . LYS A 1 315 ? -32.717 7.217 40.390 1.00 95.56 315 LYS A O 1
ATOM 2484 N N . GLN A 1 316 ? -33.318 9.187 41.306 1.00 96.38 316 GLN A N 1
ATOM 2485 C CA . GLN A 1 316 ? -32.559 8.992 42.549 1.00 96.38 316 GLN A CA 1
ATOM 2486 C C . GLN A 1 316 ? -33.116 7.813 43.347 1.00 96.38 316 GLN A C 1
ATOM 2488 O O . GLN A 1 316 ? -32.358 6.945 43.780 1.00 96.38 316 GLN A O 1
ATOM 2493 N N . VAL A 1 317 ? -34.446 7.719 43.433 1.00 96.44 317 VAL A N 1
ATOM 2494 C CA . VAL A 1 317 ? -35.117 6.607 44.115 1.00 96.44 317 VAL A CA 1
ATOM 2495 C C . VAL A 1 317 ? -34.767 5.270 43.458 1.00 96.44 317 VAL A C 1
ATOM 2497 O O . VAL A 1 317 ? -34.462 4.309 44.158 1.00 96.44 317 VAL A O 1
ATOM 2500 N N . MET A 1 318 ? -34.749 5.186 42.123 1.00 95.12 318 MET A N 1
ATOM 2501 C CA . MET A 1 318 ? -34.377 3.959 41.406 1.00 95.12 318 MET A CA 1
ATOM 2502 C C . MET A 1 318 ? -32.915 3.559 41.629 1.00 95.12 318 MET A C 1
ATOM 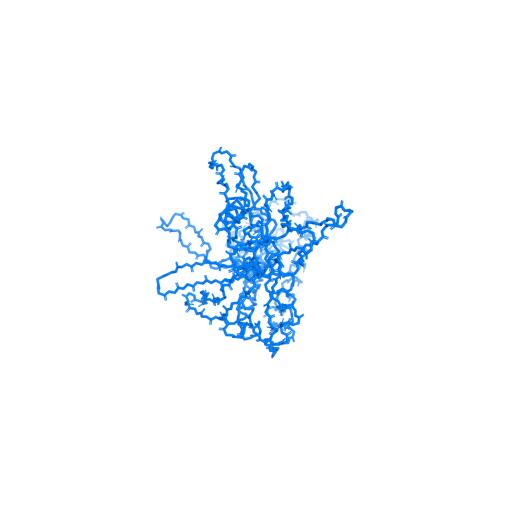2504 O O . MET A 1 318 ? -32.644 2.372 41.819 1.00 95.12 318 MET A O 1
ATOM 2508 N N . ILE A 1 319 ? -31.989 4.525 41.628 1.00 95.75 319 ILE A N 1
ATOM 2509 C CA . ILE A 1 319 ? -30.562 4.297 41.906 1.00 95.75 319 ILE A CA 1
ATOM 2510 C C . ILE A 1 319 ? -30.390 3.653 43.282 1.00 95.75 319 ILE A C 1
ATOM 2512 O O . ILE A 1 319 ? -29.779 2.590 43.391 1.00 95.75 319 ILE A O 1
ATOM 2516 N N . GLU A 1 320 ? -30.980 4.246 44.320 1.00 95.0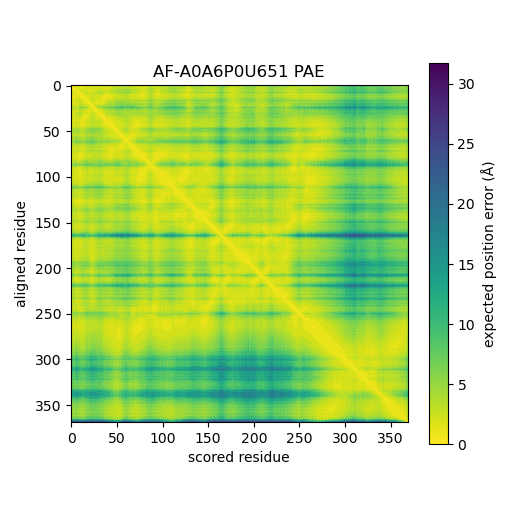6 320 GLU A N 1
ATOM 2517 C CA . GLU A 1 320 ? -30.881 3.730 45.688 1.00 95.06 320 GLU A CA 1
ATOM 2518 C C . GLU A 1 320 ? -31.587 2.379 45.843 1.00 95.06 320 GLU A C 1
ATOM 2520 O O . GLU A 1 320 ? -31.031 1.431 46.400 1.00 95.06 320 GLU A O 1
ATOM 2525 N N . ARG A 1 321 ? -32.809 2.265 45.312 1.00 95.25 321 ARG A N 1
ATOM 2526 C CA . ARG A 1 321 ? -33.674 1.092 45.484 1.00 95.25 321 ARG A CA 1
ATOM 2527 C C . ARG A 1 321 ? -33.126 -0.154 44.803 1.00 95.25 321 ARG A C 1
ATOM 2529 O O . ARG A 1 321 ? -33.199 -1.237 45.379 1.00 95.25 321 ARG A O 1
ATOM 2536 N N . PHE A 1 322 ? -32.623 -0.008 43.580 1.00 95.44 322 PHE A N 1
ATOM 2537 C CA . PHE A 1 322 ? -32.161 -1.127 42.761 1.00 95.44 322 PHE A CA 1
ATOM 2538 C C . PHE A 1 322 ? -30.637 -1.266 42.740 1.00 95.44 322 PHE A C 1
ATOM 2540 O O . PHE A 1 322 ? -30.132 -2.192 42.112 1.00 95.44 322 PHE A O 1
ATOM 2547 N N . SER A 1 323 ? -29.909 -0.378 43.432 1.00 95.38 323 SER A N 1
ATOM 2548 C CA . SER A 1 323 ? -28.439 -0.328 43.411 1.00 95.38 323 SER A CA 1
ATOM 2549 C C . SER A 1 323 ? -27.874 -0.248 41.985 1.00 95.38 323 SER A C 1
ATOM 2551 O O . SER A 1 323 ? -26.867 -0.878 41.665 1.00 95.38 323 SER A O 1
ATOM 2553 N N . ILE A 1 324 ? -28.548 0.512 41.117 1.00 96.38 324 ILE A N 1
ATOM 2554 C CA . ILE A 1 324 ? -28.159 0.726 39.718 1.00 96.38 324 ILE A CA 1
ATOM 2555 C C . ILE A 1 324 ? -27.415 2.051 39.559 1.00 96.38 324 ILE A C 1
ATOM 2557 O O . ILE A 1 324 ? -27.527 2.957 40.378 1.00 96.38 324 ILE A O 1
ATOM 2561 N N . THR A 1 325 ? -26.655 2.184 38.481 1.00 97.31 325 THR A N 1
ATOM 2562 C CA . THR A 1 325 ? -25.918 3.419 38.176 1.00 97.31 325 THR A CA 1
ATOM 2563 C C . THR A 1 325 ? -26.815 4.507 37.588 1.00 97.31 325 THR A C 1
ATOM 2565 O O . THR A 1 325 ? -27.892 4.228 37.060 1.00 97.31 325 THR A O 1
ATOM 2568 N N . ASP A 1 326 ? -26.319 5.748 37.585 1.00 96.69 326 ASP A N 1
ATOM 2569 C CA . ASP A 1 326 ? -26.989 6.892 36.955 1.00 96.69 326 ASP A CA 1
ATOM 2570 C C . ASP A 1 326 ? -27.338 6.635 35.477 1.00 96.69 326 ASP A C 1
ATOM 2572 O O . ASP A 1 326 ? -28.472 6.865 35.059 1.00 96.69 326 ASP A O 1
ATOM 2576 N N . ILE A 1 327 ? -26.399 6.056 34.716 1.00 96.19 327 ILE A N 1
ATOM 2577 C CA . ILE A 1 327 ? -26.576 5.698 33.299 1.00 96.19 327 ILE A CA 1
ATOM 2578 C C . ILE A 1 327 ? -27.683 4.650 33.126 1.00 96.19 327 ILE A C 1
ATOM 2580 O O . ILE A 1 327 ? -28.508 4.769 32.222 1.00 96.19 327 ILE A O 1
ATOM 2584 N N . GLN A 1 328 ? -27.722 3.627 33.983 1.00 97.06 328 GLN A N 1
ATOM 2585 C CA . GLN A 1 328 ? -28.760 2.594 33.934 1.00 97.06 328 GLN A CA 1
ATOM 2586 C C . GLN A 1 328 ? -30.134 3.167 34.288 1.00 97.06 328 GLN A C 1
ATOM 2588 O O . GLN A 1 328 ? -31.095 2.913 33.566 1.00 97.06 328 GLN A O 1
ATOM 2593 N N . ALA A 1 329 ? -30.234 3.964 35.355 1.00 96.69 329 ALA A N 1
ATOM 2594 C CA . ALA A 1 329 ? -31.483 4.610 35.751 1.00 96.69 329 ALA A CA 1
ATOM 2595 C C . ALA A 1 329 ? -32.018 5.522 34.637 1.00 96.69 329 ALA A C 1
ATOM 2597 O O . ALA A 1 329 ? -33.184 5.417 34.259 1.00 96.69 329 ALA A O 1
ATOM 2598 N N . GLU A 1 330 ? -31.150 6.344 34.042 1.00 96.50 330 GLU A N 1
ATOM 2599 C CA . GLU A 1 330 ? -31.486 7.184 32.889 1.00 96.50 330 GLU A CA 1
ATOM 2600 C C . GLU A 1 330 ? -31.954 6.345 31.691 1.00 96.50 330 GLU A C 1
ATOM 2602 O O . GLU A 1 330 ? -32.965 6.652 31.057 1.00 96.50 330 GLU A O 1
ATOM 2607 N N . ALA A 1 331 ? -31.258 5.248 31.384 1.00 95.50 331 ALA A N 1
ATOM 2608 C CA . ALA A 1 331 ? -31.642 4.362 30.295 1.00 95.50 331 ALA A CA 1
ATOM 2609 C C . ALA A 1 331 ? -33.028 3.738 30.524 1.00 95.50 331 ALA A C 1
ATOM 2611 O O . ALA A 1 331 ? -33.799 3.632 29.567 1.00 95.50 331 ALA A O 1
ATOM 2612 N N . ILE A 1 332 ? -33.349 3.335 31.761 1.00 95.06 332 ILE A N 1
ATOM 2613 C CA . ILE A 1 332 ? -34.654 2.761 32.123 1.00 95.06 332 ILE A CA 1
ATOM 2614 C C . ILE A 1 332 ? -35.763 3.807 31.984 1.00 95.06 332 ILE A C 1
ATOM 2616 O O . ILE A 1 332 ? -36.802 3.505 31.400 1.00 95.06 332 ILE A O 1
ATOM 2620 N N . LEU A 1 333 ? -35.546 5.041 32.451 1.00 94.44 333 LEU A N 1
ATOM 2621 C CA . LEU A 1 333 ? -36.514 6.136 32.298 1.00 94.44 333 LEU A CA 1
ATOM 2622 C C . LEU A 1 333 ? -36.805 6.459 30.825 1.00 94.44 333 LEU A C 1
ATOM 2624 O O . LEU A 1 333 ? -37.927 6.816 30.473 1.00 94.44 333 LEU A O 1
ATOM 2628 N N . ASN A 1 334 ? -35.814 6.272 29.951 1.00 94.50 334 ASN A N 1
ATOM 2629 C CA . ASN A 1 334 ? -35.947 6.459 28.507 1.00 94.50 334 ASN A CA 1
ATOM 2630 C C . ASN A 1 334 ? -36.541 5.240 27.766 1.00 94.50 334 ASN A C 1
ATOM 2632 O O . ASN A 1 334 ? -36.670 5.265 26.533 1.00 94.50 334 ASN A O 1
ATOM 2636 N N . LEU A 1 335 ? -36.935 4.171 28.474 1.00 92.44 335 LEU A N 1
ATOM 2637 C CA . LEU A 1 335 ? -37.621 3.038 27.856 1.00 92.44 335 LEU A CA 1
ATOM 2638 C C . LEU A 1 335 ? -38.981 3.458 27.297 1.00 92.44 335 LEU A C 1
ATOM 2640 O O . LEU A 1 335 ? -39.806 4.107 27.937 1.00 92.44 335 LEU A O 1
ATOM 2644 N N . ARG A 1 336 ? -39.264 3.005 26.077 1.00 91.06 336 ARG A N 1
ATOM 2645 C CA . ARG A 1 336 ? -40.592 3.163 25.477 1.00 91.06 336 ARG A CA 1
ATOM 2646 C C . ARG A 1 336 ? -41.506 2.070 26.011 1.00 91.06 336 ARG A C 1
ATOM 2648 O O . ARG A 1 336 ? -41.106 0.915 26.024 1.00 91.06 336 ARG A O 1
ATOM 2655 N N . LEU A 1 337 ? -42.769 2.387 26.298 1.00 87.56 337 LEU A N 1
ATOM 2656 C CA . LEU A 1 337 ? -43.760 1.419 26.807 1.00 87.56 337 LEU A CA 1
ATOM 2657 C C . LEU A 1 337 ? -43.850 0.114 25.993 1.00 87.56 337 LEU A C 1
ATOM 2659 O O . LEU A 1 337 ? -44.065 -0.954 26.554 1.00 87.56 337 LEU A O 1
ATOM 2663 N N . ARG A 1 338 ? -43.640 0.174 24.670 1.00 88.44 338 ARG A N 1
ATOM 2664 C CA . ARG A 1 338 ? -43.616 -1.014 23.793 1.00 88.44 338 ARG A CA 1
ATOM 2665 C C . ARG A 1 338 ? -42.513 -2.025 24.134 1.00 88.44 338 ARG A C 1
ATOM 2667 O O . ARG A 1 338 ? -42.663 -3.192 23.787 1.00 88.44 338 ARG A O 1
ATOM 2674 N N . ALA A 1 339 ? -41.430 -1.565 24.762 1.00 85.50 339 ALA A N 1
ATOM 2675 C CA . ALA A 1 339 ? -40.318 -2.397 25.194 1.00 85.50 339 ALA A CA 1
ATOM 2676 C C . ALA A 1 339 ? -40.743 -3.312 26.351 1.00 85.50 339 ALA A C 1
ATOM 2678 O O . ALA A 1 339 ? -40.266 -4.422 26.438 1.00 85.50 339 ALA A O 1
ATOM 2679 N N . LEU A 1 340 ? -41.752 -2.958 27.155 1.00 83.50 340 LEU A N 1
ATOM 2680 C CA . LEU A 1 340 ? -42.207 -3.779 28.292 1.00 83.50 340 LEU A CA 1
ATOM 2681 C C . LEU A 1 340 ? -42.851 -5.132 27.902 1.00 83.50 340 LEU A C 1
ATOM 2683 O O . LEU A 1 340 ? -43.336 -5.867 28.760 1.00 83.50 340 LEU A O 1
ATOM 2687 N N . ARG A 1 341 ? -42.909 -5.476 26.609 1.00 88.69 341 ARG A N 1
ATOM 2688 C CA . ARG A 1 341 ? -43.450 -6.756 26.133 1.00 88.69 341 ARG A CA 1
ATOM 2689 C C . ARG A 1 341 ? -42.479 -7.893 26.454 1.00 88.69 341 ARG A C 1
ATOM 2691 O O . ARG A 1 341 ? -41.284 -7.776 26.227 1.00 88.69 341 ARG A O 1
ATOM 2698 N N . LYS A 1 342 ? -43.012 -9.057 26.839 1.00 86.81 342 LYS A N 1
ATOM 2699 C CA . LYS A 1 342 ? -42.212 -10.262 27.140 1.00 86.81 342 LYS A CA 1
ATOM 2700 C C . LYS A 1 342 ? -41.273 -10.696 26.001 1.00 86.81 342 LYS A C 1
ATOM 2702 O O . LYS A 1 342 ? -40.208 -11.240 26.261 1.00 86.81 342 LYS A O 1
ATOM 2707 N N . LEU A 1 343 ? -41.665 -10.461 24.745 1.00 91.25 343 LEU A N 1
ATOM 2708 C CA . LEU A 1 343 ? -40.818 -10.753 23.583 1.00 91.25 343 LEU A CA 1
ATOM 2709 C C . LEU A 1 343 ? -39.522 -9.927 23.599 1.00 91.25 343 LEU A C 1
ATOM 2711 O O . LEU A 1 343 ? -38.454 -10.467 23.345 1.00 91.25 343 LEU A O 1
ATOM 2715 N N . GLU A 1 344 ? -39.613 -8.650 23.962 1.00 91.00 344 GLU A N 1
ATOM 2716 C CA . GLU A 1 344 ? -38.472 -7.729 24.005 1.00 91.00 344 GLU A CA 1
ATOM 2717 C C . GLU A 1 344 ? -37.523 -8.104 25.153 1.00 91.00 344 GLU A C 1
ATOM 2719 O O . GLU A 1 344 ? -36.309 -8.055 24.991 1.00 91.00 344 GLU A O 1
ATOM 2724 N N . GLU A 1 345 ? -38.051 -8.567 26.295 1.00 91.00 345 GLU A N 1
ATOM 2725 C CA . GLU A 1 345 ? -37.220 -9.117 27.376 1.00 91.00 345 GLU A CA 1
ATOM 2726 C C . GLU A 1 345 ? -36.379 -10.306 26.879 1.00 91.00 345 GLU A C 1
ATOM 2728 O O . GLU A 1 345 ? -35.181 -10.385 27.152 1.00 91.00 345 GLU A O 1
ATOM 2733 N N . MET A 1 346 ? -36.989 -11.231 26.127 1.00 92.19 346 MET A N 1
ATOM 2734 C CA . MET A 1 346 ? -36.275 -12.380 25.561 1.00 92.19 346 MET A CA 1
ATOM 2735 C C . MET A 1 346 ? -35.200 -11.948 24.557 1.00 92.19 346 MET A C 1
ATOM 2737 O O . MET A 1 346 ? -34.099 -12.500 24.570 1.00 92.19 346 MET A O 1
ATOM 2741 N N . GLU A 1 347 ? -35.493 -10.952 23.719 1.00 93.88 347 GLU A N 1
ATOM 2742 C CA . GLU A 1 347 ? -34.529 -10.385 22.771 1.00 93.88 347 GLU A CA 1
ATOM 2743 C C . GLU A 1 347 ? -33.337 -9.737 23.486 1.00 93.88 347 GLU A C 1
ATOM 2745 O O . GLU A 1 347 ? -32.193 -10.010 23.119 1.00 93.88 347 GLU A O 1
ATOM 2750 N N . LEU A 1 348 ? -33.583 -8.964 24.549 1.00 93.12 348 LEU A N 1
ATOM 2751 C CA . LEU A 1 348 ? -32.538 -8.317 25.349 1.00 93.12 348 LEU A CA 1
ATOM 2752 C C . LEU A 1 348 ? -31.682 -9.327 26.116 1.00 93.12 348 LEU A C 1
ATOM 2754 O O . LEU A 1 348 ? -30.465 -9.172 26.171 1.00 93.12 348 LEU A O 1
ATOM 2758 N N . ARG A 1 349 ? -32.278 -10.397 26.662 1.00 94.56 349 ARG A N 1
ATOM 2759 C CA . ARG A 1 349 ? -31.517 -11.506 27.269 1.00 94.56 349 ARG A CA 1
ATOM 2760 C C . ARG A 1 349 ? -30.625 -12.199 26.243 1.00 94.56 349 ARG A C 1
ATOM 2762 O O . ARG A 1 349 ? -29.468 -12.485 26.536 1.00 94.56 349 ARG A O 1
ATOM 2769 N N . GLY A 1 350 ? -31.149 -12.441 25.041 1.00 96.81 350 GLY A N 1
ATOM 2770 C CA . GLY A 1 350 ? -30.374 -13.012 23.943 1.00 96.81 350 GLY A CA 1
ATOM 2771 C C . GLY A 1 350 ? -29.246 -12.088 23.477 1.00 96.81 350 GLY A C 1
ATOM 2772 O O . GLY A 1 350 ? -28.149 -12.560 23.198 1.00 96.81 350 GLY A O 1
ATOM 2773 N N . GLU A 1 351 ? -29.489 -10.776 23.409 1.00 97.12 351 GLU A N 1
ATOM 2774 C CA . GLU A 1 351 ? -28.455 -9.775 23.120 1.00 97.12 351 GLU A CA 1
ATOM 2775 C C . GLU A 1 351 ? -27.369 -9.769 24.198 1.00 97.12 351 GLU A C 1
ATOM 2777 O O . GLU A 1 351 ? -26.191 -9.870 23.866 1.00 97.12 351 GLU A O 1
ATOM 2782 N N . HIS A 1 352 ? -27.762 -9.727 25.473 1.00 97.81 352 HIS A N 1
ATOM 2783 C CA . HIS A 1 352 ? -26.841 -9.760 26.604 1.00 97.81 352 HIS A CA 1
ATOM 2784 C C . HIS A 1 352 ? -25.948 -11.004 26.566 1.00 97.81 352 HIS A C 1
ATOM 2786 O O . HIS A 1 352 ? -24.733 -10.894 26.716 1.00 97.81 352 HIS A O 1
ATOM 2792 N N . GLN A 1 353 ? -26.527 -12.187 26.336 1.00 97.75 353 GLN A N 1
ATOM 2793 C CA . GLN A 1 353 ? -25.759 -13.428 26.247 1.00 97.75 353 GLN A CA 1
ATOM 2794 C C . GLN A 1 353 ? -24.725 -13.376 25.113 1.00 97.75 353 GLN A C 1
ATOM 2796 O O . GLN A 1 353 ? -23.549 -13.608 25.371 1.00 97.75 353 GLN A O 1
ATOM 2801 N N . ARG A 1 354 ? -25.137 -13.005 23.892 1.00 98.12 354 ARG A N 1
ATOM 2802 C CA . ARG A 1 354 ? -24.217 -12.906 22.743 1.00 98.12 354 ARG A CA 1
ATOM 2803 C C . ARG A 1 354 ? -23.078 -11.921 22.997 1.00 98.12 354 ARG A C 1
ATOM 2805 O O . ARG A 1 354 ? -21.936 -12.214 22.676 1.00 98.12 354 ARG A O 1
ATOM 2812 N N . LEU A 1 355 ? -23.388 -10.762 23.576 1.00 98.06 355 LEU A N 1
ATOM 2813 C CA . LEU A 1 355 ? -22.384 -9.746 23.894 1.00 98.06 355 LEU A CA 1
ATOM 2814 C C . LEU A 1 355 ? -21.441 -10.191 25.017 1.00 98.06 355 LEU A C 1
ATOM 2816 O O . LEU A 1 355 ? -20.267 -9.842 24.992 1.00 98.06 355 LEU A O 1
ATOM 2820 N N . THR A 1 356 ? -21.932 -10.968 25.984 1.00 97.50 356 THR A N 1
ATOM 2821 C CA . THR A 1 356 ? -21.096 -11.559 27.040 1.00 97.50 356 THR A CA 1
ATOM 2822 C C . THR A 1 356 ? -20.109 -12.561 26.444 1.00 97.50 356 THR A C 1
ATOM 2824 O O . THR A 1 356 ? -18.921 -12.485 26.739 1.00 97.50 356 THR A O 1
ATOM 2827 N N . GLU A 1 357 ? -20.587 -13.450 25.568 1.00 97.69 357 GLU A N 1
ATOM 2828 C CA . GLU A 1 357 ? -19.751 -14.420 24.851 1.00 97.69 357 GLU A CA 1
ATOM 2829 C C . GLU A 1 357 ? -18.689 -13.702 23.997 1.00 97.69 357 GLU A C 1
ATOM 2831 O O . GLU A 1 357 ? -17.501 -13.987 24.133 1.00 97.69 357 GLU A O 1
ATOM 2836 N N . GLU A 1 358 ? -19.089 -12.694 23.211 1.00 97.38 358 GLU A N 1
ATOM 2837 C CA . GLU A 1 358 ? -18.165 -11.882 22.405 1.00 97.38 358 GLU A CA 1
ATOM 2838 C C . GLU A 1 358 ? -17.120 -11.164 23.278 1.00 97.38 358 GLU A C 1
ATOM 2840 O O . GLU A 1 358 ? -15.929 -11.190 22.974 1.00 97.38 358 GLU A O 1
ATOM 2845 N N . ARG A 1 359 ? -17.529 -10.546 24.394 1.00 97.38 359 ARG A N 1
ATOM 2846 C CA . ARG A 1 359 ? -16.607 -9.881 25.328 1.00 97.38 359 ARG A CA 1
ATOM 2847 C C . ARG A 1 359 ? -15.553 -10.850 25.858 1.00 97.38 359 ARG A C 1
ATOM 2849 O O . ARG A 1 359 ? -14.376 -10.498 25.936 1.00 97.38 359 ARG A O 1
ATOM 2856 N N . ASP A 1 360 ? -15.967 -12.050 26.247 1.00 96.31 360 ASP A N 1
ATOM 2857 C CA . ASP A 1 360 ? -15.072 -13.049 26.825 1.00 96.31 360 ASP A CA 1
ATOM 2858 C C . ASP A 1 360 ? -14.074 -13.573 25.773 1.00 96.31 360 ASP A C 1
ATOM 2860 O O . ASP A 1 360 ? -12.884 -13.709 26.073 1.00 96.31 360 ASP A O 1
ATOM 2864 N N . GLU A 1 361 ? -14.510 -13.759 24.521 1.00 96.00 361 GLU A N 1
ATOM 2865 C CA . GLU A 1 361 ? -13.634 -14.077 23.383 1.00 96.00 361 GLU A CA 1
ATOM 2866 C C . GLU A 1 361 ? -12.612 -12.965 23.098 1.00 96.00 361 GLU A C 1
ATOM 2868 O O . GLU A 1 361 ? -11.420 -13.239 22.935 1.00 96.00 361 GLU A O 1
ATOM 2873 N N . LEU A 1 362 ? -13.043 -11.700 23.075 1.00 95.56 362 LEU A N 1
ATOM 2874 C CA . LEU A 1 362 ? -12.153 -10.561 22.823 1.00 95.56 362 LEU A CA 1
ATOM 2875 C C . LEU A 1 362 ? -11.157 -10.337 23.973 1.00 95.56 362 LEU A C 1
ATOM 2877 O O . LEU A 1 362 ? -9.996 -10.005 23.727 1.00 95.56 362 LEU A O 1
ATOM 2881 N N . ASN A 1 363 ? -11.570 -10.561 25.223 1.00 94.44 363 ASN A N 1
ATOM 2882 C CA . ASN A 1 363 ? -10.665 -10.533 26.374 1.00 94.44 363 ASN A CA 1
ATOM 2883 C C . ASN A 1 363 ? -9.623 -11.655 26.304 1.00 94.44 363 ASN A C 1
ATOM 2885 O O . ASN A 1 363 ? -8.452 -11.420 26.611 1.00 94.44 363 ASN A O 1
ATOM 2889 N N . LEU A 1 364 ? -10.019 -12.856 25.867 1.00 94.44 364 LEU A N 1
ATOM 2890 C CA . LEU A 1 364 ? -9.086 -13.955 25.632 1.00 94.44 364 LEU A CA 1
ATOM 2891 C C . LEU A 1 364 ? -8.078 -13.595 24.533 1.00 94.44 364 LEU A C 1
ATOM 2893 O O . LEU A 1 364 ? -6.879 -13.791 24.730 1.00 94.44 364 LEU A O 1
ATOM 2897 N N . LEU A 1 365 ? -8.550 -13.016 23.424 1.00 91.62 365 LEU A N 1
ATOM 2898 C CA . LEU A 1 365 ? -7.708 -12.570 22.313 1.00 91.62 365 LEU A CA 1
ATOM 2899 C C . LEU A 1 365 ? -6.664 -11.537 22.761 1.00 91.62 365 LEU A C 1
ATOM 2901 O O . LEU A 1 365 ? -5.495 -11.658 22.408 1.00 91.62 365 LEU A O 1
ATOM 2905 N N . LEU A 1 366 ? -7.063 -10.539 23.557 1.00 91.81 366 LEU A N 1
ATOM 2906 C CA . LEU A 1 366 ? -6.138 -9.534 24.094 1.00 91.81 366 LEU A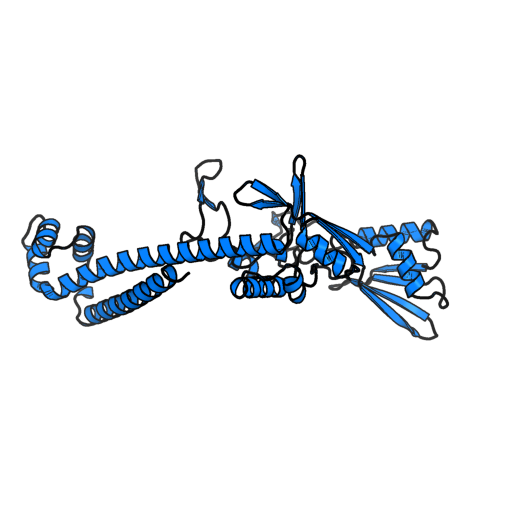 CA 1
ATOM 2907 C C . LEU A 1 366 ? -5.170 -10.095 25.144 1.00 91.81 366 LEU A C 1
ATOM 2909 O O . LEU A 1 366 ? -4.091 -9.533 25.333 1.00 91.81 366 LEU A O 1
ATOM 2913 N N . GLY A 1 367 ? -5.567 -11.158 25.848 1.00 85.81 367 GLY A N 1
ATOM 2914 C CA . GLY A 1 367 ? -4.754 -11.830 26.861 1.00 85.81 367 GLY A CA 1
ATOM 2915 C C . GLY A 1 367 ? -3.733 -12.822 26.295 1.00 85.81 367 GLY A C 1
ATOM 2916 O O . GLY A 1 367 ? -2.774 -13.157 26.992 1.00 85.81 367 GLY A O 1
ATOM 2917 N N . SER A 1 368 ? -3.913 -13.290 25.057 1.00 78.69 368 SER A N 1
ATOM 2918 C CA . SER A 1 368 ? -2.959 -14.151 24.346 1.00 78.69 368 SER A CA 1
ATOM 2919 C C . SER A 1 368 ? -1.953 -13.326 23.535 1.00 78.69 368 SER A C 1
ATOM 2921 O O . SER A 1 368 ? -2.354 -12.405 22.826 1.00 78.69 368 SER A O 1
ATOM 2923 N N . GLU A 1 369 ? -0.654 -13.642 23.639 1.00 61.34 369 GLU A N 1
ATOM 2924 C CA . GLU A 1 369 ? 0.417 -12.910 22.933 1.00 61.34 369 GLU A CA 1
ATOM 2925 C C . GLU A 1 369 ? 0.405 -13.109 21.412 1.00 61.34 369 GLU A C 1
ATOM 2927 O O . GLU A 1 369 ? 0.394 -14.277 20.961 1.00 61.34 369 GLU A O 1
#

Radius of gyration: 31.29 Å; Cα contacts (8 Å, |Δi|>4): 584; chains: 1; bounding box: 71×43×92 Å

Mean predicted aligned error: 5.28 Å

Secondary structure (DSSP, 8-state):
-TTT-TTT-SS-SEEEES----TT-PPPPPGGG-EEEE-HHHHHHHTTGGGT-S-EEE-TTSSSEEESS---SS-HHHHH-EEEE-SS-EEEE----HHHHHHHHHHHHH-TT--HHHHHTT--S---TT--EE---HHHHHHHHHHSEEEEEEEPEEEEEEEETTEEEEEEEE--TT--HHHHHHHHHHHHHTTSSTTEEEEEE--SSS--EEEEESSTTS-HHHHHHHHHHHSTTEEEEEEE-EEEETTEEEE--HHHHHHHHHHHHHHHHHHHHHHHHHHHHHHHHHHHHHHHHHHTHHHHHHHHHH-SSHHHHHHHHHT--HHHHHHHHT--GGGGSHHHHHHHHHHHHHHHHHHHHHHHHHH--

pLDDT: mean 95.66, std 3.23, range [61.34, 98.56]

Sequence (369 aa):
VRLDQDFSGRYPLVDGQGNFGNIDGDAAAAMRYTESRMTEAAKLLLEGLDEDAVDFRDTYDELNSEPVVLPAGYPNLLANGSTGIAVGMATSIPPHNAAEVIDAALHLIKHKSATTEDLLEFVPGPDFPTGGVIVEPKASILDAYETGKGSFRLRARWEVEDLGRGTWQIVVSEIPYQVQKGRLIEKIAELIEAKKVPLLDDVRDESAEDVRLILEPRAKTVDPDVLMESLFKFCDLETRFSLNMNVLNHGVPQVMGLKAILKAYLDHRRDVLQRRTRNRLDKIDKRLHVLDGYLIAYLNIDEVIRIIREEDEPKQVMIERFSITDIQAEAILNLRLRALRKLEEMELRGEHQRLTEERDELNLLLGSE

Solvent-accessible surface area (backbone atoms only — not comparable to full-atom values): 20041 Å² total; per-residue (Å²): 92,67,46,36,33,51,69,68,17,53,65,35,38,32,45,66,47,64,59,58,43,53,65,54,64,51,72,47,56,60,74,94,65,46,50,74,47,74,26,74,63,36,48,39,28,49,54,53,61,94,34,61,24,54,59,70,41,68,39,100,80,66,81,50,74,42,67,79,54,70,50,42,70,56,72,51,66,50,21,40,23,47,76,49,81,59,90,96,49,59,26,24,34,65,19,22,50,55,66,32,53,48,52,34,43,54,46,40,71,77,36,79,79,64,49,61,71,65,37,37,80,44,44,78,60,74,38,48,53,35,51,43,41,76,72,66,58,70,68,59,52,48,50,20,36,61,61,14,44,44,69,42,39,29,26,40,34,68,49,80,45,78,75,54,99,69,38,56,35,37,40,32,56,23,49,20,74,90,58,38,51,49,57,48,52,53,50,50,52,53,32,43,77,69,57,73,42,72,59,46,61,51,76,46,83,69,52,72,96,56,60,33,38,37,41,35,52,57,44,70,83,62,54,68,68,63,46,49,63,51,44,40,75,77,44,66,47,32,41,72,49,62,35,28,34,46,41,73,56,96,84,42,79,44,68,38,16,53,63,56,50,46,47,53,51,50,54,50,44,50,50,24,50,51,36,32,50,52,45,50,43,55,54,43,52,58,48,45,53,44,47,53,35,45,54,55,42,67,77,36,45,70,59,52,54,46,37,65,73,73,43,95,58,35,56,63,54,45,22,70,74,68,73,45,50,72,68,22,35,52,52,53,72,67,55,55,78,79,54,77,39,73,68,48,52,54,50,51,52,53,49,44,50,54,48,50,53,50,46,53,52,52,51,49,57,74,71,51,133